Protein AF-0000000072253711 (afdb_homodimer)

pLDDT: mean 78.67, std 18.29, range [26.06, 98.56]

Foldseek 3Di:
DQLDDDPVLQVLLVLLLVLCLVVLVLCVPPPDAAEEEAEDCQWFLNLLLQLSQLLLVRYQYEYEDAPVRCVPRVVSSLVSNVVSNPSDDRSNDDDPRPCPPSVRSYDYYYADLLDLVRLLVVQVVADDPLSGHQEYEYDWAAAAFADPQQADPVRLVVRLSTLPVSLVSNCVNCLVSQLVVQVVLVVSLWAREYEYEAALLLLPPAPRRVSNSVSSVNVLVVQVVVCVVRVVSRYAGAYEYEYAEPIVRLVCNLVCSVPPCGPPNPPDDPVNVVLRVVLSNLRSVVSVVQLPDPQRHHYSSLSSSQVSSVVSVNTHNDDRDDRYTYSHPVSVVSVVVCVVCVPCCVDPNNCVSVVSSVVVVVVVVVVVPDD/DQLDDDPVLQVLLVLLLVLCLVVLVLCVPPPDAAEEEAEDCQWFLNLLLQLSQLLLVRYQYEYEDAPVRCVPRVVSSLVSNVVSNPSDDRSHDPDPRPCPPSVRSYDYYYADLLDLVRLLVVQVVADDPLSGHQEYEYDDAAAAFADPQQDDPVRLVVRLSTLPVSLVSNCVNCLVSQLVVQVVLVVSQWAGEYEYEAALLLLPPAPRRVSNSVSSVNVLVVQVVVCVVRVVSRYAGAYEYEYAESIVRLVCNLVCSVPPCRDPNPPDDPVNVVLRVVLSNLRNVVSVVQLPDPQRHHYSSLSSSQVSSVVSCNTHDPDRDDRYTYSHPVSVVSVVVCVVCVVCCVDPNNCVSVVSSVVVVVVVVVVVPDD

Solvent-accessible surface area (backbone atoms only — not comparable to full-atom values): 36666 Å² total; per-residue (Å²): 124,71,79,58,89,45,80,64,43,57,56,31,48,53,53,35,34,63,58,44,37,68,53,34,65,66,49,67,77,50,92,63,62,49,26,35,38,34,32,35,26,58,54,46,43,29,23,38,33,49,22,52,48,23,38,49,60,64,28,29,27,40,34,20,25,41,66,90,41,44,83,63,22,50,61,52,38,54,50,48,22,49,50,58,44,66,76,52,85,54,39,64,61,86,83,86,68,75,70,62,54,69,75,72,14,49,43,80,43,63,35,45,58,74,34,66,68,35,48,54,54,43,53,73,66,32,58,66,97,68,28,52,35,36,28,41,34,46,45,45,64,76,63,55,31,27,37,67,56,32,43,40,69,66,57,48,50,52,44,34,36,39,45,38,50,12,50,48,44,48,46,54,69,43,43,65,28,26,41,61,37,11,58,58,30,44,77,71,54,29,36,11,27,39,36,38,57,52,28,44,34,28,78,39,48,36,75,42,17,12,57,38,10,10,35,24,10,17,37,49,20,31,47,57,11,43,35,66,72,31,38,87,48,39,31,42,52,33,35,36,22,42,58,49,44,49,32,66,60,48,48,45,23,54,50,39,34,78,72,50,69,39,35,76,55,79,88,51,51,66,66,56,50,49,50,52,51,49,52,45,50,53,47,44,51,51,48,52,52,38,25,69,30,82,87,59,20,33,46,27,41,50,41,18,32,43,50,52,44,50,50,49,46,38,30,43,62,84,57,86,62,63,41,65,42,52,48,41,71,67,33,42,47,47,55,52,42,36,4,65,44,63,64,44,71,74,30,65,66,53,43,48,48,50,50,48,49,48,51,48,50,48,52,47,52,60,62,60,65,61,133,124,69,80,60,88,46,79,65,43,57,57,34,48,54,51,36,31,64,60,44,38,68,53,32,65,67,48,67,77,50,92,65,63,51,27,35,39,34,32,35,25,58,53,47,43,30,23,38,32,49,23,52,46,21,37,45,59,66,26,30,27,40,34,20,25,40,66,91,42,44,85,63,21,50,60,51,37,53,49,48,20,49,52,60,46,66,77,58,82,55,40,61,58,87,83,88,64,74,70,59,55,68,76,71,13,50,43,82,44,60,35,45,59,74,34,68,68,35,49,56,55,44,53,72,66,33,56,66,97,68,28,51,34,36,29,41,34,46,46,47,65,76,63,53,29,28,36,66,56,29,43,37,69,68,57,48,51,53,43,34,37,37,46,37,49,12,49,47,46,49,47,54,68,44,43,65,29,26,41,58,36,12,58,59,29,44,77,72,64,29,36,12,27,39,36,37,57,53,27,43,33,28,80,41,49,38,74,40,16,13,57,38,10,10,34,25,10,16,38,47,20,29,47,57,10,43,35,66,73,31,38,87,50,39,30,42,52,32,35,34,22,41,56,49,45,47,32,63,61,48,50,45,22,55,48,40,30,77,73,46,70,40,36,74,56,76,88,50,51,65,64,56,51,51,50,53,51,50,54,46,52,53,47,44,51,49,50,50,51,40,25,69,31,82,87,59,21,35,47,28,42,50,44,18,33,42,50,52,43,49,52,48,42,39,29,54,47,88,56,81,61,64,41,65,42,51,48,40,72,67,33,42,48,48,55,52,42,38,4,65,44,64,66,45,68,77,29,66,65,51,45,48,47,50,48,48,48,50,50,49,49,48,50,47,52,60,60,63,59,62,130

Structure (mmCIF, N/CA/C/O backbone):
data_AF-0000000072253711-model_v1
#
loop_
_entity.id
_entity.type
_entity.pdbx_description
1 polymer 'Similar to retinol dehydrogenase 8'
#
loop_
_atom_site.group_PDB
_atom_site.id
_atom_site.type_symbol
_atom_site.label_atom_id
_atom_site.label_alt_id
_atom_site.label_comp_id
_atom_site.label_asym_id
_atom_site.label_entity_id
_atom_site.label_seq_id
_atom_site.pdbx_PDB_ins_code
_atom_site.Cartn_x
_atom_site.Cartn_y
_atom_site.Cartn_z
_atom_site.occupancy
_atom_site.B_iso_or_equiv
_atom_site.auth_seq_id
_atom_site.auth_comp_id
_atom_site.auth_asym_id
_atom_site.auth_atom_id
_atom_site.pdbx_PDB_model_num
ATOM 1 N N . MET A 1 1 ? 25.219 15.977 10.555 1 35.44 1 MET A N 1
ATOM 2 C CA . MET A 1 1 ? 25.375 17.328 10.016 1 35.44 1 MET A CA 1
ATOM 3 C C . MET A 1 1 ? 24.094 17.797 9.32 1 35.44 1 MET A C 1
ATOM 5 O O . MET A 1 1 ? 24.094 18.812 8.633 1 35.44 1 MET A O 1
ATOM 9 N N . PHE A 1 2 ? 23.141 16.922 9.195 1 42.47 2 PHE A N 1
ATOM 10 C CA . PHE A 1 2 ? 22 17.172 8.336 1 42.47 2 PHE A CA 1
ATOM 11 C C . PHE A 1 2 ? 21.141 18.297 8.906 1 42.47 2 PHE A C 1
ATOM 13 O O . PHE A 1 2 ? 20.297 18.859 8.195 1 42.47 2 PHE A O 1
ATOM 20 N N . ASP A 1 3 ? 21.422 18.641 10.266 1 51.12 3 ASP A N 1
ATOM 21 C CA . ASP A 1 3 ? 20.469 19.531 10.914 1 51.12 3 ASP A CA 1
ATOM 22 C C . ASP A 1 3 ? 21.031 20.953 11.023 1 51.12 3 ASP A C 1
ATOM 24 O O . ASP A 1 3 ? 20.484 21.781 11.758 1 51.12 3 ASP A O 1
ATOM 28 N N . ALA A 1 4 ? 22.172 21.109 10.344 1 51.75 4 ALA A N 1
ATOM 29 C CA . ALA A 1 4 ? 22.656 22.469 10.523 1 51.75 4 ALA A CA 1
ATOM 30 C C . ALA A 1 4 ? 21.875 23.453 9.656 1 51.75 4 ALA A C 1
ATOM 32 O O . ALA A 1 4 ? 21.5 23.125 8.531 1 51.75 4 ALA A O 1
ATOM 33 N N . PHE A 1 5 ? 21.438 24.406 10.289 1 60 5 PHE A N 1
ATOM 34 C CA . PHE A 1 5 ? 20.75 25.5 9.617 1 60 5 PHE A CA 1
ATOM 35 C C . PHE A 1 5 ? 21.625 26.094 8.508 1 60 5 PHE A C 1
ATOM 37 O O . PHE A 1 5 ? 22.75 26.531 8.766 1 60 5 PHE A O 1
ATOM 44 N N . GLU A 1 6 ? 21.25 25.75 7.277 1 66.06 6 GLU A N 1
ATOM 45 C CA . GLU A 1 6 ? 22.078 26.141 6.137 1 66.06 6 GLU A CA 1
ATOM 46 C C . GLU A 1 6 ? 21.453 27.312 5.379 1 66.06 6 GLU A C 1
ATOM 48 O O . GLU A 1 6 ? 20.312 27.672 5.629 1 66.06 6 GLU A O 1
ATOM 53 N N . ALA A 1 7 ? 22.328 28.094 4.598 1 64.25 7 ALA A N 1
ATOM 54 C CA . ALA A 1 7 ? 21.891 29.203 3.748 1 64.25 7 ALA A CA 1
ATOM 55 C C . ALA A 1 7 ? 20.688 28.812 2.912 1 64.25 7 ALA A C 1
ATOM 57 O O . ALA A 1 7 ? 19.766 29.609 2.732 1 64.25 7 ALA A O 1
ATOM 58 N N . ASP A 1 8 ? 20.5 27.688 2.611 1 80.06 8 ASP A N 1
ATOM 59 C CA . ASP A 1 8 ? 19.375 27.188 1.803 1 80.06 8 ASP A CA 1
ATOM 60 C C . ASP A 1 8 ? 18.078 27.188 2.605 1 80.06 8 ASP A C 1
ATOM 62 O O . ASP A 1 8 ? 17 27.438 2.061 1 80.06 8 ASP A O 1
ATOM 66 N N . ASP A 1 9 ? 18.219 27.141 3.885 1 87.06 9 ASP A N 1
ATOM 67 C CA . ASP A 1 9 ? 17.031 27.125 4.73 1 87.06 9 ASP A CA 1
ATOM 68 C C . ASP A 1 9 ? 16.312 28.469 4.715 1 87.06 9 ASP A C 1
ATOM 70 O O . ASP A 1 9 ? 15.086 28.531 4.676 1 87.06 9 ASP A O 1
ATOM 74 N N . LEU A 1 10 ? 17.125 29.5 4.676 1 86.81 10 LEU A N 1
ATOM 75 C CA . LEU A 1 10 ? 16.531 30.844 4.664 1 86.81 10 LEU A CA 1
ATOM 76 C C . LEU A 1 10 ? 15.852 31.125 3.33 1 86.81 10 LEU A C 1
ATOM 78 O O . LEU A 1 10 ? 14.812 31.781 3.291 1 86.81 10 LEU A O 1
ATOM 82 N N . GLN A 1 11 ? 16.469 30.672 2.299 1 87.38 11 GLN A N 1
ATOM 83 C CA . GLN A 1 11 ? 15.844 30.812 0.992 1 87.38 11 GLN A CA 1
ATOM 84 C C . GLN A 1 11 ? 14.508 30.078 0.947 1 87.38 11 GLN A C 1
ATOM 86 O O . GLN A 1 11 ? 13.508 30.625 0.461 1 87.38 11 GLN A O 1
ATOM 91 N N . GLN A 1 12 ? 14.484 28.906 1.469 1 90 12 GLN A N 1
ATOM 92 C CA . GLN A 1 12 ? 13.258 28.109 1.496 1 90 12 GLN A CA 1
ATOM 93 C C . GLN A 1 12 ? 12.203 28.781 2.385 1 90 12 GLN A C 1
ATOM 95 O O . GLN A 1 12 ? 11.016 28.766 2.057 1 90 12 GLN A O 1
ATOM 100 N N . TRP A 1 13 ? 12.703 29.359 3.412 1 90.62 13 TRP A N 1
ATOM 101 C CA . TRP A 1 13 ? 11.789 30.078 4.289 1 90.62 13 TRP A CA 1
ATOM 102 C C . TRP A 1 13 ? 11.133 31.234 3.547 1 90.62 13 TRP A C 1
ATOM 104 O O . TRP A 1 13 ? 9.93 31.484 3.705 1 90.62 13 TRP A O 1
ATOM 114 N N . GLY A 1 14 ? 11.906 31.922 2.729 1 88.25 14 GLY A N 1
ATOM 1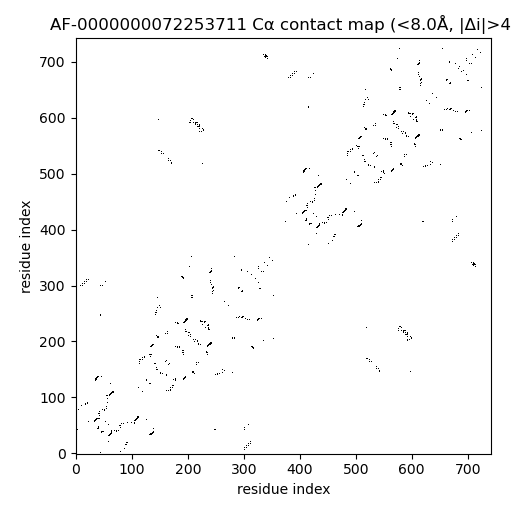15 C CA . GLY A 1 14 ? 11.336 32.969 1.888 1 88.25 14 GLY A CA 1
ATOM 116 C C . GLY A 1 14 ? 10.219 32.469 0.989 1 88.25 14 GLY A C 1
ATOM 117 O O . GLY A 1 14 ? 9.188 33.125 0.85 1 88.25 14 GLY A O 1
ATOM 118 N N . TYR A 1 15 ? 10.406 31.312 0.454 1 89.19 15 TYR A N 1
ATOM 119 C CA . TYR A 1 15 ? 9.383 30.703 -0.395 1 89.19 15 TYR A CA 1
ATOM 120 C C . TYR A 1 15 ? 8.148 30.344 0.417 1 89.19 15 TYR A C 1
ATOM 122 O O . TYR A 1 15 ? 7.02 30.547 -0.033 1 89.19 15 TYR A O 1
ATOM 130 N N . ALA A 1 16 ? 8.344 29.812 1.586 1 90.75 16 ALA A N 1
ATOM 131 C CA . ALA A 1 16 ? 7.234 29.453 2.459 1 90.75 16 ALA A CA 1
ATOM 132 C C . ALA A 1 16 ? 6.402 30.672 2.83 1 90.75 16 ALA A C 1
ATOM 134 O O . ALA A 1 16 ? 5.172 30.625 2.822 1 90.75 16 ALA A O 1
ATOM 135 N N . GLN A 1 17 ? 7.062 31.766 3.092 1 88.94 17 GLN A N 1
ATOM 136 C CA . GLN A 1 17 ? 6.371 33 3.451 1 88.94 17 GLN A CA 1
ATOM 137 C C . GLN A 1 17 ? 5.504 33.5 2.299 1 88.94 17 GLN A C 1
ATOM 139 O O . GLN A 1 17 ? 4.367 33.938 2.508 1 88.94 17 GLN A O 1
ATOM 144 N N . ALA A 1 18 ? 6.066 33.406 1.15 1 87.19 18 ALA A N 1
ATOM 145 C CA . ALA A 1 18 ? 5.305 33.844 -0.025 1 87.19 18 ALA A CA 1
ATOM 146 C C . ALA A 1 18 ? 4.059 32.969 -0.205 1 87.19 18 ALA A C 1
ATOM 148 O O . ALA A 1 18 ? 2.998 33.469 -0.584 1 87.19 18 ALA A O 1
ATOM 149 N N . THR A 1 19 ? 4.184 31.703 0.094 1 87.31 19 THR A N 1
ATOM 150 C CA . THR A 1 19 ? 3.098 30.75 -0.026 1 87.31 19 THR A CA 1
ATOM 151 C C . THR A 1 19 ? 2.016 31.016 1.014 1 87.31 19 THR A C 1
ATOM 153 O O . THR A 1 19 ? 0.828 30.812 0.749 1 87.31 19 THR A O 1
ATOM 156 N N . LEU A 1 20 ? 2.371 31.562 2.137 1 88.12 20 LEU A N 1
ATOM 157 C CA . LEU A 1 20 ? 1.474 31.75 3.273 1 88.12 20 LEU A CA 1
ATOM 158 C C . LEU A 1 20 ? 0.762 33.094 3.195 1 88.12 20 LEU A C 1
ATOM 160 O O . LEU A 1 20 ? -0.246 33.312 3.873 1 88.12 20 LEU A O 1
ATOM 164 N N . LYS A 1 21 ? 1.182 33.969 2.357 1 82.94 21 LYS A N 1
ATOM 165 C CA . LYS A 1 21 ? 0.715 35.375 2.318 1 82.94 21 LYS A CA 1
ATOM 166 C C . LYS A 1 21 ? -0.791 35.438 2.08 1 82.94 21 LYS A C 1
ATOM 168 O O . LYS A 1 21 ? -1.501 36.156 2.766 1 82.94 21 LYS A O 1
ATOM 173 N N . PRO A 1 22 ? -1.3 34.625 1.222 1 78 22 PRO A N 1
ATOM 174 C CA . PRO A 1 22 ? -2.746 34.688 0.997 1 78 22 PRO A CA 1
ATOM 175 C C . PRO A 1 22 ? -3.555 34.312 2.232 1 78 22 PRO A C 1
ATOM 177 O O . PRO A 1 22 ? -4.652 34.812 2.445 1 78 22 PRO A O 1
ATOM 180 N N . LEU A 1 23 ? -3.09 33.438 3.018 1 80.94 23 LEU A N 1
ATOM 181 C CA . LEU A 1 23 ? -3.791 33 4.215 1 80.94 23 LEU A CA 1
ATOM 182 C C . LEU A 1 23 ? -3.76 34.062 5.301 1 80.94 23 LEU A C 1
ATOM 184 O O . LEU A 1 23 ? -4.699 34.188 6.094 1 80.94 23 LEU A O 1
ATOM 188 N N . ALA A 1 24 ? -2.668 34.812 5.305 1 77.94 24 ALA A N 1
ATOM 189 C CA . ALA A 1 24 ? -2.549 35.875 6.285 1 77.94 24 ALA A CA 1
ATOM 190 C C . ALA A 1 24 ? -3.686 36.875 6.133 1 77.94 24 ALA A C 1
ATOM 192 O O . ALA A 1 24 ? -4.266 37.344 7.125 1 77.94 24 ALA A O 1
ATOM 193 N N . SER A 1 25 ? -4.027 37.094 4.918 1 74.12 25 SER A N 1
ATOM 194 C CA . SER A 1 25 ? -5.113 38.031 4.648 1 74.12 25 SER A CA 1
ATOM 195 C C . SER A 1 25 ? -6.453 37.469 5.102 1 74.12 25 SER A C 1
ATOM 197 O O . SER A 1 25 ? -7.32 38.219 5.562 1 74.12 25 SER A O 1
ATOM 199 N N . ARG A 1 26 ? -6.52 36.25 5.102 1 75.25 26 ARG A N 1
ATOM 200 C CA . ARG A 1 26 ? -7.773 35.594 5.461 1 75.25 26 ARG A CA 1
ATOM 201 C C . ARG A 1 26 ? -7.91 35.469 6.977 1 75.25 26 ARG A C 1
ATOM 203 O O . ARG A 1 26 ? -9.023 35.531 7.512 1 75.25 26 ARG A O 1
ATOM 210 N N . PHE A 1 27 ? -6.754 35.312 7.633 1 75.69 27 PHE A N 1
ATOM 211 C CA . PHE A 1 27 ? -6.789 35.031 9.062 1 75.69 27 PHE A CA 1
ATOM 212 C C . PHE A 1 27 ? -6.641 36.312 9.867 1 75.69 27 PHE A C 1
ATOM 214 O O . PHE A 1 27 ? -6.555 36.281 11.102 1 75.69 27 PHE A O 1
ATOM 221 N N . GLU A 1 28 ? -6.621 37.438 9.156 1 69.31 28 GLU A N 1
ATOM 222 C CA . GLU A 1 28 ? -6.41 38.719 9.797 1 69.31 28 GLU A CA 1
ATOM 223 C C . GLU A 1 28 ? -7.477 39 10.852 1 69.31 28 GLU A C 1
ATOM 225 O O . GLU A 1 28 ? -7.184 39.594 11.898 1 69.31 28 GLU A O 1
ATOM 230 N N . HIS A 1 29 ? -8.633 38.469 10.633 1 64.94 29 HIS A N 1
ATOM 231 C CA . HIS A 1 29 ? -9.703 38.812 11.562 1 64.94 29 HIS A CA 1
ATOM 232 C C . HIS A 1 29 ? -10.164 37.562 12.344 1 64.94 29 HIS A C 1
ATOM 234 O O . HIS A 1 29 ? -11.203 37.594 12.992 1 64.94 29 HIS A O 1
ATOM 240 N N . ALA A 1 30 ? -9.328 36.562 12.125 1 70.31 30 ALA A N 1
ATOM 241 C CA . ALA A 1 30 ? -9.719 35.344 12.836 1 70.31 30 ALA A CA 1
ATOM 242 C C . ALA A 1 30 ? -9.492 35.5 14.336 1 70.31 30 ALA A C 1
ATOM 244 O O . ALA A 1 30 ? -8.516 36.125 14.766 1 70.31 30 ALA A O 1
ATOM 245 N N . THR A 1 31 ? -10.492 35.125 15.172 1 68.62 31 THR A N 1
ATOM 246 C CA . THR A 1 31 ? -10.438 35.25 16.625 1 68.62 31 THR A CA 1
ATOM 247 C C . THR A 1 31 ? -9.469 34.219 17.219 1 68.62 31 THR A C 1
ATOM 249 O O . THR A 1 31 ? -9 34.375 18.344 1 68.62 31 THR A O 1
ATOM 252 N N . SER A 1 32 ? -9.281 33.156 16.516 1 78.44 32 SER A N 1
ATOM 253 C CA . SER A 1 32 ? -8.344 32.156 16.984 1 78.44 32 SER A CA 1
ATOM 254 C C . SER A 1 32 ? -7.547 31.547 15.828 1 78.44 32 SER A C 1
ATOM 256 O O . SER A 1 32 ? -8.062 31.422 14.719 1 78.44 32 SER A O 1
ATOM 258 N N . LEU A 1 33 ? -6.293 31.266 16.141 1 85.25 33 LEU A N 1
ATOM 259 C CA . LEU A 1 33 ? -5.418 30.703 15.109 1 85.25 33 LEU A CA 1
ATOM 260 C C . LEU A 1 33 ? -5.758 29.25 14.836 1 85.25 33 LEU A C 1
ATOM 262 O O . LEU A 1 33 ? -6.051 28.484 15.758 1 85.25 33 LEU A O 1
ATOM 266 N N . PRO A 1 34 ? -5.773 28.891 13.562 1 91.19 34 PRO A N 1
ATOM 267 C CA . PRO A 1 34 ? -5.934 27.453 13.266 1 91.19 34 PRO A CA 1
ATOM 268 C C . PRO A 1 34 ? -4.879 26.594 13.945 1 91.19 34 PRO A C 1
ATOM 270 O O . PRO A 1 34 ? -3.734 27.016 14.109 1 91.19 34 PRO A O 1
ATOM 273 N N . VAL A 1 35 ? -5.238 25.453 14.328 1 95.38 35 VAL A N 1
ATOM 274 C CA . VAL A 1 35 ? -4.355 24.531 15.039 1 95.38 35 VAL A CA 1
ATOM 275 C C . VAL A 1 35 ? -3.84 23.469 14.07 1 95.38 35 VAL A C 1
ATOM 277 O O . VAL A 1 35 ? -4.625 22.812 13.391 1 95.38 35 VAL A O 1
ATOM 280 N N . VAL A 1 36 ? -2.529 23.312 13.992 1 97.44 36 VAL A N 1
ATOM 281 C CA . VAL A 1 36 ? -1.891 22.297 13.156 1 97.44 36 VAL A CA 1
ATOM 282 C C . VAL A 1 36 ? -1.167 21.281 14.039 1 97.44 36 VAL A C 1
ATOM 284 O O . VAL A 1 36 ? -0.313 21.656 14.844 1 97.44 36 VAL A O 1
ATOM 287 N N . VAL A 1 37 ? -1.519 20.047 13.953 1 98.31 37 VAL A N 1
ATOM 288 C CA . VAL A 1 37 ? -0.805 18.953 14.617 1 98.31 37 VAL A CA 1
ATOM 289 C C . VAL A 1 37 ? 0.168 18.297 13.641 1 98.31 37 VAL A C 1
ATOM 291 O O . VAL A 1 37 ? -0.227 17.891 12.547 1 98.31 37 VAL A O 1
ATOM 294 N N . VAL A 1 38 ? 1.439 18.266 13.992 1 98.56 38 VAL A N 1
ATOM 295 C CA . VAL A 1 38 ? 2.463 17.641 13.164 1 98.56 38 V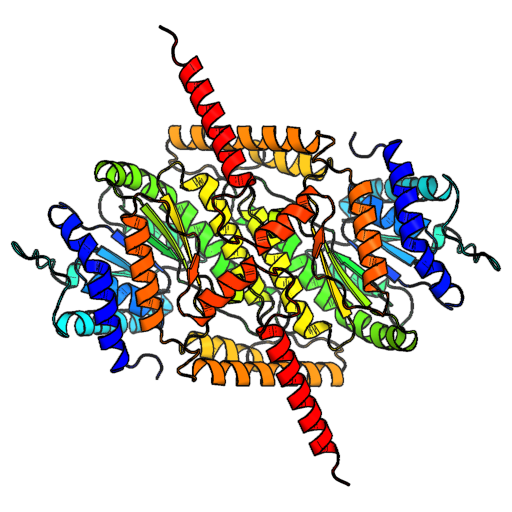AL A CA 1
ATOM 296 C C . VAL A 1 38 ? 3.131 16.5 13.938 1 98.56 38 VAL A C 1
ATOM 298 O O . VAL A 1 38 ? 3.645 16.703 15.039 1 98.56 38 VAL A O 1
ATOM 301 N N . THR A 1 39 ? 3.104 15.328 13.391 1 98.25 39 THR A N 1
ATOM 302 C CA . THR A 1 39 ? 3.775 14.219 14.055 1 98.25 39 THR A CA 1
ATOM 303 C C . THR A 1 39 ? 5.207 14.07 13.547 1 98.25 39 THR A C 1
ATOM 305 O O . THR A 1 39 ? 5.496 14.375 12.391 1 98.25 39 THR A O 1
ATOM 308 N N . GLY A 1 40 ? 6.098 13.555 14.383 1 95.5 40 GLY A N 1
ATOM 309 C CA . GLY A 1 40 ? 7.477 13.305 14 1 95.5 40 GLY A CA 1
ATOM 310 C C . GLY A 1 40 ? 8.25 14.562 13.656 1 95.5 40 GLY A C 1
ATOM 311 O O . GLY A 1 40 ? 8.727 14.727 12.539 1 95.5 40 GLY A O 1
ATOM 312 N N . THR A 1 41 ? 8.531 15.391 14.641 1 96.12 41 THR A N 1
ATOM 313 C CA . THR A 1 41 ? 9.109 16.703 14.367 1 96.12 41 THR A CA 1
ATOM 314 C C . THR A 1 41 ? 10.523 16.797 14.93 1 96.12 41 THR A C 1
ATOM 316 O O . THR A 1 41 ? 11.039 17.891 15.172 1 96.12 41 THR A O 1
ATOM 319 N N . THR A 1 42 ? 11.148 15.633 15.172 1 91.19 42 THR A N 1
ATOM 320 C CA . THR A 1 42 ? 12.469 15.625 15.797 1 91.19 42 THR A CA 1
ATOM 321 C C . THR A 1 42 ? 13.547 16.047 14.797 1 91.19 42 THR A C 1
ATOM 323 O O . THR A 1 42 ? 14.508 16.719 15.156 1 91.19 42 THR A O 1
ATOM 326 N N . THR A 1 43 ? 13.461 15.586 13.562 1 87.12 43 THR A N 1
ATOM 327 C CA . THR A 1 43 ? 14.469 15.867 12.539 1 87.12 43 THR A CA 1
ATOM 328 C C . THR A 1 43 ? 13.812 16 11.164 1 87.12 43 THR A C 1
ATOM 330 O O . THR A 1 43 ? 12.609 15.773 11.016 1 87.12 43 THR A O 1
ATOM 333 N N . GLY A 1 44 ? 14.523 16.609 10.32 1 90.25 44 GLY A N 1
ATOM 334 C CA . GLY A 1 44 ? 14.211 16.516 8.906 1 90.25 44 GLY A CA 1
ATOM 335 C C . GLY A 1 44 ? 12.969 17.297 8.516 1 90.25 44 GLY A C 1
ATOM 336 O O . GLY A 1 44 ? 12.828 18.469 8.875 1 90.25 44 GLY A O 1
ATOM 337 N N . ILE A 1 45 ? 12.094 16.672 7.719 1 92.25 45 ILE A N 1
ATOM 338 C CA . ILE A 1 45 ? 10.938 17.297 7.09 1 92.25 45 ILE A CA 1
ATOM 339 C C . ILE A 1 45 ? 9.969 17.797 8.164 1 92.25 45 ILE A C 1
ATOM 341 O O . ILE A 1 45 ? 9.516 18.938 8.102 1 92.25 45 ILE A O 1
ATOM 345 N N . GLY A 1 46 ? 9.727 16.953 9.188 1 95.31 46 GLY A N 1
ATOM 346 C CA . GLY A 1 46 ? 8.812 17.344 10.25 1 95.31 46 GLY A CA 1
ATOM 347 C C . GLY A 1 46 ? 9.297 18.531 11.055 1 95.31 46 GLY A C 1
ATOM 348 O O . GLY A 1 46 ? 8.508 19.406 11.406 1 95.31 46 GLY A O 1
ATOM 349 N N . LEU A 1 47 ? 10.586 18.516 11.32 1 94.69 47 LEU A N 1
ATOM 350 C CA . LEU A 1 47 ? 11.203 19.594 12.062 1 94.69 47 LEU A CA 1
ATOM 351 C C . LEU A 1 47 ? 11.023 20.922 11.336 1 94.69 47 LEU A C 1
ATOM 353 O O . LEU A 1 47 ? 10.531 21.906 11.914 1 94.69 47 LEU A O 1
ATOM 357 N N . HIS A 1 48 ? 11.352 20.984 10.094 1 94.94 48 HIS A N 1
ATOM 358 C CA . HIS A 1 48 ? 11.273 22.203 9.305 1 94.94 48 HIS A CA 1
ATOM 359 C C . HIS A 1 48 ? 9.82 22.625 9.078 1 94.94 48 HIS A C 1
ATOM 361 O O . HIS A 1 48 ? 9.5 23.812 9.094 1 94.94 48 HIS A O 1
ATOM 367 N N . THR A 1 49 ? 8.945 21.656 8.867 1 96.62 49 THR A N 1
ATOM 368 C CA . THR A 1 49 ? 7.531 21.953 8.664 1 96.62 49 THR A CA 1
ATOM 369 C C . THR A 1 49 ? 6.934 22.625 9.898 1 96.62 49 THR A C 1
ATOM 371 O O . THR A 1 49 ? 6.328 23.688 9.797 1 96.62 49 THR A O 1
ATOM 374 N N . ALA A 1 50 ? 7.184 22 11.031 1 97.25 50 ALA A N 1
ATOM 375 C CA . ALA A 1 50 ? 6.668 22.547 12.281 1 97.25 50 ALA A CA 1
ATOM 376 C C . ALA A 1 50 ? 7.262 23.938 12.547 1 97.25 50 ALA A C 1
ATOM 378 O O . ALA A 1 50 ? 6.551 24.859 12.953 1 97.25 50 ALA A O 1
ATOM 379 N N . ALA A 1 51 ? 8.523 24.094 12.297 1 94.69 51 ALA A N 1
ATOM 380 C CA . ALA A 1 51 ? 9.211 25.359 12.562 1 94.69 51 ALA A CA 1
ATOM 381 C C . ALA A 1 51 ? 8.672 26.469 11.672 1 94.69 51 ALA A C 1
ATOM 383 O O . ALA A 1 51 ? 8.391 27.578 12.156 1 94.69 51 ALA A O 1
ATOM 384 N N . MET A 1 52 ? 8.508 26.234 10.391 1 93.62 52 MET A N 1
ATOM 385 C CA . MET A 1 52 ? 8.031 27.234 9.453 1 93.62 52 MET A CA 1
ATOM 386 C C . MET A 1 52 ? 6.605 27.656 9.797 1 93.62 52 MET A C 1
ATOM 388 O O . MET A 1 52 ? 6.289 28.859 9.797 1 93.62 52 MET A O 1
ATOM 392 N N . LEU A 1 53 ? 5.762 26.656 10.086 1 94.75 53 LEU A N 1
ATOM 393 C CA . LEU A 1 53 ? 4.371 26.969 10.406 1 94.75 53 LEU A CA 1
ATOM 394 C C . LEU A 1 53 ? 4.277 27.781 11.695 1 94.75 53 LEU A C 1
ATOM 396 O O . LEU A 1 53 ? 3.508 28.734 11.781 1 94.75 53 LEU A O 1
ATOM 400 N N . ALA A 1 54 ? 5.078 27.438 12.68 1 93.5 54 ALA A N 1
ATOM 401 C CA . ALA A 1 54 ? 5.078 28.156 13.945 1 93.5 54 ALA A CA 1
ATOM 402 C C . ALA A 1 54 ? 5.633 29.578 13.766 1 93.5 54 ALA A C 1
ATOM 404 O O . ALA A 1 54 ? 5.074 30.531 14.289 1 93.5 54 ALA A O 1
ATOM 405 N N . ALA A 1 55 ? 6.703 29.672 13 1 91.25 55 ALA A N 1
ATOM 406 C CA . ALA A 1 55 ? 7.379 30.953 12.789 1 91.25 55 ALA A CA 1
ATOM 407 C C . ALA A 1 55 ? 6.496 31.906 12 1 91.25 55 ALA A C 1
ATOM 409 O O . ALA A 1 55 ? 6.691 33.125 12.055 1 91.25 55 ALA A O 1
ATOM 410 N N . SER A 1 56 ? 5.555 31.375 11.227 1 89.06 56 SER A N 1
ATOM 411 C CA . SER A 1 56 ? 4.691 32.188 10.391 1 89.06 56 SER A CA 1
ATOM 412 C C . SER A 1 56 ? 3.781 33.094 11.242 1 89.06 56 SER A C 1
ATOM 414 O O . SER A 1 56 ? 3.283 34.094 10.773 1 89.06 56 SER A O 1
ATOM 416 N N . GLY A 1 57 ? 3.41 32.562 12.492 1 86.12 57 GLY A N 1
ATOM 417 C CA . GLY A 1 57 ? 2.49 33.281 13.375 1 86.12 57 GLY A CA 1
ATOM 418 C C . GLY A 1 57 ? 1.037 33.125 12.969 1 86.12 57 GLY A C 1
ATOM 419 O O . GLY A 1 57 ? 0.148 33.719 13.57 1 86.12 57 GLY A O 1
ATOM 420 N N . LEU A 1 58 ? 0.756 32.312 11.961 1 88.69 58 LEU A N 1
ATOM 421 C CA . LEU A 1 58 ? -0.596 32.156 11.438 1 88.69 58 LEU A CA 1
ATOM 422 C C . LEU A 1 58 ? -1.271 30.938 12.062 1 88.69 58 LEU A C 1
ATOM 424 O O . LEU A 1 58 ? -2.484 30.766 11.93 1 88.69 58 LEU A O 1
ATOM 428 N N . PHE A 1 59 ? -0.425 30.172 12.781 1 92.12 59 PHE A N 1
ATOM 429 C CA . PHE A 1 59 ? -0.94 28.906 13.289 1 92.12 59 PHE A CA 1
ATOM 430 C C . PHE A 1 59 ? -0.516 28.688 14.734 1 92.12 59 PHE A C 1
ATOM 432 O O . PHE A 1 59 ? 0.502 29.219 15.18 1 92.12 59 PHE A O 1
ATOM 439 N N . ARG A 1 60 ? -1.312 28.016 15.477 1 93.31 60 ARG A N 1
ATOM 440 C CA . ARG A 1 60 ? -0.862 27.312 16.672 1 93.31 60 ARG A CA 1
ATOM 441 C C . ARG A 1 60 ? -0.404 25.891 16.328 1 93.31 60 ARG A C 1
ATOM 443 O O . ARG A 1 60 ? -1.204 25.062 15.883 1 93.31 60 ARG A O 1
ATOM 450 N N . VAL A 1 61 ? 0.854 25.625 16.547 1 96.69 61 VAL A N 1
ATOM 451 C CA . VAL A 1 61 ? 1.423 24.359 16.109 1 96.69 61 VAL A CA 1
ATOM 452 C C . VAL A 1 61 ? 1.619 23.438 17.312 1 96.69 61 VAL A C 1
ATOM 454 O O . VAL A 1 61 ? 2.232 23.828 18.297 1 96.69 61 VAL A O 1
ATOM 457 N N . ILE A 1 62 ? 1.056 22.312 17.25 1 97.5 62 ILE A N 1
ATOM 458 C CA . ILE A 1 62 ? 1.336 21.203 18.172 1 97.5 62 ILE A CA 1
ATOM 459 C C . ILE A 1 62 ? 2.299 20.219 17.516 1 97.5 62 ILE A C 1
ATOM 461 O O . ILE A 1 62 ? 1.882 19.359 16.734 1 97.5 62 ILE A O 1
ATOM 465 N N . ALA A 1 63 ? 3.537 20.375 17.859 1 97.5 63 ALA A N 1
ATOM 466 C CA . ALA A 1 63 ? 4.574 19.484 17.344 1 97.5 63 ALA A CA 1
ATOM 467 C C . ALA A 1 63 ? 4.75 18.266 18.25 1 97.5 63 ALA A C 1
ATOM 469 O O . ALA A 1 63 ? 4.805 18.406 19.484 1 97.5 63 ALA A O 1
ATOM 470 N N . THR A 1 64 ? 4.844 17.109 17.641 1 97.75 64 THR A N 1
ATOM 471 C CA . THR A 1 64 ? 4.961 15.914 18.484 1 97.75 64 THR A CA 1
ATOM 472 C C . THR A 1 64 ? 6.238 15.148 18.156 1 97.75 64 THR A C 1
ATOM 474 O O . THR A 1 64 ? 6.727 15.195 17.016 1 97.75 64 THR A O 1
ATOM 477 N N . MET A 1 65 ? 6.754 14.516 19.172 1 96.19 65 MET A N 1
ATOM 478 C CA . MET A 1 65 ? 7.93 13.656 19.062 1 96.19 65 MET A CA 1
ATOM 479 C C . MET A 1 65 ? 7.867 12.508 20.062 1 96.19 65 MET A C 1
ATOM 481 O O . MET A 1 65 ? 7.078 12.547 21.016 1 96.19 65 MET A O 1
ATOM 485 N N . ARG A 1 66 ? 8.633 11.484 19.719 1 94.69 66 ARG A N 1
ATOM 486 C CA . ARG A 1 66 ? 8.719 10.391 20.672 1 94.69 66 ARG A CA 1
ATOM 487 C C . ARG A 1 66 ? 9.242 10.883 22.031 1 94.69 66 ARG A C 1
ATOM 489 O O . ARG A 1 66 ? 10.125 11.734 22.078 1 94.69 66 ARG A O 1
ATOM 496 N N . PRO A 1 67 ? 8.742 10.227 23.062 1 93.69 67 PRO A N 1
ATOM 497 C CA . PRO A 1 67 ? 9.188 10.664 24.391 1 93.69 67 PRO A CA 1
ATOM 498 C C . PRO A 1 67 ? 10.703 10.641 24.531 1 93.69 67 PRO A C 1
ATOM 500 O O . PRO A 1 67 ? 11.281 11.57 25.109 1 93.69 67 PRO A O 1
ATOM 503 N N . SER A 1 68 ? 11.336 9.688 23.969 1 93.75 68 SER A N 1
ATOM 504 C CA . SER A 1 68 ? 12.781 9.531 24.094 1 93.75 68 SER A CA 1
ATOM 505 C C . SER A 1 68 ? 13.523 10.633 23.344 1 93.75 68 SER A C 1
ATOM 507 O O . SER A 1 68 ? 14.703 10.891 23.609 1 93.75 68 SER A O 1
ATOM 509 N N . SER A 1 69 ? 12.844 11.367 22.469 1 93.31 69 SER A N 1
ATOM 510 C CA . SER A 1 69 ? 13.492 12.367 21.625 1 93.31 69 SER A CA 1
ATOM 511 C C . SER A 1 69 ? 13.258 13.773 22.172 1 93.31 69 SER A C 1
ATOM 513 O O . SER A 1 69 ? 13.875 14.734 21.703 1 93.31 69 SER A O 1
ATOM 515 N N . LEU A 1 70 ? 12.438 13.961 23.172 1 94.69 70 LEU A N 1
ATOM 516 C CA . LEU A 1 70 ? 11.984 15.266 23.656 1 94.69 70 LEU A CA 1
ATOM 517 C C . LEU A 1 70 ? 13.156 16.094 24.172 1 94.69 70 LEU A C 1
ATOM 519 O O . LEU A 1 70 ? 13.297 17.266 23.812 1 94.69 70 LEU A O 1
ATOM 523 N N . PRO A 1 71 ? 14.094 15.477 24.922 1 93.81 71 PRO A N 1
ATOM 524 C CA . PRO A 1 71 ? 15.164 16.281 25.516 1 93.81 71 PRO A CA 1
ATOM 525 C C . PRO A 1 71 ? 16.047 16.953 24.484 1 93.81 71 PRO A C 1
ATOM 527 O O . PRO A 1 71 ? 16.516 18.078 24.688 1 93.81 71 PRO A O 1
ATOM 530 N N . THR A 1 72 ? 16.203 16.328 23.359 1 93.19 72 THR A N 1
ATOM 531 C CA . THR A 1 72 ? 17.094 16.906 22.344 1 93.19 72 THR A CA 1
ATOM 532 C C . THR A 1 72 ? 16.281 17.547 21.219 1 93.19 72 THR A C 1
ATOM 534 O O . THR A 1 72 ? 16.703 18.531 20.609 1 93.19 72 THR A O 1
ATOM 537 N N . GLY A 1 73 ? 15.141 17.016 20.969 1 94.62 73 GLY A N 1
ATOM 538 C CA . GLY A 1 73 ? 14.336 17.453 19.844 1 94.62 73 GLY A CA 1
ATOM 539 C C . GLY A 1 73 ? 13.672 18.797 20.078 1 94.62 73 GLY A C 1
ATOM 540 O O . GLY A 1 73 ? 13.648 19.656 19.188 1 94.62 73 GLY A O 1
ATOM 541 N N . GLU A 1 74 ? 13.141 19.047 21.25 1 95.81 74 GLU A N 1
ATOM 542 C CA . GLU A 1 74 ? 12.391 20.281 21.516 1 95.81 74 GLU A CA 1
ATOM 543 C C . GLU A 1 74 ? 13.297 21.5 21.438 1 95.81 74 GLU A C 1
ATOM 545 O O . GLU A 1 74 ? 12.969 22.484 20.781 1 95.81 74 GLU A O 1
ATOM 550 N N . PRO A 1 75 ? 14.484 21.469 22.109 1 95.12 75 PRO A N 1
ATOM 551 C CA . PRO A 1 75 ? 15.359 22.625 22 1 95.12 75 PRO A CA 1
ATOM 552 C C . PRO A 1 75 ? 15.758 22.922 20.547 1 95.12 75 PRO A C 1
ATOM 554 O O . PRO A 1 75 ? 15.836 24.094 20.156 1 95.12 75 PRO A O 1
ATOM 557 N N . ARG A 1 76 ? 15.977 21.891 19.828 1 93.94 76 ARG A N 1
ATOM 558 C CA . ARG A 1 76 ? 16.344 22.062 18.422 1 93.94 76 ARG A CA 1
ATOM 559 C C . ARG A 1 76 ? 15.219 22.719 17.641 1 93.94 76 ARG A C 1
ATOM 561 O O . ARG A 1 76 ? 15.461 23.641 16.844 1 93.94 76 ARG A O 1
ATOM 568 N N . LEU A 1 77 ? 14.016 22.281 17.844 1 95.31 77 LEU A N 1
ATOM 569 C CA . LEU A 1 77 ? 12.852 22.844 17.172 1 95.31 77 LEU A CA 1
ATOM 570 C C . LEU A 1 77 ? 12.656 24.297 17.547 1 95.31 77 LEU A C 1
ATOM 572 O O . LEU A 1 77 ? 12.445 25.156 16.688 1 95.31 77 LEU A O 1
ATOM 576 N N . ARG A 1 78 ? 12.766 24.672 18.781 1 94.19 78 ARG A N 1
ATOM 577 C CA . ARG A 1 78 ? 12.586 26.031 19.25 1 94.19 78 ARG A CA 1
ATOM 578 C C . ARG A 1 78 ? 13.664 26.953 18.688 1 94.19 78 ARG A C 1
ATOM 580 O O . ARG A 1 78 ? 13.398 28.109 18.328 1 94.19 78 ARG A O 1
ATOM 587 N N . GLU A 1 79 ? 14.844 26.375 18.641 1 92.81 79 GLU A N 1
ATOM 588 C CA . GLU A 1 79 ? 15.922 27.141 18.047 1 92.81 79 GLU A CA 1
ATOM 589 C C . GLU A 1 79 ? 15.641 27.453 16.578 1 92.81 79 GLU A C 1
ATOM 591 O O . GLU A 1 79 ? 15.859 28.578 16.125 1 92.81 79 GLU A O 1
ATOM 596 N N . LEU A 1 80 ? 15.211 26.469 15.883 1 92.56 80 LEU A N 1
ATOM 597 C CA . LEU A 1 80 ? 14.93 26.672 14.469 1 92.56 80 LEU A CA 1
ATOM 598 C C . LEU A 1 80 ? 13.781 27.656 14.273 1 92.56 80 LEU A C 1
ATOM 600 O O . LEU A 1 80 ? 13.82 28.484 13.359 1 92.56 80 LEU A O 1
ATOM 604 N N . VAL A 1 81 ? 12.75 27.609 15.078 1 92.56 81 VAL A N 1
ATOM 605 C CA . VAL A 1 81 ? 11.648 28.562 15.039 1 92.56 81 VAL A CA 1
ATOM 606 C C . VAL A 1 81 ? 12.188 29.969 15.227 1 92.56 81 VAL A C 1
ATOM 608 O O . VAL A 1 81 ? 11.797 30.906 14.516 1 92.56 81 VAL A O 1
ATOM 611 N N . GLN A 1 82 ? 13.062 30.109 16.172 1 90.19 82 GLN A N 1
ATOM 612 C CA . GLN A 1 82 ? 13.656 31.422 16.438 1 90.19 82 GLN A CA 1
ATOM 613 C C . GLN A 1 82 ? 14.445 31.938 15.242 1 90.19 82 GLN A C 1
ATOM 615 O O . GLN A 1 82 ? 14.336 33.094 14.883 1 90.19 82 GLN A O 1
ATOM 620 N N . ARG A 1 83 ? 15.172 31.078 14.641 1 89.56 83 ARG A N 1
ATOM 621 C CA . ARG A 1 83 ? 15.969 31.469 13.484 1 89.56 83 ARG A CA 1
ATOM 622 C C . ARG A 1 83 ? 15.078 31.922 12.328 1 89.56 83 ARG A C 1
ATOM 624 O O . ARG A 1 83 ? 15.367 32.938 11.68 1 89.56 83 ARG A O 1
ATOM 631 N N . TYR A 1 84 ? 14.062 31.172 12.078 1 89.75 84 TYR A N 1
ATOM 632 C CA . TYR A 1 84 ? 13.133 31.547 11.016 1 89.75 84 TYR A CA 1
ATOM 633 C C . TYR A 1 84 ? 12.422 32.844 11.359 1 89.75 84 TYR A C 1
ATOM 635 O O . TYR A 1 84 ? 12.258 33.719 10.5 1 89.75 84 TYR A O 1
ATOM 643 N N . THR A 1 85 ? 12.078 33.062 12.57 1 86.88 85 THR A N 1
ATOM 644 C CA . THR A 1 85 ? 11.367 34.25 13.016 1 86.88 85 THR A CA 1
ATOM 645 C C . THR A 1 85 ? 12.25 35.5 12.867 1 86.88 85 THR A C 1
ATOM 647 O O . THR A 1 85 ? 11.773 36.562 12.445 1 86.88 85 THR A O 1
ATOM 650 N N . GLU A 1 86 ? 13.508 35.312 13.188 1 84.62 86 GLU A N 1
ATOM 651 C CA . GLU A 1 86 ? 14.438 36.438 13.203 1 84.62 86 GLU A CA 1
ATOM 652 C C . GLU A 1 86 ? 14.867 36.844 11.789 1 84.62 86 GLU A C 1
ATOM 654 O O . GLU A 1 86 ? 15.32 37.969 11.555 1 84.62 86 GLU A O 1
ATOM 659 N N . SER A 1 87 ? 15.141 35.906 10.891 1 74.06 87 SER A N 1
ATOM 660 C CA . SER A 1 87 ? 15.648 36.125 9.547 1 74.06 87 SER A CA 1
ATOM 661 C C . SER A 1 87 ? 14.695 37.031 8.742 1 74.06 87 SER A C 1
ATOM 663 O O . SER A 1 87 ? 15.055 37.5 7.672 1 74.06 87 SER A O 1
ATOM 665 N N . GLY A 1 88 ? 13.594 37.812 9.008 1 59.19 88 GLY A N 1
ATOM 666 C CA . GLY A 1 88 ? 12.961 38.938 8.344 1 59.19 88 GLY A CA 1
ATOM 667 C C . GLY A 1 88 ? 11.445 38.875 8.344 1 59.19 88 GLY A C 1
ATOM 668 O O . GLY A 1 88 ? 10.859 38.094 9.094 1 59.19 88 GLY A O 1
ATOM 669 N N . ASN A 1 89 ? 10.656 39.094 6.871 1 52.31 89 ASN A N 1
ATOM 670 C CA . ASN A 1 89 ? 9.352 39.688 6.566 1 52.31 89 ASN A CA 1
ATOM 671 C C . ASN A 1 89 ? 8.211 38.75 6.992 1 52.31 89 ASN A C 1
ATOM 673 O O . ASN A 1 89 ? 7.742 37.938 6.199 1 52.31 89 ASN A O 1
ATOM 677 N N . THR A 1 90 ? 8.133 38.562 8.258 1 52.03 90 THR A N 1
ATOM 678 C CA . THR A 1 90 ? 7 37.781 8.734 1 52.03 90 THR A CA 1
ATOM 679 C C . THR A 1 90 ? 5.75 38.094 7.918 1 52.03 90 THR A C 1
ATOM 681 O O . THR A 1 90 ? 5.527 39.219 7.52 1 52.03 90 THR A O 1
ATOM 684 N N . VAL A 1 91 ? 5.246 36.938 7.254 1 53.5 91 VAL A N 1
ATOM 685 C CA . VAL A 1 91 ? 4.078 37.031 6.391 1 53.5 91 VAL A CA 1
ATOM 686 C C . VAL A 1 91 ? 3.055 38 6.992 1 53.5 91 VAL A C 1
ATOM 688 O O . VAL A 1 91 ? 1.87 37.938 6.652 1 53.5 91 VAL A O 1
ATOM 691 N N . THR A 1 92 ? 3.35 38.75 8.023 1 45.25 92 THR A N 1
ATOM 692 C CA . THR A 1 92 ? 2.283 39.469 8.703 1 45.25 92 THR A CA 1
ATOM 693 C C . THR A 1 92 ? 1.654 40.5 7.77 1 45.25 92 THR A C 1
ATOM 695 O O . THR A 1 92 ? 2.361 41.219 7.047 1 45.25 92 THR A O 1
ATOM 698 N N . THR A 1 93 ? 0.452 40.25 7.148 1 43.78 93 THR A N 1
ATOM 699 C CA . THR A 1 93 ? -0.295 41.344 6.566 1 43.78 93 THR A CA 1
ATOM 700 C C . THR A 1 93 ? 0.114 42.656 7.203 1 43.78 93 THR A C 1
ATOM 702 O O . THR A 1 93 ? 0.743 42.688 8.266 1 4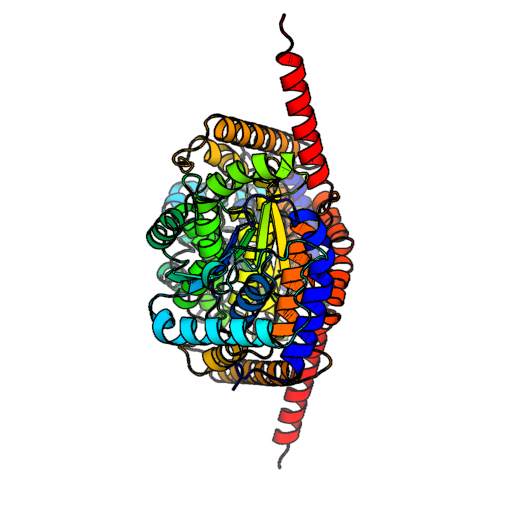3.78 93 THR A O 1
ATOM 705 N N . THR A 1 94 ? -0.645 43.875 6.73 1 37.53 94 THR A N 1
ATOM 706 C CA . THR A 1 94 ? -0.643 45.281 7.105 1 37.53 94 THR A CA 1
ATOM 707 C C . THR A 1 94 ? -0.635 45.438 8.625 1 37.53 94 THR A C 1
ATOM 709 O O . THR A 1 94 ? 0.213 46.156 9.18 1 37.53 94 THR A O 1
ATOM 712 N N . THR A 1 95 ? -1.985 45.844 9.211 1 35.91 95 THR A N 1
ATOM 713 C CA . THR A 1 95 ? -2.322 46.625 10.391 1 35.91 95 THR A CA 1
ATOM 714 C C . THR A 1 95 ? -1.784 45.969 11.656 1 35.91 95 THR A C 1
ATOM 716 O O . THR A 1 95 ? -1.004 46.594 12.391 1 35.91 95 THR A O 1
ATOM 719 N N . THR A 1 96 ? -2.871 45.625 12.75 1 37 96 THR A N 1
ATOM 720 C CA . THR A 1 96 ? -2.732 45.156 14.117 1 37 96 THR A CA 1
ATOM 721 C C . THR A 1 96 ? -1.925 43.844 14.172 1 37 96 THR A C 1
ATOM 723 O O . THR A 1 96 ? -2.396 42.812 13.727 1 37 96 THR A O 1
ATOM 726 N N . THR A 1 97 ? -0.748 43.75 13.844 1 42.75 97 THR A N 1
ATOM 727 C CA . THR A 1 97 ? 0.283 42.75 14 1 42.75 97 THR A CA 1
ATOM 728 C C . THR A 1 97 ? 0.013 41.875 15.234 1 42.75 97 THR A C 1
ATOM 730 O O . THR A 1 97 ? 0.176 42.344 16.375 1 42.75 97 THR A O 1
ATOM 733 N N . ARG A 1 98 ? -1.017 41.25 15.367 1 44.91 98 ARG A N 1
ATOM 734 C CA . ARG A 1 98 ? -1.107 40.344 16.516 1 44.91 98 ARG A CA 1
ATOM 735 C C . ARG A 1 98 ? 0.199 39.594 16.734 1 44.91 98 ARG A C 1
ATOM 737 O O . ARG A 1 98 ? 0.579 38.75 15.906 1 44.91 98 ARG A O 1
ATOM 744 N N . LYS A 1 99 ? 1.173 40.219 17.234 1 45.31 99 LYS A N 1
ATOM 745 C CA . LYS A 1 99 ? 2.34 39.562 17.812 1 45.31 99 LYS A CA 1
ATOM 746 C C . LYS A 1 99 ? 1.939 38.312 18.562 1 45.31 99 LYS A C 1
ATOM 748 O O . LYS A 1 99 ? 1.65 38.344 19.766 1 45.31 99 LYS A O 1
ATOM 753 N N . VAL A 1 100 ? 1.104 37.5 18.078 1 45.41 100 VAL A N 1
ATOM 754 C CA . VAL A 1 100 ? 1.016 36.281 18.875 1 45.41 100 VAL A CA 1
ATOM 755 C C . VAL A 1 100 ? 2.412 35.844 19.328 1 45.41 100 VAL A C 1
ATOM 757 O O . VAL A 1 100 ? 3.309 35.688 18.484 1 45.41 100 VAL A O 1
ATOM 760 N N . ALA A 1 101 ? 2.809 36.25 20.438 1 45.5 101 ALA A N 1
ATOM 761 C CA . ALA A 1 101 ? 4.074 35.844 21.047 1 45.5 101 ALA A CA 1
ATOM 762 C C . ALA A 1 101 ? 4.469 34.438 20.609 1 45.5 101 ALA A C 1
ATOM 764 O O . ALA A 1 101 ? 3.629 33.531 20.547 1 45.5 101 ALA A O 1
ATOM 765 N N . SER A 1 102 ? 5.625 34.312 19.797 1 49.72 102 SER A N 1
ATOM 766 C CA . SER A 1 102 ? 6.363 33.125 19.344 1 49.72 102 SER A CA 1
ATOM 767 C C . SER A 1 102 ? 6.129 31.938 20.25 1 49.72 102 SER A C 1
ATOM 769 O O . SER A 1 102 ? 5.957 30.812 19.781 1 49.72 102 SER A O 1
ATOM 771 N N . ALA A 1 103 ? 6.141 32.25 21.609 1 51.16 103 ALA A N 1
ATOM 772 C CA . ALA A 1 103 ? 6.129 31.156 22.578 1 51.16 103 ALA A CA 1
ATOM 773 C C . ALA A 1 103 ? 4.781 30.453 22.594 1 51.16 103 ALA A C 1
ATOM 775 O O . ALA A 1 103 ? 4.707 29.25 22.906 1 51.16 103 ALA A O 1
ATOM 776 N N . ASP A 1 104 ? 3.695 31.109 22.062 1 68.44 104 ASP A N 1
ATOM 777 C CA . ASP A 1 104 ? 2.371 30.5 22.141 1 68.44 104 ASP A CA 1
ATOM 778 C C . ASP A 1 104 ? 2.008 29.812 20.828 1 68.44 104 ASP A C 1
ATOM 780 O O . ASP A 1 104 ? 1.02 29.078 20.75 1 68.44 104 ASP A O 1
ATOM 784 N N . ALA A 1 105 ? 2.867 29.953 19.953 1 85.19 105 ALA A N 1
ATOM 785 C CA . ALA A 1 105 ? 2.574 29.453 18.625 1 85.19 105 ALA A CA 1
ATOM 786 C C . ALA A 1 105 ? 2.998 28 18.484 1 85.19 105 ALA A C 1
ATOM 788 O O . ALA A 1 105 ? 2.533 27.281 17.594 1 85.19 105 ALA A O 1
ATOM 789 N N . LEU A 1 106 ? 3.816 27.578 19.531 1 94.19 106 LEU A N 1
ATOM 790 C CA . LEU A 1 106 ? 4.371 26.234 19.422 1 94.19 106 LEU A CA 1
ATOM 791 C C . LEU A 1 106 ? 4.246 25.484 20.75 1 94.19 106 LEU A C 1
ATOM 793 O O . LEU A 1 106 ? 4.664 25.984 21.797 1 94.19 106 LEU A O 1
ATOM 797 N N . ARG A 1 107 ? 3.629 24.469 20.75 1 95.5 107 ARG A N 1
ATOM 798 C CA . ARG A 1 107 ? 3.648 23.5 21.844 1 95.5 107 ARG A CA 1
ATOM 799 C C . ARG A 1 107 ? 4.258 22.172 21.375 1 95.5 107 ARG A C 1
ATOM 801 O O . ARG A 1 107 ? 3.951 21.688 20.281 1 95.5 107 ARG A O 1
ATOM 808 N N . VAL A 1 108 ? 5.18 21.656 22.156 1 96.88 108 VAL A N 1
ATOM 809 C CA . VAL A 1 108 ? 5.809 20.375 21.844 1 96.88 108 VAL A CA 1
ATOM 810 C C . VAL A 1 108 ? 5.266 19.297 22.781 1 96.88 108 VAL A C 1
ATOM 812 O O . VAL A 1 108 ? 5.297 19.453 24 1 96.88 108 VAL A O 1
ATOM 815 N N . CYS A 1 109 ? 4.711 18.25 22.25 1 97.31 109 CYS A N 1
ATOM 816 C CA . CYS A 1 109 ? 4.078 17.172 23.016 1 97.31 109 CYS A CA 1
ATOM 817 C C . CYS A 1 109 ? 4.719 15.828 22.703 1 97.31 109 CYS A C 1
ATOM 819 O O . CYS A 1 109 ? 5.227 15.617 21.594 1 97.31 109 CYS A O 1
ATOM 821 N N . ALA A 1 110 ? 4.699 14.938 23.688 1 97.56 110 ALA A N 1
ATOM 822 C CA . ALA A 1 110 ? 5.113 13.555 23.484 1 97.56 110 ALA A CA 1
ATOM 823 C C . ALA A 1 110 ? 4.039 12.766 22.734 1 97.56 110 ALA A C 1
ATOM 825 O O . ALA A 1 110 ? 2.85 12.891 23.031 1 97.56 110 ALA A O 1
ATOM 826 N N . LEU A 1 111 ? 4.477 11.977 21.734 1 98.06 111 LEU A N 1
ATOM 827 C CA . LEU A 1 111 ? 3.553 11.102 21.031 1 98.06 111 LEU A CA 1
ATOM 828 C C . LEU A 1 111 ? 4.281 9.883 20.469 1 98.06 111 LEU A C 1
ATOM 830 O O . LEU A 1 111 ? 5.293 10.031 19.781 1 98.06 111 LEU A O 1
ATOM 834 N N . ASP A 1 112 ? 3.883 8.766 20.875 1 97.5 112 ASP A N 1
ATOM 835 C CA . ASP A 1 112 ? 4.18 7.52 20.172 1 97.5 112 ASP A CA 1
ATOM 836 C C . ASP A 1 112 ? 3.025 7.117 19.25 1 97.5 112 ASP A C 1
ATOM 838 O O . ASP A 1 112 ? 1.987 6.648 19.719 1 97.5 112 ASP A O 1
ATOM 842 N N . VAL A 1 113 ? 3.252 7.285 17.969 1 97.06 113 VAL A N 1
ATOM 843 C CA . VAL A 1 113 ? 2.156 7.125 17.016 1 97.06 113 VAL A CA 1
ATOM 844 C C . VAL A 1 113 ? 1.689 5.672 17 1 97.06 113 VAL A C 1
ATOM 846 O O . VAL A 1 113 ? 0.62 5.363 16.469 1 97.06 113 VAL A O 1
ATOM 849 N N . THR A 1 114 ? 2.488 4.707 17.547 1 96.25 114 THR A N 1
ATOM 850 C CA . THR A 1 114 ? 2.111 3.299 17.562 1 96.25 114 THR A CA 1
ATOM 851 C C . THR A 1 114 ? 1.258 2.979 18.797 1 96.25 114 THR A C 1
ATOM 853 O O . THR A 1 114 ? 0.852 1.832 18.984 1 96.25 114 THR A O 1
ATOM 856 N N . SER A 1 115 ? 0.95 3.99 19.609 1 97.06 115 SER A N 1
ATOM 857 C CA . SER A 1 115 ? 0.205 3.785 20.844 1 97.06 115 SER A CA 1
ATOM 858 C C . SER A 1 115 ? -1.104 4.566 20.844 1 97.06 115 SER A C 1
ATOM 860 O O . SER A 1 115 ? -1.097 5.801 20.828 1 97.06 115 SER A O 1
ATOM 862 N N . GLU A 1 116 ? -2.205 3.822 20.953 1 95.19 116 GLU A N 1
ATOM 863 C CA . GLU A 1 116 ? -3.508 4.477 21.031 1 95.19 116 GLU A CA 1
ATOM 864 C C . GLU A 1 116 ? -3.607 5.348 22.281 1 95.19 116 GLU A C 1
ATOM 866 O O . GLU A 1 116 ? -4.16 6.449 22.234 1 95.19 116 GLU A O 1
ATOM 871 N N . ALA A 1 117 ? -3.123 4.867 23.375 1 96.25 117 ALA A N 1
ATOM 872 C CA . ALA A 1 117 ? -3.133 5.617 24.625 1 96.25 117 ALA A CA 1
ATOM 873 C C . ALA A 1 117 ? -2.379 6.938 24.469 1 96.25 117 ALA A C 1
ATOM 875 O O . ALA A 1 117 ? -2.791 7.961 25.031 1 96.25 117 ALA A O 1
ATOM 876 N N . SER A 1 118 ? -1.264 6.926 23.75 1 97.5 118 SER A N 1
ATOM 877 C CA . SER A 1 118 ? -0.479 8.133 23.531 1 97.5 118 SER A CA 1
ATOM 878 C C . SER A 1 118 ? -1.269 9.156 22.719 1 97.5 118 SER A C 1
ATOM 880 O O . SER A 1 118 ? -1.239 10.352 23.016 1 97.5 118 SER A O 1
ATOM 882 N N . TRP A 1 119 ? -2.025 8.719 21.719 1 97.12 119 TRP A N 1
ATOM 883 C CA . TRP A 1 119 ? -2.867 9.602 20.906 1 97.12 119 TRP A CA 1
ATOM 884 C C . TRP A 1 119 ? -3.971 10.227 21.766 1 97.12 119 TRP A C 1
ATOM 886 O O . TRP A 1 119 ? -4.258 11.414 21.641 1 97.12 119 TRP A O 1
ATOM 896 N N . LYS A 1 120 ? -4.578 9.422 22.578 1 95.62 120 LYS A N 1
ATOM 897 C CA . LYS A 1 120 ? -5.633 9.93 23.453 1 95.62 120 LYS A CA 1
ATOM 898 C C . LYS A 1 120 ? -5.086 10.969 24.438 1 95.62 120 LYS A C 1
ATOM 900 O O . LYS A 1 120 ? -5.746 11.969 24.703 1 95.62 120 LYS A O 1
ATOM 905 N N . ALA A 1 121 ? -3.918 10.711 24.922 1 96.81 121 ALA A N 1
ATOM 906 C CA . ALA A 1 121 ? -3.264 11.688 25.797 1 96.81 121 ALA A CA 1
ATOM 907 C C . ALA A 1 121 ? -3.004 12.992 25.047 1 96.81 121 ALA A C 1
ATOM 909 O O . ALA A 1 121 ? -3.203 14.078 25.594 1 96.81 121 ALA A O 1
ATOM 910 N N . LEU A 1 122 ? -2.566 12.914 23.797 1 97.19 122 LEU A N 1
ATOM 911 C CA . LEU A 1 122 ? -2.361 14.102 22.984 1 97.19 122 LEU A CA 1
ATOM 912 C C . LEU A 1 122 ? -3.668 14.867 22.797 1 97.19 122 LEU A C 1
ATOM 914 O O . LEU A 1 122 ? -3.688 16.094 22.875 1 97.19 122 LEU A O 1
ATOM 918 N N . ALA A 1 123 ? -4.742 14.148 22.531 1 95.81 123 ALA A N 1
ATOM 919 C CA . ALA A 1 123 ? -6.047 14.766 22.328 1 95.81 123 ALA A CA 1
ATOM 920 C C . ALA A 1 123 ? -6.445 15.625 23.531 1 95.81 123 ALA A C 1
ATOM 922 O O . ALA A 1 123 ? -7.043 16.688 23.375 1 95.81 123 ALA A O 1
ATOM 923 N N . THR A 1 124 ? -6.098 15.211 24.688 1 94.69 124 THR A N 1
ATOM 924 C CA . THR A 1 124 ? -6.449 15.938 25.906 1 94.69 124 THR A CA 1
ATOM 925 C C . THR A 1 124 ? -5.637 17.219 26.016 1 94.69 124 THR A C 1
ATOM 927 O O . THR A 1 124 ? -5.98 18.125 26.797 1 94.69 124 THR A O 1
ATOM 930 N N . GLN A 1 125 ? -4.578 17.344 25.25 1 93.88 125 GLN A N 1
ATOM 931 C CA . GLN A 1 125 ? -3.697 18.5 25.328 1 93.88 125 GLN A CA 1
ATOM 932 C C . GLN A 1 125 ? -4.027 19.516 24.234 1 93.88 125 GLN A C 1
ATOM 934 O O . GLN A 1 125 ? -3.438 20.594 24.188 1 93.88 125 GLN A O 1
ATOM 939 N N . LEU A 1 126 ? -4.918 19.172 23.344 1 94.06 126 LEU A N 1
ATOM 940 C CA . LEU A 1 126 ? -5.301 20.078 22.266 1 94.06 126 LEU A CA 1
ATOM 941 C C . LEU A 1 126 ? -6.012 21.312 22.828 1 94.06 126 LEU A C 1
ATOM 943 O O . LEU A 1 126 ? -6.625 21.25 23.891 1 94.06 126 LEU A O 1
ATOM 947 N N . PRO A 1 127 ? -5.906 22.406 22.156 1 90.38 127 PRO A N 1
ATOM 948 C CA . PRO A 1 127 ? -6.414 23.672 22.703 1 90.38 127 PRO A CA 1
ATOM 949 C C . PRO A 1 127 ? -7.938 23.703 22.766 1 90.38 127 PRO A C 1
ATOM 951 O O . PRO A 1 127 ? -8.617 23.219 21.859 1 90.38 127 PRO A O 1
ATOM 954 N N . GLY A 1 128 ? -8.438 24.281 23.891 1 86.88 128 GLY A N 1
ATOM 955 C CA . GLY A 1 128 ? -9.852 24.562 24.062 1 86.88 128 GLY A CA 1
ATOM 956 C C . GLY A 1 128 ? -10.656 23.344 24.453 1 86.88 128 GLY A C 1
ATOM 957 O O . GLY A 1 128 ? -10.188 22.219 24.328 1 86.88 128 GLY A O 1
ATOM 958 N N . PRO A 1 129 ? -11.82 23.609 24.906 1 82.81 129 PRO A N 1
ATOM 959 C CA . PRO A 1 129 ? -12.703 22.5 25.266 1 82.81 129 PRO A CA 1
ATOM 960 C C . PRO A 1 129 ? -13.109 21.641 24.062 1 82.81 129 PRO A C 1
ATOM 962 O O . PRO A 1 129 ? -13.453 20.469 24.234 1 82.81 129 PRO A O 1
ATOM 965 N N . GLU A 1 130 ? -12.93 22.25 22.953 1 86.06 130 GLU A N 1
ATOM 966 C CA . GLU A 1 130 ? -13.336 21.562 21.734 1 86.06 130 GLU A CA 1
ATOM 967 C C . GLU A 1 130 ? -12.188 20.734 21.156 1 86.06 130 GLU A C 1
ATOM 969 O O . GLU A 1 130 ? -12.383 19.969 20.203 1 86.06 130 GLU A O 1
ATOM 974 N N . ARG A 1 131 ? -11.031 20.891 21.766 1 92.12 131 ARG A N 1
ATOM 975 C CA . ARG A 1 131 ? -9.867 20.156 21.266 1 92.12 131 ARG A CA 1
ATOM 976 C C . ARG A 1 131 ? -9.672 20.391 19.766 1 92.12 131 ARG A C 1
ATOM 978 O O . ARG A 1 131 ? -9.656 19.453 18.984 1 92.12 131 ARG A O 1
ATOM 985 N N . ARG A 1 132 ? -9.406 21.562 19.438 1 93.44 132 ARG A N 1
ATOM 986 C CA . ARG A 1 132 ? -9.422 22.047 18.062 1 93.44 132 ARG A CA 1
ATOM 987 C C . ARG A 1 132 ? -8.266 21.453 17.266 1 93.44 132 ARG A C 1
ATOM 989 O O . ARG A 1 132 ? -7.129 21.422 17.734 1 93.44 132 ARG A O 1
ATOM 996 N N . VAL A 1 133 ? -8.562 20.906 16.125 1 96.75 133 VAL A N 1
ATOM 997 C CA . VAL A 1 133 ? -7.594 20.484 15.125 1 96.75 133 VAL A CA 1
ATOM 998 C C . VAL A 1 133 ? -8.062 20.922 13.742 1 96.75 133 VAL A C 1
ATOM 1000 O O . VAL A 1 133 ? -9.055 20.406 13.227 1 96.75 133 VAL A O 1
ATOM 1003 N N . ASP A 1 134 ? -7.324 21.828 13.125 1 95.56 134 ASP A N 1
ATOM 1004 C CA . ASP A 1 134 ? -7.66 22.297 11.781 1 95.56 134 ASP A CA 1
ATOM 1005 C C . ASP A 1 134 ? -6.891 21.516 10.719 1 95.56 134 ASP A C 1
ATOM 1007 O O . ASP A 1 134 ? -7.398 21.266 9.625 1 95.56 134 ASP A O 1
ATOM 1011 N N . VAL A 1 135 ? -5.656 21.172 11.023 1 97.25 135 VAL A N 1
ATOM 1012 C CA . VAL A 1 135 ? -4.793 20.422 10.109 1 97.25 135 VAL A CA 1
ATOM 1013 C C . VAL A 1 135 ? -4.039 19.344 10.875 1 97.25 135 VAL A C 1
ATOM 1015 O O . VAL A 1 135 ? -3.461 19.609 11.938 1 97.25 135 VAL A O 1
ATOM 1018 N N . LEU A 1 136 ? -4.102 18.156 10.453 1 98.38 136 LEU A N 1
ATOM 1019 C CA . LEU A 1 136 ? -3.262 17.062 10.938 1 98.38 136 LEU A CA 1
ATOM 1020 C C . LEU A 1 136 ? -2.258 16.641 9.867 1 98.38 136 LEU A C 1
ATOM 1022 O O . LEU A 1 136 ? -2.646 16.266 8.758 1 98.38 136 LEU A O 1
ATOM 1026 N N . ILE A 1 137 ? -0.996 16.781 10.172 1 98.38 137 ILE A N 1
ATOM 1027 C CA . ILE A 1 137 ? 0.082 16.359 9.289 1 98.38 137 ILE A CA 1
ATOM 1028 C C . ILE A 1 137 ? 0.75 15.109 9.867 1 98.38 137 ILE A C 1
ATOM 1030 O O . ILE A 1 137 ? 1.522 15.195 10.82 1 98.38 137 ILE A O 1
ATOM 1034 N N . ASN A 1 138 ? 0.406 14.023 9.312 1 97.62 138 ASN A N 1
ATOM 1035 C CA . ASN A 1 138 ? 1.079 12.773 9.672 1 97.62 138 ASN A CA 1
ATOM 1036 C C . ASN A 1 138 ? 2.422 12.641 8.961 1 97.62 138 ASN A C 1
ATOM 1038 O O . ASN A 1 138 ? 2.482 12.172 7.824 1 97.62 138 ASN A O 1
ATOM 1042 N N . ASN A 1 139 ? 3.422 12.938 9.672 1 95.56 139 ASN A N 1
ATOM 1043 C CA . ASN A 1 139 ? 4.77 12.969 9.117 1 95.56 139 ASN A CA 1
ATOM 1044 C C . ASN A 1 139 ? 5.652 11.883 9.719 1 95.56 139 ASN A C 1
ATOM 1046 O O . ASN A 1 139 ? 6.645 11.469 9.109 1 95.56 139 ASN A O 1
ATOM 1050 N N . ALA A 1 140 ? 5.285 11.414 10.922 1 89.62 140 ALA A N 1
ATOM 1051 C CA . ALA A 1 140 ? 6.078 10.375 11.562 1 89.62 140 ALA A CA 1
ATOM 1052 C C . ALA A 1 140 ? 6.207 9.148 10.656 1 89.62 140 ALA A C 1
ATOM 1054 O O . ALA A 1 140 ? 5.227 8.711 10.047 1 89.62 140 ALA A O 1
ATOM 1055 N N . GLY A 1 141 ? 7.363 8.664 10.508 1 86.25 141 GLY A N 1
ATOM 1056 C CA . GLY A 1 141 ? 7.645 7.492 9.695 1 86.25 141 GLY A CA 1
ATOM 1057 C C . GLY A 1 141 ? 9.094 7.055 9.758 1 86.25 141 GLY A C 1
ATOM 1058 O O . GLY A 1 141 ? 9.945 7.785 10.281 1 86.25 141 GLY A O 1
ATOM 1059 N N . TYR A 1 142 ? 9.297 5.93 9.375 1 82.44 142 TYR A N 1
ATOM 1060 C CA . TYR A 1 142 ? 10.672 5.469 9.219 1 82.44 142 TYR A CA 1
ATOM 1061 C C . TYR A 1 142 ? 10.781 4.438 8.102 1 82.44 142 TYR A C 1
ATOM 1063 O O . TYR A 1 142 ? 9.766 4.012 7.543 1 82.44 142 TYR A O 1
ATOM 1071 N N . GLY A 1 143 ? 11.992 4.227 7.676 1 83.06 143 GLY A N 1
ATOM 1072 C CA . GLY A 1 143 ? 12.242 3.322 6.566 1 83.06 143 GLY A CA 1
ATOM 1073 C C . GLY A 1 143 ? 13.117 2.139 6.945 1 83.06 143 GLY A C 1
ATOM 1074 O O . GLY A 1 143 ? 13.867 2.201 7.926 1 83.06 143 GLY A O 1
ATOM 1075 N N . VAL A 1 144 ? 12.906 1.066 6.309 1 81.88 144 VAL A N 1
ATOM 1076 C CA . VAL A 1 144 ? 13.766 -0.115 6.359 1 81.88 144 VAL A CA 1
ATOM 1077 C C . VAL A 1 144 ? 14.234 -0.475 4.953 1 81.88 144 VAL A C 1
ATOM 1079 O O . VAL A 1 144 ? 13.422 -0.574 4.027 1 81.88 144 VAL A O 1
ATOM 1082 N N . SER A 1 145 ? 15.523 -0.55 4.844 1 84 145 SER A N 1
ATOM 1083 C CA . SER A 1 145 ? 16.078 -0.964 3.557 1 84 145 SER A CA 1
ATOM 1084 C C . SER A 1 145 ? 16.281 -2.475 3.504 1 84 145 SER A C 1
ATOM 1086 O O . SER A 1 145 ? 16.609 -3.098 4.516 1 84 145 SER A O 1
ATOM 1088 N N . GLY A 1 146 ? 16.094 -3.039 2.287 1 85.5 146 GLY A N 1
ATOM 1089 C CA . GLY A 1 146 ? 16.312 -4.461 2.066 1 85.5 146 GLY A CA 1
ATOM 1090 C C . GLY A 1 146 ? 15.227 -5.102 1.219 1 85.5 146 GLY A C 1
ATOM 1091 O O . GLY A 1 146 ? 14.102 -4.594 1.153 1 85.5 146 GLY A O 1
ATOM 1092 N N . SER A 1 147 ? 15.656 -6.16 0.663 1 87.06 147 SER A N 1
ATOM 1093 C CA . SER A 1 147 ? 14.68 -6.957 -0.072 1 87.06 147 SER A CA 1
ATOM 1094 C C . SER A 1 147 ? 13.758 -7.719 0.876 1 87.06 147 SER A C 1
ATOM 1096 O O . SER A 1 147 ? 14 -7.762 2.084 1 87.06 147 SER A O 1
ATOM 1098 N N . THR A 1 148 ? 12.742 -8.273 0.326 1 90.44 148 THR A N 1
ATOM 1099 C CA . THR A 1 148 ? 11.789 -9.07 1.099 1 90.44 148 THR A CA 1
ATOM 1100 C C . THR A 1 148 ? 12.508 -10.156 1.89 1 90.44 148 THR A C 1
ATOM 1102 O O . THR A 1 148 ? 12.125 -10.469 3.018 1 90.44 148 THR A O 1
ATOM 1105 N N . GLU A 1 149 ? 13.57 -10.688 1.314 1 88.5 149 GLU A N 1
ATOM 1106 C CA . GLU A 1 149 ? 14.297 -11.773 1.965 1 88.5 149 GLU A CA 1
ATOM 1107 C C . GLU A 1 149 ? 15.273 -11.242 3.008 1 88.5 149 GLU A C 1
ATOM 1109 O O . GLU A 1 149 ? 15.766 -11.992 3.852 1 88.5 149 GLU A O 1
ATOM 1114 N N . GLN A 1 150 ? 15.57 -9.938 2.973 1 85.5 150 GLN A N 1
ATOM 1115 C CA . GLN A 1 150 ? 16.594 -9.359 3.844 1 85.5 150 GLN A CA 1
ATOM 1116 C C . GLN A 1 150 ? 15.953 -8.656 5.043 1 85.5 150 GLN A C 1
ATOM 1118 O O . GLN A 1 150 ? 16.656 -8.258 5.973 1 85.5 150 GLN A O 1
ATOM 1123 N N . VAL A 1 151 ? 14.664 -8.477 5.023 1 89 151 VAL A N 1
ATOM 1124 C CA . VAL A 1 151 ? 13.93 -7.824 6.102 1 89 151 VAL A CA 1
ATOM 1125 C C . VAL A 1 151 ? 13.141 -8.867 6.891 1 89 151 VAL A C 1
ATOM 1127 O O . VAL A 1 151 ? 12.5 -9.742 6.309 1 89 151 VAL A O 1
ATOM 1130 N N . THR A 1 152 ? 13.25 -8.836 8.219 1 91.06 152 THR A N 1
ATOM 1131 C CA . THR A 1 152 ? 12.484 -9.789 9.016 1 91.06 152 THR A CA 1
ATOM 1132 C C . THR A 1 152 ? 11.008 -9.391 9.055 1 91.06 152 THR A C 1
ATOM 1134 O O . THR A 1 152 ? 10.664 -8.227 8.836 1 91.06 152 THR A O 1
ATOM 1137 N N . VAL A 1 153 ? 10.148 -10.359 9.352 1 93.06 153 VAL A N 1
ATOM 1138 C CA . VAL A 1 153 ? 8.719 -10.086 9.461 1 93.06 153 VAL A CA 1
ATOM 1139 C C . VAL A 1 153 ? 8.469 -9.094 10.586 1 93.06 153 VAL A C 1
ATOM 1141 O O . VAL A 1 153 ? 7.617 -8.203 10.461 1 93.06 153 VAL A O 1
ATOM 1144 N N . GLU A 1 154 ? 9.219 -9.203 11.648 1 92.56 154 GLU A N 1
ATOM 1145 C CA . GLU A 1 154 ? 9.07 -8.297 12.781 1 92.56 154 GLU A CA 1
ATOM 1146 C C . GLU A 1 154 ? 9.406 -6.859 12.383 1 92.56 154 GLU A C 1
ATOM 1148 O O . GLU A 1 154 ? 8.703 -5.926 12.766 1 92.56 154 GLU A O 1
ATOM 1153 N N . GLN A 1 155 ? 10.445 -6.688 11.633 1 91.56 155 GLN A N 1
ATOM 1154 C CA . GLN A 1 155 ? 10.812 -5.363 11.148 1 91.56 155 GLN A CA 1
ATOM 1155 C C . GLN A 1 155 ? 9.727 -4.781 10.25 1 91.56 155 GLN A C 1
ATOM 1157 O O . GLN A 1 155 ? 9.406 -3.594 10.352 1 91.56 155 GLN A O 1
ATOM 1162 N N . ALA A 1 156 ? 9.234 -5.621 9.414 1 94.06 156 ALA A N 1
ATOM 1163 C CA . ALA A 1 156 ? 8.164 -5.188 8.516 1 94.06 156 ALA A CA 1
ATOM 1164 C C . ALA A 1 156 ? 6.922 -4.77 9.297 1 94.06 156 ALA A C 1
ATOM 1166 O O . ALA A 1 156 ? 6.309 -3.742 9 1 94.06 156 ALA A O 1
ATOM 1167 N N . GLN A 1 157 ? 6.578 -5.605 10.266 1 94.88 157 GLN A N 1
ATOM 1168 C CA . GLN A 1 157 ? 5.406 -5.301 11.078 1 94.88 157 GLN A CA 1
ATOM 1169 C C . GLN A 1 157 ? 5.59 -3.994 11.844 1 94.88 157 GLN A C 1
ATOM 1171 O O . GLN A 1 157 ? 4.66 -3.193 11.945 1 94.88 157 GLN A O 1
ATOM 1176 N N . GLN A 1 158 ? 6.758 -3.768 12.359 1 93.69 158 GLN A N 1
ATOM 1177 C CA . GLN A 1 158 ? 7.047 -2.514 13.047 1 93.69 158 GLN A CA 1
ATOM 1178 C C . GLN A 1 158 ? 6.945 -1.327 12.094 1 93.69 158 GLN A C 1
ATOM 1180 O O . GLN A 1 158 ? 6.426 -0.271 12.461 1 93.69 158 GLN A O 1
ATOM 1185 N N . LEU A 1 159 ? 7.453 -1.525 10.938 1 93.75 159 LEU A N 1
ATOM 1186 C CA . LEU A 1 159 ? 7.387 -0.504 9.898 1 93.75 159 LEU A CA 1
ATOM 1187 C C . LEU A 1 159 ? 5.938 -0.121 9.609 1 93.75 159 LEU A C 1
ATOM 1189 O O . LEU A 1 159 ? 5.594 1.062 9.602 1 93.75 159 LEU A O 1
ATOM 1193 N N . PHE A 1 160 ? 5.078 -1.061 9.438 1 96.75 160 PHE A N 1
ATOM 1194 C CA . PHE A 1 160 ? 3.674 -0.806 9.133 1 96.75 160 PHE A CA 1
ATOM 1195 C C . PHE A 1 160 ? 2.957 -0.219 10.344 1 96.75 160 PHE A C 1
ATOM 1197 O O . PHE A 1 160 ? 2.041 0.592 10.195 1 96.75 160 PHE A O 1
ATOM 1204 N N . ASP A 1 161 ? 3.352 -0.655 11.508 1 96.62 161 ASP A N 1
ATOM 1205 C CA . ASP A 1 161 ? 2.742 -0.138 12.734 1 96.62 161 ASP A CA 1
ATOM 1206 C C . ASP A 1 161 ? 2.932 1.373 12.844 1 96.62 161 ASP A C 1
ATOM 1208 O O . ASP A 1 161 ? 2.041 2.082 13.312 1 96.62 161 ASP A O 1
ATOM 1212 N N . THR A 1 162 ? 3.992 1.854 12.383 1 94.94 162 THR A N 1
ATOM 1213 C CA . THR A 1 162 ? 4.293 3.281 12.422 1 94.94 162 THR A CA 1
ATOM 1214 C C . THR A 1 162 ? 3.717 3.982 11.195 1 94.94 162 THR A C 1
ATOM 1216 O O . THR A 1 162 ? 2.92 4.914 11.32 1 94.94 162 THR A O 1
ATOM 1219 N N . ASN A 1 163 ? 4.039 3.463 10 1 95.62 163 ASN A N 1
ATOM 1220 C CA . ASN A 1 163 ? 3.781 4.188 8.758 1 95.62 163 ASN A CA 1
ATOM 1221 C C . ASN A 1 163 ? 2.314 4.094 8.344 1 95.62 163 ASN A C 1
ATOM 1223 O O . ASN A 1 163 ? 1.811 4.961 7.633 1 95.62 163 ASN A O 1
ATOM 1227 N N . VAL A 1 164 ? 1.661 3.035 8.773 1 97.12 164 VAL A N 1
ATOM 1228 C CA . VAL A 1 164 ? 0.298 2.822 8.297 1 97.12 164 VAL A CA 1
ATOM 1229 C C . VAL A 1 164 ? -0.673 2.865 9.477 1 97.12 164 VAL A C 1
ATOM 1231 O O . VAL A 1 164 ? -1.521 3.758 9.555 1 97.12 164 VAL A O 1
ATOM 1234 N N . PHE A 1 165 ? -0.462 2.029 10.469 1 97.31 165 PHE A N 1
ATOM 1235 C CA . PHE A 1 165 ? -1.407 1.939 11.578 1 97.31 165 PHE A CA 1
ATOM 1236 C C . PHE A 1 165 ? -1.274 3.143 12.5 1 97.31 165 PHE A C 1
ATOM 1238 O O . PHE A 1 165 ? -2.221 3.498 13.211 1 97.31 165 PHE A O 1
ATOM 1245 N N . GLY A 1 166 ? -0.063 3.752 12.547 1 97.12 166 GLY A N 1
ATOM 1246 C CA . GLY A 1 166 ? 0.086 5.008 13.273 1 97.12 166 GLY A CA 1
ATOM 1247 C C . GLY A 1 166 ? -0.812 6.109 12.742 1 97.12 166 GLY A C 1
ATOM 1248 O O . GLY A 1 166 ? -1.433 6.836 13.516 1 97.12 166 GLY A O 1
ATOM 1249 N N . VAL A 1 167 ? -0.9 6.195 11.445 1 96.75 167 VAL A N 1
ATOM 1250 C CA . VAL A 1 167 ? -1.771 7.16 10.781 1 96.75 167 VAL A CA 1
ATOM 1251 C C . VAL A 1 167 ? -3.232 6.824 11.07 1 96.75 167 VAL A C 1
ATOM 1253 O O . VAL A 1 167 ? -4.027 7.711 11.398 1 96.75 167 VAL A O 1
ATOM 1256 N N . MET A 1 168 ? -3.545 5.551 10.953 1 96.19 168 MET A N 1
ATOM 1257 C CA . MET A 1 168 ? -4.898 5.082 11.25 1 96.19 168 MET A CA 1
ATOM 1258 C C . MET A 1 168 ? -5.32 5.484 12.656 1 96.19 168 MET A C 1
ATOM 1260 O O . MET A 1 168 ? -6.41 6.023 12.852 1 96.19 168 MET A O 1
ATOM 1264 N N . ARG A 1 169 ? -4.492 5.254 13.656 1 96.31 169 ARG A N 1
ATOM 1265 C CA . ARG A 1 169 ? -4.777 5.59 15.047 1 96.31 169 ARG A CA 1
ATOM 1266 C C . ARG A 1 169 ? -5.004 7.09 15.211 1 96.31 169 ARG A C 1
ATOM 1268 O O . ARG A 1 169 ? -5.934 7.512 15.898 1 96.31 169 ARG A O 1
ATOM 1275 N N . GLY A 1 170 ? -4.133 7.863 14.594 1 96.31 170 GLY A N 1
ATOM 1276 C CA . GLY A 1 170 ? -4.273 9.312 14.664 1 96.31 170 GLY A CA 1
ATOM 1277 C C . GLY A 1 170 ? -5.605 9.805 14.133 1 96.31 170 GLY A C 1
ATOM 1278 O O . GLY A 1 170 ? -6.266 10.625 14.781 1 96.31 170 GLY A O 1
ATOM 1279 N N . VAL A 1 171 ? -6 9.258 12.992 1 95.19 171 VAL A N 1
ATOM 1280 C CA . VAL A 1 171 ? -7.27 9.648 12.375 1 95.19 171 VAL A CA 1
ATOM 1281 C C . VAL A 1 171 ? -8.43 9.203 13.266 1 95.19 171 VAL A C 1
ATOM 1283 O O . VAL A 1 171 ? -9.367 9.961 13.5 1 95.19 171 VAL A O 1
ATOM 1286 N N . GLN A 1 172 ? -8.367 8.008 13.781 1 93.44 172 GLN A N 1
ATOM 1287 C CA . GLN A 1 172 ? -9.438 7.492 14.625 1 93.44 172 GLN A CA 1
ATOM 1288 C C . GLN A 1 172 ? -9.641 8.375 15.859 1 93.44 172 GLN A C 1
ATOM 1290 O O . GLN A 1 172 ? -10.773 8.625 16.266 1 93.44 172 GLN A O 1
ATOM 1295 N N . VAL A 1 173 ? -8.562 8.867 16.406 1 94.25 173 VAL A N 1
ATOM 1296 C CA . VAL A 1 173 ? -8.648 9.641 17.656 1 94.25 173 VAL A CA 1
ATOM 1297 C C . VAL A 1 173 ? -9.016 11.086 17.328 1 94.25 173 VAL A C 1
ATOM 1299 O O . VAL A 1 173 ? -9.828 11.695 18.031 1 94.25 173 VAL A O 1
ATOM 1302 N N . LEU A 1 174 ? -8.523 11.656 16.234 1 95.44 174 LEU A N 1
ATOM 1303 C CA . LEU A 1 174 ? -8.617 13.102 16.047 1 95.44 174 LEU A CA 1
ATOM 1304 C C . LEU A 1 174 ? -9.742 13.453 15.086 1 95.44 174 LEU A C 1
ATOM 1306 O O . LEU A 1 174 ? -10.195 14.602 15.047 1 95.44 174 LEU A O 1
ATOM 1310 N N . ALA A 1 175 ? -10.227 12.492 14.289 1 93.19 175 ALA A N 1
ATOM 1311 C CA . ALA A 1 175 ? -11.219 12.781 13.258 1 93.19 175 ALA A CA 1
ATOM 1312 C C . ALA A 1 175 ? -12.477 13.391 13.867 1 93.19 175 ALA A C 1
ATOM 1314 O O . ALA A 1 175 ? -13.055 14.328 13.312 1 93.19 175 ALA A O 1
ATOM 1315 N N . PRO A 1 176 ? -12.906 12.906 15.047 1 91.06 176 PRO A N 1
ATOM 1316 C CA . PRO A 1 176 ? -14.102 13.523 15.633 1 91.06 176 PRO A CA 1
ATOM 1317 C C . PRO A 1 176 ? -13.906 15.008 15.93 1 91.06 176 PRO A C 1
ATOM 1319 O O . PRO A 1 176 ? -14.805 15.812 15.688 1 91.06 176 PRO A O 1
ATOM 1322 N N . TYR A 1 177 ? -12.766 15.367 16.406 1 93.25 177 TYR A N 1
ATOM 1323 C CA . TYR A 1 177 ? -12.469 16.766 16.688 1 93.25 177 TYR A CA 1
ATOM 1324 C C . TYR A 1 177 ? -12.312 17.562 15.414 1 93.25 177 TYR A C 1
ATOM 1326 O O . TYR A 1 177 ? -12.766 18.719 15.328 1 93.25 177 TYR A O 1
ATOM 1334 N N . MET A 1 178 ? -11.758 16.938 14.414 1 94.5 178 MET A N 1
ATOM 1335 C CA . MET A 1 178 ? -11.578 17.594 13.125 1 94.5 178 MET A CA 1
ATOM 1336 C C . MET A 1 178 ? -12.922 17.844 12.453 1 94.5 178 MET A C 1
ATOM 1338 O O . MET A 1 178 ? -13.133 18.906 11.844 1 94.5 178 MET A O 1
ATOM 1342 N N . ARG A 1 179 ? -13.781 16.922 12.586 1 91.38 179 ARG A N 1
ATOM 1343 C CA . ARG A 1 179 ? -15.117 17.078 12.016 1 91.38 179 ARG A CA 1
ATOM 1344 C C . ARG A 1 179 ? -15.867 18.219 12.688 1 91.38 179 ARG A C 1
ATOM 1346 O O . ARG A 1 179 ? -16.547 19.016 12.016 1 91.38 179 ARG A O 1
ATOM 1353 N N . ALA A 1 180 ? -15.773 18.25 13.953 1 89.62 180 ALA A N 1
ATOM 1354 C CA . ALA A 1 180 ? -16.422 19.344 14.688 1 89.62 180 ALA A CA 1
ATOM 1355 C C . ALA A 1 180 ? -15.852 20.703 14.258 1 89.62 180 ALA A C 1
ATOM 1357 O O . ALA A 1 180 ? -16.609 21.656 14.062 1 89.62 180 ALA A O 1
ATOM 1358 N N . GLN A 1 181 ? -14.609 20.703 14.078 1 91.06 181 GLN A N 1
ATOM 1359 C CA . GLN A 1 181 ? -13.961 21.938 13.664 1 91.06 181 GLN A CA 1
ATOM 1360 C C . GLN A 1 181 ? -14.312 22.297 12.227 1 91.06 181 GLN A C 1
ATOM 1362 O O . GLN A 1 181 ? -14.422 23.469 11.883 1 91.06 181 GLN A O 1
ATOM 1367 N N . SER A 1 182 ? -14.461 21.266 11.43 1 90.25 182 SER A N 1
ATOM 1368 C CA . SER A 1 182 ? -14.766 21.484 10.023 1 90.25 182 SER A CA 1
ATOM 1369 C C . SER A 1 182 ? -16.062 22.266 9.852 1 90.25 182 SER A C 1
ATOM 1371 O O . SER A 1 182 ? -16.156 23.109 8.953 1 90.25 182 SER A O 1
ATOM 1373 N N . LYS A 1 183 ? -17 22.047 10.664 1 86.25 183 LYS A N 1
ATOM 1374 C CA . LYS A 1 183 ? -18.234 22.812 10.633 1 86.25 183 LYS A CA 1
ATOM 1375 C C . LYS A 1 183 ? -17.969 24.297 10.852 1 86.25 183 LYS A C 1
ATOM 1377 O O . LYS A 1 183 ? -18.531 25.141 10.148 1 86.25 183 LYS A O 1
ATOM 1382 N N . ARG A 1 184 ? -17.125 24.531 11.758 1 86.44 184 ARG A N 1
ATOM 1383 C CA . ARG A 1 184 ? -16.781 25.922 12.062 1 86.44 184 ARG A CA 1
ATOM 1384 C C . ARG A 1 184 ? -15.953 26.531 10.93 1 86.44 184 ARG A C 1
ATOM 1386 O O . ARG A 1 184 ? -16.172 27.688 10.555 1 86.44 184 ARG A O 1
ATOM 1393 N N . ASN A 1 185 ? -15.039 25.734 10.406 1 87.94 185 ASN A N 1
ATOM 1394 C CA . ASN A 1 185 ? -14.195 26.203 9.312 1 87.94 185 ASN A CA 1
ATOM 1395 C C . ASN A 1 185 ? -15.016 26.531 8.07 1 87.94 185 ASN A C 1
ATOM 1397 O O . ASN A 1 185 ? -14.789 27.547 7.418 1 87.94 185 ASN A O 1
ATOM 1401 N N . GLN A 1 186 ? -15.93 25.734 7.789 1 84.81 186 GLN A N 1
ATOM 1402 C CA . GLN A 1 186 ? -16.734 25.906 6.582 1 84.81 186 GLN A CA 1
ATOM 1403 C C . GLN A 1 186 ? -17.578 27.172 6.668 1 84.81 186 GLN A C 1
ATOM 1405 O O . GLN A 1 186 ? -17.812 27.844 5.656 1 84.81 186 GLN A O 1
ATOM 1410 N N . ALA A 1 187 ? -17.969 27.531 7.84 1 82.75 187 ALA A N 1
ATOM 1411 C CA . ALA A 1 187 ? -18.703 28.781 8.047 1 82.75 187 ALA A CA 1
ATOM 1412 C C . ALA A 1 187 ? -17.828 29.984 7.684 1 82.75 187 ALA A C 1
ATOM 1414 O O . ALA A 1 187 ? -18.359 31.062 7.375 1 82.75 187 ALA A O 1
ATOM 1415 N N . GLN A 1 188 ? -16.531 29.75 7.656 1 79.88 188 GLN A N 1
ATOM 1416 C CA . GLN A 1 188 ? -15.578 30.812 7.32 1 79.88 188 GLN A CA 1
ATOM 1417 C C . GLN A 1 188 ? -14.977 30.594 5.934 1 79.88 188 GLN A C 1
ATOM 1419 O O . GLN A 1 188 ? -13.984 31.219 5.57 1 79.88 188 GLN A O 1
ATOM 1424 N N . GLY A 1 189 ? -15.516 29.578 5.219 1 79.88 189 GLY A N 1
ATOM 1425 C CA . GLY A 1 189 ? -15.047 29.281 3.873 1 79.88 189 GLY A CA 1
ATOM 1426 C C . GLY A 1 189 ? -13.734 28.516 3.85 1 79.88 189 GLY A C 1
ATOM 1427 O O . GLY A 1 189 ? -12.945 28.656 2.912 1 79.88 189 GLY A O 1
ATOM 1428 N N . LEU A 1 190 ? -13.461 27.828 4.938 1 86.44 190 LEU A N 1
ATOM 1429 C CA . LEU A 1 190 ? -12.242 27.047 5.051 1 86.44 190 LEU A CA 1
ATOM 1430 C C . LEU A 1 190 ? -12.57 25.562 5.195 1 86.44 190 LEU A C 1
ATOM 1432 O O . LEU A 1 190 ? -13.727 25.188 5.41 1 86.44 190 LEU A O 1
ATOM 1436 N N . TYR A 1 191 ? -11.562 24.75 5.02 1 90.19 191 TYR A N 1
ATOM 1437 C CA . TYR A 1 191 ? -11.688 23.312 5.23 1 90.19 191 TYR A CA 1
ATOM 1438 C C . TYR A 1 191 ? -10.734 22.844 6.316 1 90.19 191 TYR A C 1
ATOM 1440 O O . TYR A 1 191 ? -9.883 23.594 6.785 1 90.19 191 TYR A O 1
ATOM 1448 N N . THR A 1 192 ? -11.008 21.672 6.824 1 94.12 192 THR A N 1
ATOM 1449 C CA . THR A 1 192 ? -10.07 20.938 7.656 1 94.12 192 THR A CA 1
ATOM 1450 C C . THR A 1 192 ? -9.242 19.969 6.812 1 94.12 192 THR A C 1
ATOM 1452 O O . THR A 1 192 ? -9.719 19.469 5.789 1 94.12 192 THR A O 1
ATOM 1455 N N . VAL A 1 193 ? -7.949 19.812 7.215 1 95.56 193 VAL A N 1
ATOM 1456 C CA . VAL A 1 193 ? -7.055 19.141 6.27 1 95.56 193 VAL A CA 1
ATOM 1457 C C . VAL A 1 193 ? -6.293 18.031 6.98 1 95.56 193 VAL A C 1
ATOM 1459 O O . VAL A 1 193 ? -5.816 18.203 8.102 1 95.56 193 VAL A O 1
ATOM 1462 N N . LEU A 1 194 ? -6.328 16.922 6.375 1 96.62 194 LEU A N 1
ATOM 1463 C CA . LEU A 1 194 ? -5.469 15.789 6.723 1 96.62 194 LEU A CA 1
ATOM 1464 C C . LEU A 1 194 ? -4.371 15.602 5.684 1 96.62 194 LEU A C 1
ATOM 1466 O O . LEU A 1 194 ? -4.656 15.383 4.504 1 96.62 194 LEU A O 1
ATOM 1470 N N . ILE A 1 195 ? -3.098 15.727 6.07 1 96.81 195 ILE A N 1
ATOM 1471 C CA . ILE A 1 195 ? -1.968 15.578 5.16 1 96.81 195 ILE A CA 1
ATOM 1472 C C . ILE A 1 195 ? -1.116 14.383 5.582 1 96.81 195 ILE A C 1
ATOM 1474 O O . ILE A 1 195 ? -0.693 14.297 6.738 1 96.81 195 ILE A O 1
ATOM 1478 N N . GLN A 1 196 ? -0.937 13.484 4.664 1 95.88 196 GLN A N 1
ATOM 1479 C CA . GLN A 1 196 ? -0.031 12.359 4.867 1 95.88 196 GLN A CA 1
ATOM 1480 C C . GLN A 1 196 ? 1.278 12.562 4.109 1 95.88 196 GLN A C 1
ATOM 1482 O O . GLN A 1 196 ? 1.271 12.891 2.922 1 95.88 196 GLN A O 1
ATOM 1487 N N . ILE A 1 197 ? 2.33 12.367 4.797 1 94.56 197 ILE A N 1
ATOM 1488 C CA . ILE A 1 197 ? 3.623 12.438 4.125 1 94.56 197 ILE A CA 1
ATOM 1489 C C . ILE A 1 197 ? 4.004 11.055 3.598 1 94.56 197 ILE A C 1
ATOM 1491 O O . ILE A 1 197 ? 4.508 10.211 4.348 1 94.56 197 ILE A O 1
ATOM 1495 N N . SER A 1 198 ? 3.771 10.859 2.391 1 91.44 198 SER A N 1
ATOM 1496 C CA . SER A 1 198 ? 4.141 9.625 1.702 1 91.44 198 SER A CA 1
ATOM 1497 C C . SER A 1 198 ? 5.543 9.719 1.113 1 91.44 198 SER A C 1
ATOM 1499 O O . SER A 1 198 ? 6.496 10.062 1.816 1 91.44 198 SER A O 1
ATOM 1501 N N . SER A 1 199 ? 5.738 9.242 -0.041 1 81 199 SER A N 1
ATOM 1502 C CA . SER A 1 199 ? 7.023 9.203 -0.729 1 81 199 SER A CA 1
ATOM 1503 C C . SER A 1 199 ? 6.848 8.898 -2.213 1 81 199 SER A C 1
ATOM 1505 O O . SER A 1 199 ? 5.793 8.422 -2.635 1 81 199 SER A O 1
ATOM 1507 N N . LEU A 1 200 ? 7.844 9.32 -2.889 1 74 200 LEU A N 1
ATOM 1508 C CA . LEU A 1 200 ? 7.934 8.773 -4.238 1 74 200 LEU A CA 1
ATOM 1509 C C . LEU A 1 200 ? 7.816 7.254 -4.219 1 74 200 LEU A C 1
ATOM 1511 O O . LEU A 1 200 ? 7.219 6.664 -5.117 1 74 200 LEU A O 1
ATOM 1515 N N . ALA A 1 201 ? 8.258 6.684 -3.191 1 70.75 201 ALA A N 1
ATOM 1516 C CA . ALA A 1 201 ? 8.25 5.238 -3.008 1 70.75 201 ALA A CA 1
ATOM 1517 C C . ALA A 1 201 ? 6.828 4.723 -2.797 1 70.75 201 ALA A C 1
ATOM 1519 O O . ALA A 1 201 ? 6.594 3.512 -2.812 1 70.75 201 ALA A O 1
ATOM 1520 N N . GLY A 1 202 ? 5.875 5.543 -2.619 1 79.69 202 GLY A N 1
ATOM 1521 C CA . GLY A 1 202 ? 4.473 5.172 -2.52 1 79.69 202 GLY A CA 1
ATOM 1522 C C . GLY A 1 202 ? 3.766 5.145 -3.863 1 79.69 202 GLY A C 1
ATOM 1523 O O . GLY A 1 202 ? 2.641 4.652 -3.967 1 79.69 202 GLY A O 1
ATOM 1524 N N . LEU A 1 203 ? 4.426 5.672 -4.812 1 73.44 203 LEU A N 1
ATOM 1525 C CA . LEU A 1 203 ? 3.867 5.738 -6.156 1 73.44 203 LEU A CA 1
ATOM 1526 C C . LEU A 1 203 ? 4.551 4.738 -7.082 1 73.44 203 LEU A C 1
ATOM 1528 O O . LEU A 1 203 ? 3.924 4.195 -7.992 1 73.44 203 LEU A O 1
ATOM 1532 N N . ARG A 1 204 ? 5.82 4.562 -6.703 1 75.88 204 ARG A N 1
ATOM 1533 C CA . ARG A 1 204 ? 6.648 3.592 -7.41 1 75.88 204 ARG A CA 1
ATOM 1534 C C . ARG A 1 204 ? 7.617 2.904 -6.453 1 75.88 204 ARG A C 1
ATOM 1536 O O . ARG A 1 204 ? 8.281 3.564 -5.652 1 75.88 204 ARG A O 1
ATOM 1543 N N . ALA A 1 205 ? 7.617 1.637 -6.699 1 78.31 205 ALA A N 1
ATOM 1544 C CA . ALA A 1 205 ? 8.492 0.904 -5.789 1 78.31 205 ALA A CA 1
ATOM 1545 C C . ALA A 1 205 ? 9.961 1.245 -6.043 1 78.31 205 ALA A C 1
ATOM 1547 O O . ALA A 1 205 ? 10.359 1.48 -7.188 1 78.31 205 ALA A O 1
ATOM 1548 N N . VAL A 1 206 ? 10.711 1.295 -4.992 1 74.88 206 VAL A N 1
ATOM 1549 C CA . VAL A 1 206 ? 12.141 1.585 -5.035 1 74.88 206 VAL A CA 1
ATOM 1550 C C . VAL A 1 206 ? 12.93 0.305 -4.781 1 74.88 206 VAL A C 1
ATOM 1552 O O . VAL A 1 206 ? 12.57 -0.498 -3.918 1 74.88 206 VAL A O 1
ATOM 1555 N N . PRO A 1 207 ? 14.008 0.107 -5.535 1 77.12 207 PRO A N 1
ATOM 1556 C CA . PRO A 1 207 ? 14.805 -1.105 -5.34 1 77.12 207 PRO A CA 1
ATOM 1557 C C . PRO A 1 207 ? 15.273 -1.278 -3.896 1 77.12 207 PRO A C 1
ATOM 1559 O O . PRO A 1 207 ? 15.648 -0.301 -3.242 1 77.12 207 PRO A O 1
ATOM 1562 N N . PHE A 1 208 ? 15.18 -2.51 -3.391 1 79.62 208 PHE A N 1
ATOM 1563 C CA . PHE A 1 208 ? 15.68 -2.93 -2.084 1 79.62 208 PHE A CA 1
ATOM 1564 C C . PHE A 1 208 ? 15.039 -2.105 -0.973 1 79.62 208 PHE A C 1
ATOM 1566 O O . PHE A 1 208 ? 15.719 -1.673 -0.043 1 79.62 208 PHE A O 1
ATOM 1573 N N . SER A 1 209 ? 13.844 -1.771 -1.177 1 86.19 209 SER A N 1
ATOM 1574 C CA . SER A 1 209 ? 12.953 -1.143 -0.205 1 86.19 209 SER A CA 1
ATOM 1575 C C . SER A 1 209 ? 11.555 -1.76 -0.252 1 86.19 209 SER A C 1
ATOM 1577 O O . SER A 1 209 ? 10.555 -1.042 -0.247 1 86.19 209 SER A O 1
ATOM 1579 N N . ASP A 1 210 ? 11.594 -3.031 -0.327 1 90.44 210 ASP A N 1
ATOM 1580 C CA . ASP A 1 210 ? 10.367 -3.758 -0.637 1 90.44 210 ASP A CA 1
ATOM 1581 C C . ASP A 1 210 ? 9.258 -3.416 0.358 1 90.44 210 ASP A C 1
ATOM 1583 O O . ASP A 1 210 ? 8.188 -2.959 -0.036 1 90.44 210 ASP A O 1
ATOM 1587 N N . LEU A 1 211 ? 9.578 -3.562 1.598 1 92.12 211 LEU A N 1
ATOM 1588 C CA . LEU A 1 211 ? 8.531 -3.379 2.594 1 92.12 211 LEU A CA 1
ATOM 1589 C C . LEU A 1 211 ? 8.281 -1.898 2.859 1 92.12 211 LEU A C 1
ATOM 1591 O O . LEU A 1 211 ? 7.16 -1.498 3.178 1 92.12 211 LEU A O 1
ATOM 1595 N N . TYR A 1 212 ? 9.281 -1.064 2.717 1 91 212 TYR A N 1
ATOM 1596 C CA . TYR A 1 212 ? 9.062 0.376 2.797 1 91 212 TYR A CA 1
ATOM 1597 C C . TYR A 1 212 ? 8.141 0.853 1.683 1 91 212 TYR A C 1
ATOM 1599 O O . TYR A 1 212 ? 7.16 1.558 1.938 1 91 212 TYR A O 1
ATOM 1607 N N . SER A 1 213 ? 8.477 0.452 0.46 1 90 213 SER A N 1
ATOM 1608 C CA . SER A 1 213 ? 7.602 0.785 -0.662 1 90 213 SER A CA 1
ATOM 1609 C C . SER A 1 213 ? 6.18 0.296 -0.418 1 90 213 SER A C 1
ATOM 1611 O O . SER A 1 213 ? 5.219 1.034 -0.642 1 90 213 SER A O 1
ATOM 1613 N N . ALA A 1 214 ? 6.09 -0.905 0.049 1 94.44 214 ALA A N 1
ATOM 1614 C CA . ALA A 1 214 ? 4.77 -1.456 0.35 1 94.44 214 ALA A CA 1
ATOM 1615 C C . ALA A 1 214 ? 4.023 -0.575 1.348 1 94.44 214 ALA A C 1
ATOM 1617 O O . ALA A 1 214 ? 2.832 -0.308 1.178 1 94.44 214 ALA A O 1
ATOM 1618 N N . SER A 1 215 ? 4.664 -0.148 2.373 1 94.81 215 SER A N 1
ATOM 1619 C CA . SER A 1 215 ? 4.035 0.677 3.402 1 94.81 215 SER A CA 1
ATOM 1620 C C . SER A 1 215 ? 3.588 2.02 2.836 1 94.81 215 SER A C 1
ATOM 1622 O O . SER A 1 215 ? 2.525 2.529 3.199 1 94.81 215 SER A O 1
ATOM 1624 N N . LYS A 1 216 ? 4.418 2.551 2.049 1 93 216 LYS A N 1
ATOM 1625 C CA . LYS A 1 216 ? 4.078 3.852 1.481 1 93 216 LYS A CA 1
ATOM 1626 C C . LYS A 1 216 ? 2.971 3.723 0.438 1 93 216 LYS A C 1
ATOM 1628 O O . LYS A 1 216 ? 2.123 4.609 0.312 1 93 216 LYS A O 1
ATOM 1633 N N . PHE A 1 217 ? 2.951 2.602 -0.311 1 91.81 217 PHE A N 1
ATOM 1634 C CA . PHE A 1 217 ? 1.796 2.307 -1.151 1 91.81 217 PHE A CA 1
ATOM 1635 C C . PHE A 1 217 ? 0.532 2.18 -0.31 1 91.81 217 PHE A C 1
ATOM 1637 O O . PHE A 1 217 ? -0.525 2.689 -0.688 1 91.81 217 PHE A O 1
ATOM 1644 N N . ALA A 1 218 ? 0.706 1.48 0.747 1 95.56 218 ALA A N 1
ATOM 1645 C CA . ALA A 1 218 ? -0.431 1.324 1.651 1 95.56 218 ALA A CA 1
ATOM 1646 C C . ALA A 1 218 ? -0.963 2.68 2.105 1 95.56 218 ALA A C 1
ATOM 1648 O O . ALA A 1 218 ? -2.176 2.887 2.174 1 95.56 218 ALA A O 1
ATOM 1649 N N . LEU A 1 219 ? -0.053 3.553 2.426 1 94.62 219 LEU A N 1
ATOM 1650 C CA . LEU A 1 219 ? -0.432 4.891 2.871 1 94.62 219 LEU A CA 1
ATOM 1651 C C . LEU A 1 219 ? -1.18 5.637 1.772 1 94.62 219 LEU A C 1
ATOM 1653 O O . LEU A 1 219 ? -2.15 6.344 2.049 1 94.62 219 LEU A O 1
ATOM 1657 N N . GLU A 1 220 ? -0.735 5.52 0.543 1 89.69 220 GLU A N 1
ATOM 1658 C CA . GLU A 1 220 ? -1.428 6.113 -0.595 1 89.69 220 GLU A CA 1
ATOM 1659 C C . GLU A 1 220 ? -2.861 5.605 -0.699 1 89.69 220 GLU A C 1
ATOM 1661 O O . GLU A 1 220 ? -3.803 6.395 -0.793 1 89.69 220 GLU A O 1
ATOM 1666 N N . GLY A 1 221 ? -2.98 4.281 -0.697 1 90.12 221 GLY A N 1
ATOM 1667 C CA . GLY A 1 221 ? -4.305 3.686 -0.776 1 90.12 221 GLY A CA 1
ATOM 1668 C C . GLY A 1 221 ? -5.207 4.078 0.378 1 90.12 221 GLY A C 1
ATOM 1669 O O . GLY A 1 221 ? -6.395 4.348 0.182 1 90.12 221 GLY A O 1
ATOM 1670 N N . LEU A 1 222 ? -4.625 4.145 1.565 1 93.5 222 LEU A N 1
ATOM 1671 C CA . LEU A 1 222 ? -5.379 4.527 2.756 1 93.5 222 LEU A CA 1
ATOM 1672 C C . LEU A 1 222 ? -5.875 5.969 2.646 1 93.5 222 LEU A C 1
ATOM 1674 O O . LEU A 1 222 ? -7.039 6.25 2.938 1 93.5 222 LEU A O 1
ATOM 1678 N N . THR A 1 223 ? -5.008 6.84 2.217 1 91.12 223 THR A N 1
ATOM 1679 C CA . THR A 1 223 ? -5.359 8.25 2.094 1 91.12 223 THR A CA 1
ATOM 1680 C C . THR A 1 223 ? -6.449 8.445 1.046 1 91.12 223 THR A C 1
ATOM 1682 O O . THR A 1 223 ? -7.418 9.172 1.279 1 91.12 223 THR A O 1
ATOM 1685 N N . GLU A 1 224 ? -6.266 7.781 -0.065 1 84.88 224 GLU A N 1
ATOM 1686 C CA . GLU A 1 224 ? -7.281 7.859 -1.11 1 84.88 224 GLU A CA 1
ATOM 1687 C C . GLU A 1 224 ? -8.633 7.348 -0.61 1 84.88 224 GLU A C 1
ATOM 1689 O O . GLU A 1 224 ? -9.664 7.957 -0.876 1 84.88 224 GLU A O 1
ATOM 1694 N N . ALA A 1 225 ? -8.594 6.277 0.098 1 86.25 225 ALA A N 1
ATOM 1695 C CA . ALA A 1 225 ? -9.82 5.672 0.597 1 86.25 225 ALA A CA 1
ATOM 1696 C C . ALA A 1 225 ? -10.492 6.562 1.641 1 86.25 225 ALA A C 1
ATOM 1698 O O . ALA A 1 225 ? -11.719 6.68 1.67 1 86.25 225 ALA A O 1
ATOM 1699 N N . MET A 1 226 ? -9.719 7.215 2.451 1 89.81 226 MET A N 1
ATOM 1700 C CA . MET A 1 226 ? -10.242 8.047 3.531 1 89.81 226 MET A CA 1
ATOM 1701 C C . MET A 1 226 ? -11.023 9.234 2.973 1 89.81 226 MET A C 1
ATOM 1703 O O . MET A 1 226 ? -11.891 9.789 3.654 1 89.81 226 MET A O 1
ATOM 1707 N N . ARG A 1 227 ? -10.734 9.609 1.755 1 83.81 227 ARG A N 1
ATOM 1708 C CA . ARG A 1 227 ? -11.453 10.727 1.147 1 83.81 227 ARG A CA 1
ATOM 1709 C C . ARG A 1 227 ? -12.953 10.453 1.11 1 83.81 227 ARG A C 1
ATOM 1711 O O . ARG A 1 227 ? -13.758 11.367 1.301 1 83.81 227 ARG A O 1
ATOM 1718 N N . TYR A 1 228 ? -13.297 9.195 0.933 1 79.25 228 TYR A N 1
ATOM 1719 C CA . TYR A 1 228 ? -14.703 8.836 0.786 1 79.25 228 TYR A CA 1
ATOM 1720 C C . TYR A 1 228 ? -15.445 9 2.105 1 79.25 228 TYR A C 1
ATOM 1722 O O . TYR A 1 228 ? -16.641 9.297 2.117 1 79.25 228 TYR A O 1
ATOM 1730 N N . SER A 1 229 ? -14.781 8.875 3.217 1 82.94 229 SER A N 1
ATOM 1731 C CA . SER A 1 229 ? -15.453 8.906 4.512 1 82.94 229 SER A CA 1
ATOM 1732 C C . SER A 1 229 ? -15.203 10.227 5.23 1 82.94 229 SER A C 1
ATOM 1734 O O . SER A 1 229 ? -15.922 10.578 6.172 1 82.94 229 SER A O 1
ATOM 1736 N N . LEU A 1 230 ? -14.234 11.062 4.793 1 87.69 230 LEU A N 1
ATOM 1737 C CA . LEU A 1 230 ? -13.891 12.266 5.531 1 87.69 230 LEU A CA 1
ATOM 1738 C C . LEU A 1 230 ? -14.336 13.516 4.777 1 87.69 230 LEU A C 1
ATOM 1740 O O . LEU A 1 230 ? -14.773 14.492 5.391 1 87.69 230 LEU A O 1
ATOM 1744 N N . GLU A 1 231 ? -14.273 13.461 3.465 1 82.62 231 GLU A N 1
ATOM 1745 C CA . GLU A 1 231 ? -14.547 14.656 2.674 1 82.62 231 GLU A CA 1
ATOM 1746 C C . GLU A 1 231 ? -16 15.109 2.836 1 82.62 231 GLU A C 1
ATOM 1748 O O . GLU A 1 231 ? -16.281 16.312 2.861 1 82.62 231 GLU A O 1
ATOM 1753 N N . PRO A 1 232 ? -16.938 14.117 2.953 1 80.06 232 PRO A N 1
ATOM 1754 C CA . PRO A 1 232 ? -18.312 14.555 3.191 1 80.06 232 PRO A CA 1
ATOM 1755 C C . PRO A 1 232 ? -18.469 15.367 4.473 1 80.06 232 PRO A C 1
ATOM 1757 O O . PRO A 1 232 ? -19.469 16.062 4.656 1 80.06 232 PRO A O 1
ATOM 1760 N N . PHE A 1 233 ? -17.484 15.328 5.332 1 85.5 233 PHE A N 1
ATOM 1761 C CA . PHE A 1 233 ? -17.531 16.062 6.59 1 85.5 233 PHE A CA 1
ATOM 1762 C C . PHE A 1 233 ? -16.594 17.266 6.551 1 85.5 233 PHE A C 1
ATOM 1764 O O . PHE A 1 233 ? -16.234 17.812 7.594 1 85.5 233 PHE A O 1
ATOM 1771 N N . GLY A 1 234 ? -16.078 17.547 5.348 1 87 234 GLY A N 1
ATOM 1772 C CA . GLY A 1 234 ? -15.312 18.766 5.168 1 87 234 GLY A CA 1
ATOM 1773 C C . GLY A 1 234 ? -13.836 18.609 5.484 1 87 234 GLY A C 1
ATOM 1774 O O . GLY A 1 234 ? -13.125 19.594 5.691 1 87 234 GLY A O 1
ATOM 1775 N N . ILE A 1 235 ? -13.406 17.375 5.641 1 92.12 235 ILE A N 1
ATOM 1776 C CA . ILE A 1 235 ? -11.992 17.109 5.871 1 92.12 235 ILE A CA 1
ATOM 1777 C C . ILE A 1 235 ? -11.328 16.688 4.562 1 92.12 235 ILE A C 1
ATOM 1779 O O . ILE A 1 235 ? -11.656 15.633 4.012 1 92.12 235 ILE A O 1
ATOM 1783 N N . ARG A 1 236 ? -10.43 17.484 4.074 1 91 236 ARG A N 1
ATOM 1784 C CA . ARG A 1 236 ? -9.711 17.188 2.844 1 91 236 ARG A CA 1
ATOM 1785 C C . ARG A 1 236 ? -8.484 16.312 3.127 1 91 236 ARG A C 1
ATOM 1787 O O . ARG A 1 236 ? -7.797 16.516 4.129 1 91 236 ARG A O 1
ATOM 1794 N N . CYS A 1 237 ? -8.273 15.336 2.277 1 91.12 237 CYS A N 1
ATOM 1795 C CA . CYS A 1 237 ? -7.137 14.43 2.422 1 91.12 237 CYS A CA 1
ATOM 1796 C C . CYS A 1 237 ? -6.117 14.656 1.309 1 91.12 237 CYS A C 1
ATOM 1798 O O . CYS A 1 237 ? -6.473 14.648 0.128 1 91.12 237 CYS A O 1
ATOM 1800 N N . ILE A 1 238 ? -4.84 14.836 1.705 1 89.75 238 ILE A N 1
ATOM 1801 C CA . ILE A 1 238 ? -3.773 15.141 0.761 1 89.75 238 ILE A CA 1
ATOM 1802 C C . ILE A 1 238 ? -2.568 14.25 1.033 1 89.75 238 ILE A C 1
ATOM 1804 O O . ILE A 1 238 ? -2.252 13.953 2.189 1 89.75 238 ILE A O 1
ATOM 1808 N N . CYS A 1 239 ? -1.936 13.805 -0.015 1 90.56 239 CYS A N 1
ATOM 1809 C CA . CYS A 1 239 ? -0.651 13.117 0.075 1 90.56 239 CYS A CA 1
ATOM 1810 C C . CYS A 1 239 ? 0.477 14 -0.442 1 90.56 239 CYS A C 1
ATOM 1812 O O . CYS A 1 239 ? 0.394 14.539 -1.548 1 90.56 239 CYS A O 1
ATOM 1814 N N . VAL A 1 240 ? 1.442 14.227 0.367 1 92.31 240 VAL A N 1
ATOM 1815 C CA . VAL A 1 240 ? 2.672 14.859 -0.102 1 92.31 240 VAL A CA 1
ATOM 1816 C C . VAL A 1 240 ? 3.725 13.789 -0.384 1 92.31 240 VAL A C 1
ATOM 1818 O O . VAL A 1 240 ? 3.979 12.922 0.454 1 92.31 240 VAL A O 1
ATOM 1821 N N . ASN A 1 241 ? 4.301 13.812 -1.481 1 90.44 241 ASN A N 1
ATOM 1822 C CA . ASN A 1 241 ? 5.219 12.766 -1.925 1 90.44 241 ASN A CA 1
ATOM 1823 C C . ASN A 1 241 ? 6.625 13.312 -2.141 1 90.44 241 ASN A C 1
ATOM 1825 O O . ASN A 1 241 ? 6.969 13.742 -3.244 1 90.44 241 ASN A O 1
ATOM 1829 N N . PRO A 1 242 ? 7.41 13.195 -1.141 1 88.5 242 PRO A N 1
ATOM 1830 C CA . PRO A 1 242 ? 8.797 13.633 -1.303 1 88.5 242 PRO A CA 1
ATOM 1831 C C . PRO A 1 242 ? 9.625 12.664 -2.152 1 88.5 242 PRO A C 1
ATOM 1833 O O . PRO A 1 242 ? 9.367 11.461 -2.145 1 88.5 242 PRO A O 1
ATOM 1836 N N . GLY A 1 243 ? 10.555 13.18 -2.859 1 79.44 243 GLY A N 1
ATOM 1837 C CA . GLY A 1 243 ? 11.609 12.383 -3.477 1 79.44 243 GLY A CA 1
ATOM 1838 C C . GLY A 1 243 ? 12.789 12.133 -2.557 1 79.44 243 GLY A C 1
ATOM 1839 O O . GLY A 1 243 ? 12.625 12.062 -1.336 1 79.44 243 GLY A O 1
ATOM 1840 N N . PRO A 1 244 ? 13.969 11.945 -3.082 1 74.88 244 PRO A N 1
ATOM 1841 C CA . PRO A 1 244 ? 15.164 11.789 -2.246 1 74.88 244 PRO A CA 1
ATOM 1842 C C . PRO A 1 244 ? 15.492 13.055 -1.452 1 74.88 244 PRO A C 1
ATOM 1844 O O . PRO A 1 244 ? 15.648 14.133 -2.035 1 74.88 244 PRO A O 1
ATOM 1847 N N . VAL A 1 245 ? 15.555 12.875 -0.198 1 75.75 245 VAL A N 1
ATOM 1848 C CA . VAL A 1 245 ? 15.805 14.008 0.691 1 75.75 245 VAL A CA 1
ATOM 1849 C C . VAL A 1 245 ? 17.094 13.773 1.466 1 75.75 245 VAL A C 1
ATOM 1851 O O . VAL A 1 245 ? 17.328 12.68 1.986 1 75.75 245 VAL A O 1
ATOM 1854 N N . ARG A 1 246 ? 17.953 14.766 1.428 1 73.19 246 ARG A N 1
ATOM 1855 C CA . ARG A 1 246 ? 19.156 14.727 2.256 1 73.19 246 ARG A CA 1
ATOM 1856 C C . ARG A 1 246 ? 18.797 14.898 3.73 1 73.19 246 ARG A C 1
ATOM 1858 O O . ARG A 1 246 ? 18.672 16.016 4.219 1 73.19 246 ARG A O 1
ATOM 1865 N N . SER A 1 247 ? 18.547 13.828 4.402 1 66 247 SER A N 1
ATOM 1866 C CA . SER A 1 247 ? 18.141 13.883 5.801 1 66 247 SER A CA 1
ATOM 1867 C C . SER A 1 247 ? 18.703 12.703 6.586 1 66 247 SER A C 1
ATOM 1869 O O . SER A 1 247 ? 19.25 11.773 6.004 1 66 247 SER A O 1
ATOM 1871 N N . ALA A 1 248 ? 18.609 12.82 7.863 1 61.56 248 ALA A N 1
ATOM 1872 C CA . ALA A 1 248 ? 19 11.711 8.734 1 61.56 248 ALA A CA 1
ATOM 1873 C C . ALA A 1 248 ? 18.203 10.453 8.414 1 61.56 248 ALA A C 1
ATOM 1875 O O . ALA A 1 248 ? 18.703 9.336 8.562 1 61.56 248 ALA A O 1
ATOM 1876 N N . PHE A 1 249 ? 17.078 10.609 7.961 1 57.88 249 PHE A N 1
ATOM 1877 C CA . PHE A 1 249 ? 16.219 9.508 7.555 1 57.88 249 PHE A CA 1
ATOM 1878 C C . PHE A 1 249 ? 16.875 8.688 6.453 1 57.88 249 PHE A C 1
ATOM 1880 O O . PHE A 1 249 ? 16.938 7.457 6.547 1 57.88 249 PHE A O 1
ATOM 1887 N N . SER A 1 250 ? 17.266 9.344 5.57 1 60.97 250 SER A N 1
ATOM 1888 C CA . SER A 1 250 ? 17.844 8.664 4.418 1 60.97 250 SER A CA 1
ATOM 1889 C C . SER A 1 250 ? 19.109 7.922 4.801 1 60.97 250 SER A C 1
ATOM 1891 O O . SER A 1 250 ? 19.391 6.844 4.27 1 60.97 250 SER A O 1
ATOM 1893 N N . THR A 1 251 ? 19.75 8.562 5.75 1 54.56 251 THR A N 1
ATOM 1894 C CA . THR A 1 251 ? 20.969 7.914 6.23 1 54.56 251 THR A CA 1
ATOM 1895 C C . THR A 1 251 ? 20.641 6.625 6.977 1 54.56 251 THR A C 1
ATOM 1897 O O . THR A 1 251 ? 21.281 5.598 6.762 1 54.56 251 THR A O 1
ATOM 1900 N N . ARG A 1 252 ? 19.641 6.75 7.711 1 55.84 252 ARG A N 1
ATOM 1901 C CA . ARG A 1 252 ? 19.219 5.574 8.461 1 55.84 252 ARG A CA 1
ATOM 1902 C C . ARG A 1 252 ? 18.641 4.508 7.531 1 55.84 252 ARG A C 1
ATOM 1904 O O . ARG A 1 252 ? 18.828 3.312 7.762 1 55.84 252 ARG A O 1
ATOM 1911 N N . PHE A 1 253 ? 17.906 5.035 6.562 1 57.41 253 PHE A N 1
ATOM 1912 C CA . PHE A 1 253 ? 17.297 4.156 5.57 1 57.41 253 PHE A CA 1
ATOM 1913 C C . PHE A 1 253 ? 18.375 3.359 4.836 1 57.41 253 PHE A C 1
ATOM 1915 O O . PHE A 1 253 ? 18.203 2.158 4.605 1 57.41 253 PHE A O 1
ATOM 1922 N N . GLY A 1 254 ? 19.406 3.984 4.449 1 51.5 254 GLY A N 1
ATOM 1923 C CA . GLY A 1 254 ? 20.5 3.34 3.74 1 51.5 254 GLY A CA 1
ATOM 1924 C C . GLY A 1 254 ? 21.359 2.477 4.637 1 51.5 254 GLY A C 1
ATOM 1925 O O . GLY A 1 254 ? 21.859 1.432 4.211 1 51.5 254 GLY A O 1
ATOM 1926 N N . ILE A 1 255 ? 21.75 2.994 5.898 1 43.88 255 ILE A N 1
ATOM 1927 C CA . ILE A 1 255 ? 22.656 2.322 6.82 1 43.88 255 ILE A CA 1
ATOM 1928 C C . ILE A 1 255 ? 21.969 1.101 7.426 1 43.88 255 ILE A C 1
ATOM 1930 O O . ILE A 1 255 ? 22.594 0.066 7.641 1 43.88 255 ILE A O 1
ATOM 1934 N N . ALA A 1 256 ? 20.766 1.355 7.773 1 47.88 256 ALA A N 1
ATOM 1935 C CA . ALA A 1 256 ? 20.078 0.294 8.508 1 47.88 256 ALA A CA 1
ATOM 1936 C C . ALA A 1 256 ? 20.203 -1.042 7.781 1 47.88 256 ALA A C 1
ATOM 1938 O O . ALA A 1 256 ? 20.188 -2.102 8.414 1 47.88 256 ALA A O 1
ATOM 1939 N N . SER A 1 257 ? 20.188 -1.14 6.43 1 46.62 257 SER A N 1
ATOM 1940 C CA . SER A 1 257 ? 20.219 -2.41 5.715 1 46.62 257 SER A CA 1
ATOM 1941 C C . SER A 1 257 ? 21.422 -3.244 6.121 1 46.62 257 SER A C 1
ATOM 1943 O O . SER A 1 257 ? 21.344 -4.473 6.199 1 46.62 257 SER A O 1
ATOM 1945 N N . ARG A 1 258 ? 22.688 -2.633 6.152 1 44.22 258 ARG A N 1
ATOM 1946 C CA . ARG A 1 258 ? 23.859 -3.465 6.367 1 44.22 258 ARG A CA 1
ATOM 1947 C C . ARG A 1 258 ? 23.906 -3.992 7.797 1 44.22 258 ARG A C 1
ATOM 1949 O O . ARG A 1 258 ? 24.344 -5.121 8.031 1 44.22 258 ARG A O 1
ATOM 1956 N N . ASP A 1 259 ? 23.781 -3.068 8.57 1 43.47 259 ASP A N 1
ATOM 1957 C CA . ASP A 1 259 ? 24.016 -3.475 9.953 1 43.47 259 ASP A CA 1
ATOM 1958 C C . ASP A 1 259 ? 22.812 -4.184 10.547 1 43.47 259 ASP A C 1
ATOM 1960 O O . ASP A 1 259 ? 22.922 -4.875 11.562 1 43.47 259 ASP A O 1
ATOM 1964 N N . ARG A 1 260 ? 21.656 -3.582 10.281 1 40.28 260 ARG A N 1
ATOM 1965 C CA . ARG A 1 260 ? 20.578 -4.109 11.102 1 40.28 260 ARG A CA 1
ATOM 1966 C C . ARG A 1 260 ? 19.984 -5.371 10.492 1 40.28 260 ARG A C 1
ATOM 1968 O O . ARG A 1 260 ? 19.578 -5.371 9.328 1 40.28 260 ARG A O 1
ATOM 1975 N N . GLY A 1 261 ? 20.125 -6.523 11.125 1 44.12 261 GLY A N 1
ATOM 1976 C CA . GLY A 1 261 ? 19.656 -7.891 11.242 1 44.12 261 GLY A CA 1
ATOM 1977 C C . GLY A 1 261 ? 19.078 -8.43 9.945 1 44.12 261 GLY A C 1
ATOM 1978 O O . GLY A 1 261 ? 17.875 -8.742 9.875 1 44.12 261 GLY A O 1
ATOM 1979 N N . CYS A 1 262 ? 19.688 -7.887 8.938 1 48 262 CYS A N 1
ATOM 1980 C CA . CYS A 1 262 ? 19.172 -8.586 7.766 1 48 262 CYS A CA 1
ATOM 1981 C C . CYS A 1 262 ? 18.953 -10.062 8.062 1 48 262 CYS A C 1
ATOM 1983 O O . CYS A 1 262 ? 19.766 -10.68 8.766 1 48 262 CYS A O 1
ATOM 1985 N N . ARG A 1 263 ? 17.75 -10.445 7.91 1 52.12 263 ARG A N 1
ATOM 1986 C CA . ARG A 1 263 ? 17.453 -11.867 8.055 1 52.12 263 ARG A CA 1
ATOM 1987 C C . ARG A 1 263 ? 18.531 -12.727 7.391 1 52.12 263 ARG A C 1
ATOM 1989 O O . ARG A 1 263 ? 18.953 -12.43 6.273 1 52.12 263 ARG A O 1
ATOM 1996 N N . GLN A 1 264 ? 19.266 -13.359 8.211 1 50.38 264 GLN A N 1
ATOM 1997 C CA . GLN A 1 264 ? 20.062 -14.406 7.582 1 50.38 264 GLN A CA 1
ATOM 1998 C C . GLN A 1 264 ? 19.203 -15.336 6.742 1 50.38 264 GLN A C 1
ATOM 2000 O O . GLN A 1 264 ? 18.188 -15.852 7.223 1 50.38 264 GLN A O 1
ATOM 2005 N N . ILE A 1 265 ? 19.219 -15.18 5.43 1 52.34 265 ILE A N 1
ATOM 2006 C CA . ILE A 1 265 ? 18.516 -16.125 4.586 1 52.34 265 ILE A CA 1
ATOM 2007 C C . ILE A 1 265 ? 19.031 -17.547 4.844 1 52.34 265 ILE A C 1
ATOM 2009 O O . ILE A 1 265 ? 20.219 -17.828 4.621 1 52.34 265 ILE A O 1
ATOM 2013 N N . PRO A 1 266 ? 18.328 -18.266 5.656 1 48.72 266 PRO A N 1
ATOM 2014 C CA . PRO A 1 266 ? 18.828 -19.641 5.836 1 48.72 266 PRO A CA 1
ATOM 2015 C C . PRO A 1 266 ? 19.141 -20.328 4.512 1 48.72 266 PRO A C 1
ATOM 2017 O O . PRO A 1 266 ? 18.406 -20.172 3.537 1 48.72 266 PRO A O 1
ATOM 2020 N N . ASP A 1 267 ? 20.203 -21.016 4.531 1 53.06 267 ASP A N 1
ATOM 2021 C CA . ASP A 1 267 ? 20.656 -21.938 3.486 1 53.06 267 ASP A CA 1
ATOM 2022 C C . ASP A 1 267 ? 20.859 -21.188 2.164 1 53.06 267 ASP A C 1
ATOM 2024 O O . ASP A 1 267 ? 20.734 -21.781 1.091 1 53.06 267 ASP A O 1
ATOM 2028 N N . GLU A 1 268 ? 20.938 -19.953 2.357 1 60.66 268 GLU A N 1
ATOM 2029 C CA . GLU A 1 268 ? 21.141 -19.109 1.178 1 60.66 268 GLU A CA 1
ATOM 2030 C C . GLU A 1 268 ? 22.469 -19.438 0.486 1 60.66 268 GLU A C 1
ATOM 2032 O O . GLU A 1 268 ? 23.484 -19.656 1.147 1 60.66 268 GLU A O 1
ATOM 2037 N N . ASP A 1 269 ? 22.266 -19.875 -0.728 1 70 269 ASP A N 1
ATOM 2038 C CA . ASP A 1 269 ? 23.422 -19.953 -1.618 1 70 269 ASP A CA 1
ATOM 2039 C C . ASP A 1 269 ? 24.281 -18.688 -1.506 1 70 269 ASP A C 1
ATOM 2041 O O . ASP A 1 269 ? 23.797 -17.578 -1.702 1 70 269 ASP A O 1
ATOM 2045 N N . PRO A 1 270 ? 25.484 -18.891 -0.885 1 76.81 270 PRO A N 1
ATOM 2046 C CA . PRO A 1 270 ? 26.391 -17.75 -0.7 1 76.81 270 PRO A CA 1
ATOM 2047 C C . PRO A 1 270 ? 26.484 -16.859 -1.935 1 76.81 270 PRO A C 1
ATOM 2049 O O . PRO A 1 270 ? 26.656 -15.641 -1.811 1 76.81 270 PRO A O 1
ATOM 2052 N N . LEU A 1 271 ? 26.281 -17.5 -3.01 1 74.19 271 LEU A N 1
ATOM 2053 C CA . LEU A 1 271 ? 26.359 -16.719 -4.242 1 74.19 271 LEU A CA 1
ATOM 2054 C C . LEU A 1 271 ? 25.141 -15.812 -4.395 1 74.19 271 LEU A C 1
ATOM 2056 O O . LEU A 1 271 ? 25.281 -14.672 -4.836 1 74.19 271 LEU A O 1
ATOM 2060 N N . VAL A 1 272 ? 24.094 -16.344 -3.99 1 78.31 272 VAL A N 1
ATOM 2061 C CA . VAL A 1 272 ? 22.875 -15.562 -4.051 1 78.31 272 VAL A CA 1
ATOM 2062 C C . VAL A 1 272 ? 22.938 -14.406 -3.057 1 78.31 272 VAL A C 1
ATOM 2064 O O . VAL A 1 272 ? 22.625 -13.266 -3.395 1 78.31 272 VAL A O 1
ATOM 2067 N N . LYS A 1 273 ? 23.406 -14.703 -1.926 1 78.75 273 LYS A N 1
ATOM 2068 C CA . LYS A 1 273 ? 23.562 -13.672 -0.906 1 78.75 273 LYS A CA 1
ATOM 2069 C C . LYS A 1 273 ? 24.5 -12.57 -1.38 1 78.75 273 LYS A C 1
ATOM 2071 O O . LYS A 1 273 ? 24.203 -11.383 -1.223 1 78.75 273 LYS A O 1
ATOM 2076 N N . HIS A 1 274 ? 25.594 -13.008 -1.944 1 77.5 274 HIS A N 1
ATOM 2077 C CA . HIS A 1 274 ? 26.578 -12.047 -2.432 1 77.5 274 HIS A CA 1
ATOM 2078 C C . HIS A 1 274 ? 25.984 -11.148 -3.514 1 77.5 274 HIS A C 1
ATOM 2080 O O . HIS A 1 274 ? 26.203 -9.938 -3.498 1 77.5 274 HIS A O 1
ATOM 2086 N N . LYS A 1 275 ? 25.281 -11.742 -4.355 1 76 275 LYS A N 1
ATOM 2087 C CA . LYS A 1 275 ? 24.672 -10.977 -5.441 1 76 275 LYS A CA 1
ATOM 2088 C C . LYS A 1 275 ? 23.656 -9.984 -4.914 1 76 275 LYS A C 1
ATOM 2090 O O . LYS A 1 275 ? 23.641 -8.82 -5.32 1 76 275 LYS A O 1
ATOM 2095 N N . LEU A 1 276 ? 22.859 -10.445 -4.004 1 77.62 276 LEU A N 1
ATOM 2096 C CA . LEU A 1 276 ? 21.844 -9.578 -3.42 1 77.62 276 LEU A CA 1
ATOM 2097 C C . LEU A 1 276 ? 22.484 -8.43 -2.652 1 77.62 276 LEU A C 1
ATOM 2099 O O . LEU A 1 276 ? 22.062 -7.273 -2.779 1 77.62 276 LEU A O 1
ATOM 2103 N N . ASP A 1 277 ? 23.484 -8.75 -1.907 1 77 277 ASP A N 1
ATOM 2104 C CA . ASP A 1 277 ? 24.188 -7.73 -1.14 1 77 277 ASP A CA 1
ATOM 2105 C C . ASP A 1 277 ? 24.844 -6.703 -2.062 1 77 277 ASP A C 1
ATOM 2107 O O . ASP A 1 277 ? 24.797 -5.5 -1.798 1 77 277 ASP A O 1
ATOM 2111 N N . THR A 1 278 ? 25.406 -7.219 -3.131 1 74.5 278 THR A N 1
ATOM 2112 C CA . THR A 1 278 ? 26.062 -6.34 -4.09 1 74.5 278 THR A CA 1
ATOM 2113 C C . THR A 1 278 ? 25.062 -5.406 -4.754 1 74.5 278 THR A C 1
ATOM 2115 O O . THR A 1 278 ? 25.312 -4.207 -4.879 1 74.5 278 THR A O 1
ATOM 2118 N N . MET A 1 279 ? 23.984 -5.98 -5.137 1 73.75 279 MET A N 1
ATOM 2119 C CA . MET A 1 279 ? 22.953 -5.172 -5.766 1 73.75 279 MET A CA 1
ATOM 2120 C C . MET A 1 279 ? 22.406 -4.141 -4.789 1 73.75 279 MET A C 1
ATOM 2122 O O . MET A 1 279 ? 22.156 -2.99 -5.168 1 73.75 279 MET A O 1
ATOM 2126 N N . HIS A 1 280 ? 22.203 -4.543 -3.598 1 77.94 280 HIS A N 1
ATOM 2127 C CA . HIS A 1 280 ? 21.734 -3.643 -2.555 1 77.94 280 HIS A CA 1
ATOM 2128 C C . HIS A 1 280 ? 22.703 -2.494 -2.332 1 77.94 280 HIS A C 1
ATOM 2130 O O . HIS A 1 280 ? 22.297 -1.332 -2.258 1 77.94 280 HIS A O 1
ATOM 2136 N N . ASP A 1 281 ? 23.984 -2.836 -2.279 1 74.19 281 ASP A N 1
ATOM 2137 C CA . ASP A 1 281 ? 25.016 -1.828 -2.068 1 74.19 281 ASP A CA 1
ATOM 2138 C C . ASP A 1 281 ? 25.062 -0.831 -3.223 1 74.19 281 ASP A C 1
ATOM 2140 O O . ASP A 1 281 ? 25.25 0.368 -3.008 1 74.19 281 ASP A O 1
ATOM 2144 N N . LEU A 1 282 ? 24.906 -1.334 -4.406 1 69.44 282 LEU A N 1
ATOM 2145 C CA . LEU A 1 282 ? 24.906 -0.476 -5.586 1 69.44 282 LEU A CA 1
ATOM 2146 C C . LEU A 1 282 ? 23.734 0.498 -5.543 1 69.44 282 LEU A C 1
ATOM 2148 O O . LEU A 1 282 ? 23.891 1.673 -5.883 1 69.44 282 LEU A O 1
ATOM 2152 N N . PHE A 1 283 ? 22.656 0.046 -5.059 1 71.5 283 PHE A N 1
ATOM 2153 C CA . PHE A 1 283 ? 21.484 0.898 -4.945 1 71.5 283 PHE A CA 1
ATOM 2154 C C . PHE A 1 283 ? 21.703 1.987 -3.9 1 71.5 283 PHE A C 1
ATOM 2156 O O . PHE A 1 283 ? 21.375 3.152 -4.133 1 71.5 283 PHE A O 1
ATOM 2163 N N . VAL A 1 284 ? 22.172 1.603 -2.789 1 73.19 284 VAL A N 1
ATOM 2164 C CA . VAL A 1 284 ? 22.391 2.551 -1.701 1 73.19 284 VAL A CA 1
ATOM 2165 C C . VAL A 1 284 ? 23.344 3.65 -2.16 1 73.19 284 VAL A C 1
ATOM 2167 O O . VAL A 1 284 ? 23.125 4.828 -1.87 1 73.19 284 VAL A O 1
ATOM 2170 N N . ARG A 1 285 ? 24.344 3.25 -2.9 1 72.88 285 ARG A N 1
ATOM 2171 C CA . ARG A 1 285 ? 25.297 4.223 -3.412 1 72.88 285 ARG A CA 1
ATOM 2172 C C . ARG A 1 285 ? 24.641 5.164 -4.414 1 72.88 285 ARG A C 1
ATOM 2174 O O . ARG A 1 285 ? 24.859 6.375 -4.379 1 72.88 285 ARG A O 1
ATOM 2181 N N . ASP A 1 286 ? 23.891 4.59 -5.234 1 69.94 286 ASP A N 1
ATOM 2182 C CA . ASP A 1 286 ? 23.172 5.395 -6.223 1 69.94 286 ASP A CA 1
ATOM 2183 C C . ASP A 1 286 ? 22.219 6.375 -5.547 1 69.94 286 ASP A C 1
ATOM 2185 O O . ASP A 1 286 ? 22.141 7.543 -5.938 1 69.94 286 ASP A O 1
ATOM 2189 N N . LEU A 1 287 ? 21.516 5.883 -4.566 1 71.94 287 LEU A N 1
ATOM 2190 C CA . LEU A 1 287 ? 20.594 6.73 -3.828 1 71.94 287 LEU A CA 1
ATOM 2191 C C . LEU A 1 287 ? 21.328 7.875 -3.139 1 71.94 287 LEU A C 1
ATOM 2193 O O . LEU A 1 287 ? 20.875 9.016 -3.172 1 71.94 287 LEU A O 1
ATOM 2197 N N . ALA A 1 288 ? 22.375 7.543 -2.59 1 74.19 288 ALA A N 1
ATOM 2198 C CA . ALA A 1 288 ? 23.188 8.562 -1.924 1 74.19 288 ALA A CA 1
ATOM 2199 C C . ALA A 1 288 ? 23.641 9.633 -2.912 1 74.19 288 ALA A C 1
ATOM 2201 O O . ALA A 1 288 ? 23.625 10.828 -2.602 1 74.19 288 ALA A O 1
ATOM 2202 N N . GLU A 1 289 ? 24.062 9.18 -4.07 1 70.25 289 GLU A N 1
ATOM 2203 C CA . GLU A 1 289 ? 24.5 10.109 -5.109 1 70.25 289 GLU A CA 1
ATOM 2204 C C . GLU A 1 289 ? 23.344 11 -5.574 1 70.25 289 GLU A C 1
ATOM 2206 O O . GLU A 1 289 ? 23.531 12.195 -5.789 1 70.25 289 GLU A O 1
ATOM 2211 N N . ARG A 1 290 ? 22.266 10.43 -5.68 1 70.31 290 ARG A N 1
ATOM 2212 C CA . ARG A 1 290 ? 21.094 11.18 -6.109 1 70.31 290 ARG A CA 1
ATOM 2213 C C . ARG A 1 290 ? 20.672 12.195 -5.051 1 70.31 290 ARG A C 1
ATOM 2215 O O . ARG A 1 290 ? 20.312 13.336 -5.375 1 70.31 290 ARG A O 1
ATOM 2222 N N . MET A 1 291 ? 20.672 11.805 -3.869 1 74.75 291 MET A N 1
ATOM 2223 C CA . MET A 1 291 ? 20.328 12.703 -2.77 1 74.75 291 MET A CA 1
ATOM 2224 C C . MET A 1 291 ? 21.281 13.883 -2.701 1 74.75 291 MET A C 1
ATOM 2226 O O . MET A 1 291 ? 20.891 14.984 -2.316 1 74.75 291 MET A O 1
ATOM 2230 N N . ALA A 1 292 ? 22.484 13.586 -3.115 1 76.56 292 ALA A N 1
ATOM 2231 C CA . ALA A 1 292 ? 23.531 14.617 -3.043 1 76.56 292 ALA A CA 1
ATOM 2232 C C . ALA A 1 292 ? 23.453 15.547 -4.246 1 76.56 292 ALA A C 1
ATOM 2234 O O . ALA A 1 292 ? 24 16.656 -4.215 1 76.56 292 ALA A O 1
ATOM 2235 N N . SER A 1 293 ? 22.797 15.078 -5.262 1 74.12 293 SER A N 1
ATOM 2236 C CA . SER A 1 293 ? 22.719 15.875 -6.484 1 74.12 293 SER A CA 1
ATOM 2237 C C . SER A 1 293 ? 21.75 17.047 -6.332 1 74.12 293 SER A C 1
ATOM 2239 O O . SER A 1 293 ? 20.703 16.906 -5.703 1 74.12 293 SER A O 1
ATOM 2241 N N . ALA A 1 294 ? 22.078 18.188 -6.859 1 68.62 294 ALA A N 1
ATOM 2242 C CA . ALA A 1 294 ? 21.25 19.391 -6.793 1 68.62 294 ALA A CA 1
ATOM 2243 C C . ALA A 1 294 ? 19.984 19.234 -7.637 1 68.62 294 ALA A C 1
ATOM 2245 O O . ALA A 1 294 ? 18.969 19.891 -7.387 1 68.62 294 ALA A O 1
ATOM 2246 N N . GLU A 1 295 ? 20.109 18.359 -8.586 1 67.69 295 GLU A N 1
ATOM 2247 C CA . GLU A 1 295 ? 19 18.188 -9.523 1 67.69 295 GLU A CA 1
ATOM 2248 C C . GLU A 1 295 ? 17.906 17.312 -8.938 1 67.69 295 GLU A C 1
ATOM 2250 O O . GLU A 1 295 ? 16.719 17.531 -9.188 1 67.69 295 GLU A O 1
ATOM 2255 N N . VAL A 1 296 ? 18.344 16.375 -8.078 1 70.75 296 VAL A N 1
ATOM 2256 C CA . VAL A 1 296 ? 17.391 15.359 -7.664 1 70.75 296 VAL A CA 1
ATOM 2257 C C . VAL A 1 296 ? 17.156 15.453 -6.156 1 70.75 296 VAL A C 1
ATOM 2259 O O . VAL A 1 296 ? 16.031 15.32 -5.688 1 70.75 296 VAL A O 1
ATOM 2262 N N . GLY A 1 297 ? 18.156 15.719 -5.5 1 79.25 297 GLY A N 1
ATOM 2263 C CA . GLY A 1 297 ? 18.078 15.758 -4.047 1 79.25 297 GLY A CA 1
ATOM 2264 C C . GLY A 1 297 ? 17.375 17 -3.52 1 79.25 297 GLY A C 1
ATOM 2265 O O . GLY A 1 297 ? 17.484 18.078 -4.105 1 79.25 297 GLY A O 1
ATOM 2266 N N . GLN A 1 298 ? 16.625 16.828 -2.451 1 84.94 298 GLN A N 1
ATOM 2267 C CA . GLN A 1 298 ? 15.977 17.953 -1.778 1 84.94 298 GLN A CA 1
ATOM 2268 C C . GLN A 1 298 ? 16.406 18.047 -0.319 1 84.94 298 GLN A C 1
ATOM 2270 O O . GLN A 1 298 ? 16.797 17.047 0.288 1 84.94 298 GLN A O 1
ATOM 2275 N N . SER A 1 299 ? 16.438 19.25 0.096 1 86.94 299 SER A N 1
ATOM 2276 C CA . SER A 1 299 ? 16.609 19.422 1.534 1 86.94 299 SER A CA 1
ATOM 2277 C C . SER A 1 299 ? 15.281 19.266 2.273 1 86.94 299 SER A C 1
ATOM 2279 O O . SER A 1 299 ? 14.211 19.359 1.669 1 86.94 299 SER A O 1
ATOM 2281 N N . SER A 1 300 ? 15.367 19 3.547 1 91.31 300 SER A N 1
ATOM 2282 C CA . SER A 1 300 ? 14.164 18.906 4.371 1 91.31 300 SER A CA 1
ATOM 2283 C C . SER A 1 300 ? 13.359 20.203 4.32 1 91.31 300 SER A C 1
ATOM 2285 O O . SER A 1 300 ? 12.125 20.172 4.297 1 91.31 300 SER A O 1
ATOM 2287 N N . ALA A 1 301 ? 14.047 21.312 4.238 1 92.12 301 ALA A N 1
ATOM 2288 C CA . ALA A 1 301 ? 13.391 22.625 4.164 1 92.12 301 ALA A CA 1
ATOM 2289 C C . ALA A 1 301 ? 12.625 22.766 2.855 1 92.12 301 ALA A C 1
ATOM 2291 O O . ALA A 1 301 ? 11.523 23.344 2.836 1 92.12 301 ALA A O 1
ATOM 2292 N N . GLN A 1 302 ? 13.219 22.281 1.814 1 89.31 302 GLN A N 1
ATOM 2293 C CA . GLN A 1 302 ? 12.547 22.344 0.519 1 89.31 302 GLN A CA 1
ATOM 2294 C C . GLN A 1 302 ? 11.234 21.562 0.542 1 89.31 302 GLN A C 1
ATOM 2296 O O . GLN A 1 302 ? 10.219 22.031 0.034 1 89.31 302 GLN A O 1
ATOM 2301 N N . VAL A 1 303 ? 11.258 20.406 1.118 1 92.19 303 VAL A N 1
ATOM 2302 C CA . VAL A 1 303 ? 10.055 19.578 1.22 1 92.19 303 VAL A CA 1
ATOM 2303 C C . VAL A 1 303 ? 9.031 20.266 2.123 1 92.19 303 VAL A C 1
ATOM 2305 O O . VAL A 1 303 ? 7.832 20.25 1.834 1 92.19 303 VAL A O 1
ATOM 2308 N N . ALA A 1 304 ? 9.516 20.891 3.168 1 95.25 304 ALA A N 1
ATOM 2309 C CA . ALA A 1 304 ? 8.633 21.578 4.098 1 95.25 304 ALA A CA 1
ATOM 2310 C C . ALA A 1 304 ? 7.852 22.688 3.387 1 95.25 304 ALA A C 1
ATOM 2312 O O . ALA A 1 304 ? 6.68 22.922 3.691 1 95.25 304 ALA A O 1
ATOM 2313 N N . VAL A 1 305 ? 8.438 23.359 2.43 1 93.19 305 VAL A N 1
ATOM 2314 C CA . VAL A 1 305 ? 7.766 24.406 1.668 1 93.19 305 VAL A CA 1
ATOM 2315 C C . VAL A 1 305 ? 6.574 23.812 0.916 1 93.19 305 VAL A C 1
ATOM 2317 O O . VAL A 1 305 ? 5.496 24.406 0.881 1 93.19 305 VAL A O 1
ATOM 2320 N N . SER A 1 306 ? 6.773 22.641 0.381 1 92.56 306 SER A N 1
ATOM 2321 C CA . SER A 1 306 ? 5.695 21.96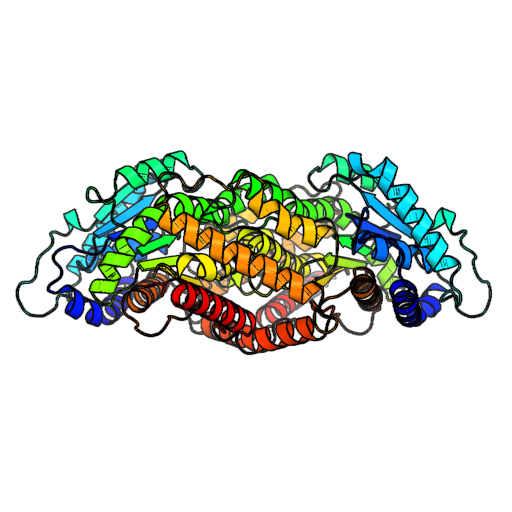9 -0.336 1 92.56 306 SER A CA 1
ATOM 2322 C C . SER A 1 306 ? 4.57 21.578 0.61 1 92.56 306 SER A C 1
ATOM 2324 O O . SER A 1 306 ? 3.396 21.609 0.235 1 92.56 306 SER A O 1
ATOM 2326 N N . ILE A 1 307 ? 4.938 21.141 1.795 1 95.44 307 ILE A N 1
ATOM 2327 C CA . ILE A 1 307 ? 3.93 20.797 2.787 1 95.44 307 ILE A CA 1
ATOM 2328 C C . ILE A 1 307 ? 3.139 22.031 3.189 1 95.44 307 ILE A C 1
ATOM 2330 O O . ILE A 1 307 ? 1.913 21.984 3.32 1 95.44 307 ILE A O 1
ATOM 2334 N N . VAL A 1 308 ? 3.84 23.172 3.371 1 94.44 308 VAL A N 1
ATOM 2335 C CA . VAL A 1 308 ? 3.176 24.438 3.676 1 94.44 308 VAL A CA 1
ATOM 2336 C C . VAL A 1 308 ? 2.201 24.797 2.553 1 94.44 308 VAL A C 1
ATOM 2338 O O . VAL A 1 308 ? 1.071 25.219 2.812 1 94.44 308 VAL A O 1
ATOM 2341 N N . GLN A 1 309 ? 2.627 24.594 1.332 1 91 309 GLN A N 1
ATOM 2342 C CA . GLN A 1 309 ? 1.741 24.828 0.197 1 91 309 GLN A CA 1
ATOM 2343 C C . GLN A 1 309 ? 0.5 23.938 0.272 1 91 309 GLN A C 1
ATOM 2345 O O . GLN A 1 309 ? -0.615 24.406 0.026 1 91 309 GLN A O 1
ATOM 2350 N N . ALA A 1 310 ? 0.698 22.688 0.592 1 92.12 310 ALA A N 1
ATOM 2351 C CA . ALA A 1 310 ? -0.423 21.75 0.718 1 92.12 310 ALA A CA 1
ATOM 2352 C C . ALA A 1 310 ? -1.388 22.203 1.812 1 92.12 310 ALA A C 1
ATOM 2354 O O . ALA A 1 310 ? -2.605 22.078 1.666 1 92.12 310 ALA A O 1
ATOM 2355 N N . VAL A 1 311 ? -0.828 22.703 2.92 1 93.94 311 VAL A N 1
ATOM 2356 C CA . VAL A 1 311 ? -1.647 23.219 4.012 1 93.94 311 VAL A CA 1
ATOM 2357 C C . VAL A 1 311 ? -2.498 24.391 3.518 1 93.94 311 VAL A C 1
ATOM 2359 O O . VAL A 1 311 ? -3.713 24.406 3.73 1 93.94 311 VAL A O 1
ATOM 2362 N N . VAL A 1 312 ? -1.89 25.312 2.818 1 89.75 312 VAL A N 1
ATOM 2363 C CA . VAL A 1 312 ? -2.574 26.5 2.332 1 89.75 312 VAL A CA 1
ATOM 2364 C C . VAL A 1 312 ? -3.658 26.109 1.333 1 89.75 312 VAL A C 1
ATOM 2366 O O . VAL A 1 312 ? -4.809 26.531 1.452 1 89.75 312 VAL A O 1
ATOM 2369 N N . ASP A 1 313 ? -3.277 25.266 0.41 1 87.56 313 ASP A N 1
ATOM 2370 C CA . ASP A 1 313 ? -4.234 24.828 -0.599 1 87.56 313 ASP A CA 1
ATOM 2371 C C . ASP A 1 313 ? -5.383 24.047 0.038 1 87.56 313 ASP A C 1
ATOM 2373 O O . ASP A 1 313 ? -6.539 24.188 -0.363 1 87.56 313 ASP A O 1
ATOM 2377 N N . GLY A 1 314 ? -5.02 23.188 0.966 1 90.12 314 GLY A N 1
ATOM 2378 C CA . GLY A 1 314 ? -6.02 22.375 1.626 1 90.12 314 GLY A CA 1
ATOM 2379 C C . GLY A 1 314 ? -7.031 23.188 2.418 1 90.12 314 GLY A C 1
ATOM 2380 O O . GLY A 1 314 ? -8.219 22.859 2.43 1 90.12 314 GLY A O 1
ATOM 2381 N N . LEU A 1 315 ? -6.566 24.203 3.076 1 90.12 315 LEU A N 1
ATOM 2382 C CA . LEU A 1 315 ? -7.438 25.016 3.91 1 90.12 315 LEU A CA 1
ATOM 2383 C C . LEU A 1 315 ? -8.32 25.922 3.051 1 90.12 315 LEU A C 1
ATOM 2385 O O . LEU A 1 315 ? -9.43 26.266 3.455 1 90.12 315 LEU A O 1
ATOM 2389 N N . SER A 1 316 ? -7.797 26.266 1.905 1 80.38 316 SER A N 1
ATOM 2390 C CA . SER A 1 316 ? -8.453 27.328 1.144 1 80.38 316 SER A CA 1
ATOM 2391 C C . SER A 1 316 ? -9.547 26.766 0.242 1 80.38 316 SER A C 1
ATOM 2393 O O . SER A 1 316 ? -9.492 25.594 -0.144 1 80.38 316 SER A O 1
ATOM 2395 N N . LEU A 1 317 ? -10.82 27.234 0.097 1 61.94 317 LEU A N 1
ATOM 2396 C CA . LEU A 1 317 ? -12.133 26.906 -0.449 1 61.94 317 LEU A CA 1
ATOM 2397 C C . LEU A 1 317 ? -12.047 26.641 -1.949 1 61.94 317 LEU A C 1
ATOM 2399 O O . LEU A 1 317 ? -12.961 26.062 -2.535 1 61.94 317 LEU A O 1
ATOM 2403 N N . SER A 1 318 ? -11.203 27.188 -2.762 1 58.34 318 SER A N 1
ATOM 2404 C CA . SER A 1 318 ? -11.719 27.328 -4.117 1 58.34 318 SER A CA 1
ATOM 2405 C C . SER A 1 318 ? -11.797 25.984 -4.824 1 58.34 318 SER A C 1
ATOM 2407 O O . SER A 1 318 ? -12.852 25.609 -5.352 1 58.34 318 SER A O 1
ATOM 2409 N N . GLU A 1 319 ? -10.742 25.344 -5.098 1 60.38 319 GLU A N 1
ATOM 2410 C CA . GLU A 1 319 ? -10.742 24.125 -5.902 1 60.38 319 GLU A CA 1
ATOM 2411 C C . GLU A 1 319 ? -10.258 22.938 -5.09 1 60.38 319 GLU A C 1
ATOM 2413 O O . GLU A 1 319 ? -9.469 23.094 -4.152 1 60.38 319 GLU A O 1
ATOM 2418 N N . ALA A 1 320 ? -11.031 21.891 -5.141 1 65.75 320 ALA A N 1
ATOM 2419 C CA . ALA A 1 320 ? -10.555 20.656 -4.523 1 65.75 320 ALA A CA 1
ATOM 2420 C C . ALA A 1 320 ? -9.062 20.453 -4.773 1 65.75 320 ALA A C 1
ATOM 2422 O O . ALA A 1 320 ? -8.602 20.516 -5.914 1 65.75 320 ALA A O 1
ATOM 2423 N N . PRO A 1 321 ? -8.344 20.359 -3.658 1 70.19 321 PRO A N 1
ATOM 2424 C CA . PRO A 1 321 ? -6.902 20.156 -3.854 1 70.19 321 PRO A CA 1
ATOM 2425 C C . PRO A 1 321 ? -6.586 18.812 -4.52 1 70.19 321 PRO A C 1
ATOM 2427 O O . PRO A 1 321 ? -7.402 17.891 -4.48 1 70.19 321 PRO A O 1
ATOM 2430 N N . SER A 1 322 ? -5.457 18.812 -5.125 1 73.12 322 SER A N 1
ATOM 2431 C CA . SER A 1 322 ? -4.949 17.547 -5.641 1 73.12 322 SER A CA 1
ATOM 2432 C C . SER A 1 322 ? -4.699 16.547 -4.516 1 73.12 322 SER A C 1
ATOM 2434 O O . SER A 1 322 ? -4.395 16.938 -3.389 1 73.12 322 SER A O 1
ATOM 2436 N N . LEU A 1 323 ? -4.883 15.328 -4.848 1 78.56 323 LEU A N 1
ATOM 2437 C CA . LEU A 1 323 ? -4.566 14.289 -3.869 1 78.56 323 LEU A CA 1
ATOM 2438 C C . LEU A 1 323 ? -3.066 14.234 -3.605 1 78.56 323 LEU A C 1
ATOM 2440 O O . LEU A 1 323 ? -2.639 13.992 -2.473 1 78.56 323 LEU A O 1
ATOM 2444 N N . HIS A 1 324 ? -2.324 14.508 -4.68 1 80.94 324 HIS A N 1
ATOM 2445 C CA . HIS A 1 324 ? -0.88 14.336 -4.578 1 80.94 324 HIS A CA 1
ATOM 2446 C C . HIS A 1 324 ? -0.151 15.664 -4.773 1 80.94 324 HIS A C 1
ATOM 2448 O O . HIS A 1 324 ? -0.443 16.406 -5.719 1 80.94 324 HIS A O 1
ATOM 2454 N N . TYR A 1 325 ? 0.757 15.953 -3.9 1 81.06 325 TYR A N 1
ATOM 2455 C CA . TYR A 1 325 ? 1.684 17.078 -4.012 1 81.06 325 TYR A CA 1
ATOM 2456 C C . TYR A 1 325 ? 3.123 16.578 -4.117 1 81.06 325 TYR A C 1
ATOM 2458 O O . TYR A 1 325 ? 3.689 16.094 -3.139 1 81.06 325 TYR A O 1
ATOM 2466 N N . GLY A 1 326 ? 3.639 16.672 -5.312 1 82 326 GLY A N 1
ATOM 2467 C CA . GLY A 1 326 ? 5.059 16.406 -5.453 1 82 326 GLY A CA 1
ATOM 2468 C C . GLY A 1 326 ? 5.938 17.5 -4.887 1 82 326 GLY A C 1
ATOM 2469 O O . GLY A 1 326 ? 5.559 18.672 -4.895 1 82 326 GLY A O 1
ATOM 2470 N N . THR A 1 327 ? 7.156 17.141 -4.484 1 87.12 327 THR A N 1
ATOM 2471 C CA . THR A 1 327 ? 7.992 18.125 -3.807 1 87.12 327 THR A CA 1
ATOM 2472 C C . THR A 1 327 ? 9.172 18.531 -4.688 1 87.12 327 THR A C 1
ATOM 2474 O O . THR A 1 327 ? 10.047 19.281 -4.25 1 87.12 327 THR A O 1
ATOM 2477 N N . SER A 1 328 ? 9.273 17.984 -5.855 1 77.88 328 SER A N 1
ATOM 2478 C CA . SER A 1 328 ? 10.305 18.312 -6.824 1 77.88 328 SER A CA 1
ATOM 2479 C C . SER A 1 328 ? 9.844 18.047 -8.25 1 77.88 328 SER A C 1
ATOM 2481 O O . SER A 1 328 ? 8.8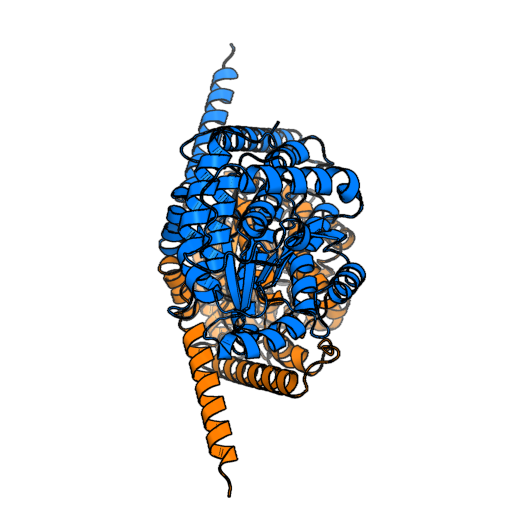67 17.328 -8.461 1 77.88 328 SER A O 1
ATOM 2483 N N . PRO A 1 329 ? 10.562 18.625 -9.156 1 69.5 329 PRO A N 1
ATOM 2484 C CA . PRO A 1 329 ? 10.203 18.344 -10.547 1 69.5 329 PRO A CA 1
ATOM 2485 C C . PRO A 1 329 ? 10.289 16.844 -10.883 1 69.5 329 PRO A C 1
ATOM 2487 O O . PRO A 1 329 ? 9.484 16.344 -11.672 1 69.5 329 PRO A O 1
ATOM 2490 N N . VAL A 1 330 ? 11.211 16.234 -10.258 1 67.75 330 VAL A N 1
ATOM 2491 C CA . VAL A 1 330 ? 11.367 14.805 -10.523 1 67.75 330 VAL A CA 1
ATOM 2492 C C . VAL A 1 330 ? 10.141 14.047 -10.031 1 67.75 330 VAL A C 1
ATOM 2494 O O . VAL A 1 330 ? 9.633 13.156 -10.727 1 67.75 330 VAL A O 1
ATOM 2497 N N . VAL A 1 331 ? 9.656 14.367 -8.891 1 71.69 331 VAL A N 1
ATOM 2498 C CA . VAL A 1 331 ? 8.484 13.703 -8.336 1 71.69 331 VAL A CA 1
ATOM 2499 C C . VAL A 1 331 ? 7.25 14.055 -9.172 1 71.69 331 VAL A C 1
ATOM 2501 O O . VAL A 1 331 ? 6.434 13.18 -9.484 1 71.69 331 VAL A O 1
ATOM 2504 N N . ASP A 1 332 ? 7.234 15.289 -9.547 1 70.19 332 ASP A N 1
ATOM 2505 C CA . ASP A 1 332 ? 6.109 15.727 -10.367 1 70.19 332 ASP A CA 1
ATOM 2506 C C . ASP A 1 332 ? 6.066 14.961 -11.688 1 70.19 332 ASP A C 1
ATOM 2508 O O . ASP A 1 332 ? 4.992 14.57 -12.156 1 70.19 332 ASP A O 1
ATOM 2512 N N . GLU A 1 333 ? 7.301 14.789 -12.211 1 66.44 333 GLU A N 1
ATOM 2513 C CA . GLU A 1 333 ? 7.379 14.023 -13.453 1 66.44 333 GLU A CA 1
ATOM 2514 C C . GLU A 1 333 ? 6.953 12.578 -13.242 1 66.44 333 GLU A C 1
ATOM 2516 O O . GLU A 1 333 ? 6.277 11.992 -14.086 1 66.44 333 GLU A O 1
ATOM 2521 N N . THR A 1 334 ? 7.332 12.031 -12.117 1 65.81 334 THR A N 1
ATOM 2522 C CA . THR A 1 334 ? 6.949 10.656 -11.797 1 65.81 334 THR A CA 1
ATOM 2523 C C . THR A 1 334 ? 5.434 10.539 -11.664 1 65.81 334 THR A C 1
ATOM 2525 O O . THR A 1 334 ? 4.828 9.609 -12.203 1 65.81 334 THR A O 1
ATOM 2528 N N . ILE A 1 335 ? 4.934 11.438 -10.992 1 66.12 335 ILE A N 1
ATOM 2529 C CA . ILE A 1 335 ? 3.484 11.461 -10.82 1 66.12 335 ILE A CA 1
ATOM 2530 C C . ILE A 1 335 ? 2.803 11.547 -12.18 1 66.12 335 ILE A C 1
ATOM 2532 O O . ILE A 1 335 ? 1.833 10.836 -12.445 1 66.12 335 ILE A O 1
ATOM 2536 N N . ARG A 1 336 ? 3.432 12.289 -13.031 1 61.81 336 ARG A N 1
ATOM 2537 C CA . ARG A 1 336 ? 2.889 12.438 -14.383 1 61.81 336 ARG A CA 1
ATOM 2538 C C . ARG A 1 336 ? 3.016 11.141 -15.172 1 61.81 336 ARG A C 1
ATOM 2540 O O . ARG A 1 336 ? 2.086 10.75 -15.883 1 61.81 336 ARG A O 1
ATOM 2547 N N . CYS A 1 337 ? 4.211 10.477 -15.078 1 60.53 337 CYS A N 1
ATOM 2548 C CA . CYS A 1 337 ? 4.477 9.25 -15.82 1 60.53 337 CYS A CA 1
ATOM 2549 C C . CYS A 1 337 ? 3.561 8.125 -15.359 1 60.53 337 CYS A C 1
ATOM 2551 O O . CYS A 1 337 ? 3.111 7.309 -16.172 1 60.53 337 CYS A O 1
ATOM 2553 N N . LEU A 1 338 ? 3.395 8.039 -14.062 1 60.22 338 LEU A N 1
ATOM 2554 C CA . LEU A 1 338 ? 2.498 7.016 -13.539 1 60.22 338 LEU A CA 1
ATOM 2555 C C . LEU A 1 338 ? 1.106 7.152 -14.148 1 60.22 338 LEU A C 1
ATOM 2557 O O . LEU A 1 338 ? 0.412 6.152 -14.352 1 60.22 338 LEU A O 1
ATOM 2561 N N . ARG A 1 339 ? 0.923 8.305 -14.461 1 50.19 339 ARG A N 1
ATOM 2562 C CA . ARG A 1 339 ? -0.353 8.586 -15.109 1 50.19 339 ARG A CA 1
ATOM 2563 C C . ARG A 1 339 ? -0.372 8.047 -16.531 1 50.19 339 ARG A C 1
ATOM 2565 O O . ARG A 1 339 ? -1.438 7.746 -17.078 1 50.19 339 ARG A O 1
ATOM 2572 N N . THR A 1 340 ? 0.798 7.895 -17.109 1 47.28 340 THR A N 1
ATOM 2573 C CA . THR A 1 340 ? 0.859 7.539 -18.531 1 47.28 340 THR A CA 1
ATOM 2574 C C . THR A 1 340 ? 1.138 6.051 -18.703 1 47.28 340 THR A C 1
ATOM 2576 O O . THR A 1 340 ? 0.688 5.438 -19.672 1 47.28 340 THR A O 1
ATOM 2579 N N . ASP A 1 341 ? 2.027 5.348 -17.859 1 44.94 341 ASP A N 1
ATOM 2580 C CA . ASP A 1 341 ? 2.367 3.93 -17.969 1 44.94 341 ASP A CA 1
ATOM 2581 C C . ASP A 1 341 ? 2.553 3.301 -16.594 1 44.94 341 ASP A C 1
ATOM 2583 O O . ASP A 1 341 ? 3.658 3.305 -16.047 1 44.94 341 ASP A O 1
ATOM 2587 N N . PRO A 1 342 ? 1.391 3.016 -15.969 1 45.66 342 PRO A N 1
ATOM 2588 C CA . PRO A 1 342 ? 1.517 2.438 -14.633 1 45.66 342 PRO A CA 1
ATOM 2589 C C . PRO A 1 342 ? 2.502 1.271 -14.578 1 45.66 342 PRO A C 1
ATOM 2591 O O . PRO A 1 342 ? 3.047 0.964 -13.516 1 45.66 342 PRO A O 1
ATOM 2594 N N . ALA A 1 343 ? 2.477 0.318 -15.578 1 43.69 343 ALA A N 1
ATOM 2595 C CA . ALA A 1 343 ? 3.283 -0.896 -15.664 1 43.69 343 ALA A CA 1
ATOM 2596 C C . ALA A 1 343 ? 4.73 -0.567 -16.016 1 43.69 343 ALA A C 1
ATOM 2598 O O . ALA A 1 343 ? 5.504 -1.456 -16.391 1 43.69 343 ALA A O 1
ATOM 2599 N N . ALA A 1 344 ? 5.113 0.657 -16.281 1 40.53 344 ALA A N 1
ATOM 2600 C CA . ALA A 1 344 ? 6.238 0.929 -17.172 1 40.53 344 ALA A CA 1
ATOM 2601 C C . ALA A 1 344 ? 7.512 0.256 -16.672 1 40.53 344 ALA A C 1
ATOM 2603 O O . ALA A 1 344 ? 8.102 0.69 -15.68 1 40.53 344 ALA A O 1
ATOM 2604 N N . ARG A 1 345 ? 7.656 -1.008 -16.672 1 40.47 345 ARG A N 1
ATOM 2605 C CA . ARG A 1 345 ? 8.992 -1.587 -16.719 1 40.47 345 ARG A CA 1
ATOM 2606 C C . ARG A 1 345 ? 10 -0.611 -17.328 1 40.47 345 ARG A C 1
ATOM 2608 O O . ARG A 1 345 ? 11.203 -0.718 -17.078 1 40.47 345 ARG A O 1
ATOM 2615 N N . THR A 1 346 ? 9.477 0.245 -18.062 1 41.53 346 THR A N 1
ATOM 2616 C CA . THR A 1 346 ? 10.289 1.196 -18.812 1 41.53 346 THR A CA 1
ATOM 2617 C C . THR A 1 346 ? 10.484 2.484 -18.016 1 41.53 346 THR A C 1
ATOM 2619 O O . THR A 1 346 ? 10.93 3.496 -18.562 1 41.53 346 THR A O 1
ATOM 2622 N N . SER A 1 347 ? 10.195 2.297 -16.812 1 44.22 347 SER A N 1
ATOM 2623 C CA . SER A 1 347 ? 10.344 3.551 -16.078 1 44.22 347 SER A CA 1
ATOM 2624 C C . SER A 1 347 ? 11.812 3.857 -15.812 1 44.22 347 SER A C 1
ATOM 2626 O O . SER A 1 347 ? 12.656 2.959 -15.844 1 44.22 347 SER A O 1
ATOM 2628 N N . GLU A 1 348 ? 12 5.035 -15.695 1 46.53 348 GLU A N 1
ATOM 2629 C CA . GLU A 1 348 ? 13.359 5.551 -15.516 1 46.53 348 GLU A CA 1
ATOM 2630 C C . GLU A 1 348 ? 14.023 4.93 -14.297 1 46.53 348 GLU A C 1
ATOM 2632 O O . GLU A 1 348 ? 15.18 4.496 -14.367 1 46.53 348 GLU A O 1
ATOM 2637 N N . PRO A 1 349 ? 13.297 4.645 -13.281 1 44.75 349 PRO A N 1
ATOM 2638 C CA . PRO A 1 349 ? 14.047 4.043 -12.172 1 44.75 349 PRO A CA 1
ATOM 2639 C C . PRO A 1 349 ? 14.445 2.596 -12.453 1 44.75 349 PRO A C 1
ATOM 2641 O O . PRO A 1 349 ? 15.547 2.174 -12.086 1 44.75 349 PRO A O 1
ATOM 2644 N N . TYR A 1 350 ? 13.492 1.852 -13.07 1 45.75 350 TYR A N 1
ATOM 2645 C CA . TYR A 1 350 ? 13.797 0.468 -13.422 1 45.75 350 TYR A CA 1
ATOM 2646 C C . TYR A 1 350 ? 14.961 0.396 -14.398 1 45.75 350 TYR A C 1
ATOM 2648 O O . TYR A 1 350 ? 15.93 -0.338 -14.172 1 45.75 350 TYR A O 1
ATOM 2656 N N . ARG A 1 351 ? 14.805 1.252 -15.406 1 50.16 351 ARG A N 1
ATOM 2657 C CA . ARG A 1 351 ? 15.883 1.269 -16.391 1 50.16 351 ARG A CA 1
ATOM 2658 C C . ARG A 1 351 ? 17.203 1.692 -15.75 1 50.16 351 ARG A C 1
ATOM 2660 O O . ARG A 1 351 ? 18.25 1.083 -16 1 50.16 351 ARG A O 1
ATOM 2667 N N . ARG A 1 352 ? 17.078 2.715 -14.914 1 48.56 352 ARG A N 1
ATOM 2668 C CA . ARG A 1 352 ? 18.297 3.23 -14.289 1 48.56 352 ARG A CA 1
ATOM 2669 C C . ARG A 1 352 ? 18.922 2.184 -13.375 1 48.56 352 ARG A C 1
ATOM 2671 O O . ARG A 1 352 ? 20.156 2.041 -13.352 1 48.56 352 ARG A O 1
ATOM 2678 N N . PHE A 1 353 ? 18.062 1.555 -12.688 1 49.69 353 PHE A N 1
ATOM 2679 C CA . PHE A 1 353 ? 18.578 0.51 -11.812 1 49.69 353 PHE A CA 1
ATOM 2680 C C . PHE A 1 353 ? 19.234 -0.603 -12.617 1 49.69 353 PHE A C 1
ATOM 2682 O O . PHE A 1 353 ? 20.375 -0.977 -12.359 1 49.69 353 PHE A O 1
ATOM 2689 N N . TRP A 1 354 ? 18.516 -1.007 -13.578 1 52.75 354 TRP A N 1
ATOM 2690 C CA . TRP A 1 354 ? 19.031 -2.137 -14.336 1 52.75 354 TRP A CA 1
ATOM 2691 C C . TRP A 1 354 ? 20.266 -1.727 -15.148 1 52.75 354 TRP A C 1
ATOM 2693 O O . TRP A 1 354 ? 21.172 -2.527 -15.344 1 52.75 354 TRP A O 1
ATOM 2703 N N . ASP A 1 355 ? 20.219 -0.384 -15.523 1 54.47 355 ASP A N 1
ATOM 2704 C CA . ASP A 1 355 ? 21.438 0.137 -16.156 1 54.47 355 ASP A CA 1
ATOM 2705 C C . ASP A 1 355 ? 22.609 0.136 -15.18 1 54.47 355 ASP A C 1
ATOM 2707 O O . ASP A 1 355 ? 23.719 -0.228 -15.547 1 54.47 355 ASP A O 1
ATOM 2711 N N . ALA A 1 356 ? 22.375 0.458 -13.969 1 49.88 356 ALA A N 1
ATOM 2712 C CA . ALA A 1 356 ? 23.406 0.487 -12.945 1 49.88 356 ALA A CA 1
ATOM 2713 C C . ALA A 1 356 ? 23.891 -0.921 -12.609 1 49.88 356 ALA A C 1
ATOM 2715 O O . ALA A 1 356 ? 25.094 -1.152 -12.469 1 49.88 356 ALA A O 1
ATOM 2716 N N . VAL A 1 357 ? 22.984 -1.811 -12.562 1 50.34 357 VAL A N 1
ATOM 2717 C CA . VAL A 1 357 ? 23.312 -3.205 -12.289 1 50.34 357 VAL A CA 1
ATOM 2718 C C . VAL A 1 357 ? 24.172 -3.766 -13.422 1 50.34 357 VAL A C 1
ATOM 2720 O O . VAL A 1 357 ? 25.188 -4.414 -13.18 1 50.34 357 VAL A O 1
ATOM 2723 N N . ALA A 1 358 ? 23.578 -3.43 -14.578 1 53.91 358 ALA A N 1
ATOM 2724 C CA . ALA A 1 358 ? 24.312 -3.896 -15.75 1 53.91 358 ALA A CA 1
ATOM 2725 C C . ALA A 1 358 ? 25.75 -3.348 -15.75 1 53.91 358 ALA A C 1
ATOM 2727 O O . ALA A 1 358 ? 26.688 -4.07 -16.062 1 53.91 358 ALA A O 1
ATOM 2728 N N . ARG A 1 359 ? 25.906 -2.061 -15.414 1 52.78 359 ARG A N 1
ATOM 2729 C CA . ARG A 1 359 ? 27.219 -1.424 -15.359 1 52.78 359 ARG A CA 1
ATOM 2730 C C . ARG A 1 359 ? 28.094 -2.076 -14.297 1 52.78 359 ARG A C 1
ATOM 2732 O O . ARG A 1 359 ? 29.281 -2.326 -14.539 1 52.78 359 ARG A O 1
ATOM 2739 N N . ALA A 1 360 ? 27.438 -2.393 -13.242 1 47.94 360 ALA A N 1
ATOM 2740 C CA . ALA A 1 360 ? 28.188 -3.002 -12.148 1 47.94 360 ALA A CA 1
ATOM 2741 C C . ALA A 1 360 ? 28.625 -4.418 -12.508 1 47.94 360 ALA A C 1
ATOM 2743 O O . ALA A 1 360 ? 29.75 -4.824 -12.18 1 47.94 360 ALA A O 1
ATOM 2744 N N . GLN A 1 361 ? 27.719 -5.105 -13.062 1 45.84 361 GLN A N 1
ATOM 2745 C CA . GLN A 1 361 ? 28.062 -6.453 -13.508 1 45.84 361 GLN A CA 1
ATOM 2746 C C . GLN A 1 361 ? 29.188 -6.43 -14.531 1 45.84 361 GLN A C 1
ATOM 2748 O O . GLN A 1 361 ? 30.094 -7.266 -14.484 1 45.84 361 GLN A O 1
ATOM 2753 N N . LYS A 1 362 ? 29.016 -5.547 -15.484 1 53.34 362 LYS A N 1
ATOM 2754 C CA . LYS A 1 362 ? 30.062 -5.379 -16.484 1 53.34 362 LYS A CA 1
ATOM 2755 C C . LYS A 1 362 ? 31.391 -5.023 -15.82 1 53.34 362 LYS A C 1
ATOM 2757 O O . LYS A 1 362 ? 32.438 -5.547 -16.203 1 53.34 362 LYS A O 1
ATOM 2762 N N . GLN A 1 363 ? 31.375 -4.117 -14.883 1 45.91 363 GLN A N 1
ATOM 2763 C CA . GLN A 1 363 ? 32.594 -3.719 -14.18 1 45.91 363 GLN A CA 1
ATOM 2764 C C . GLN A 1 363 ? 33.188 -4.891 -13.406 1 45.91 363 GLN A C 1
ATOM 2766 O O . GLN A 1 363 ? 34.406 -5.047 -13.344 1 45.91 363 GLN A O 1
ATOM 2771 N N . ALA A 1 364 ? 32.281 -5.688 -12.938 1 45.19 364 ALA A N 1
ATOM 2772 C CA . ALA A 1 364 ? 32.719 -6.871 -12.219 1 45.19 364 ALA A CA 1
ATOM 2773 C C . ALA A 1 364 ? 33.312 -7.898 -13.18 1 45.19 364 ALA A C 1
ATOM 2775 O O . ALA A 1 364 ? 34.344 -8.539 -12.875 1 45.19 364 ALA A O 1
ATOM 2776 N N . THR A 1 365 ? 32.625 -8.094 -14.164 1 46.28 365 THR A N 1
ATOM 2777 C CA . THR A 1 365 ? 33.188 -8.984 -15.18 1 46.28 365 THR A CA 1
ATOM 2778 C C . THR A 1 365 ? 34.5 -8.43 -15.742 1 46.28 365 THR A C 1
ATOM 2780 O O . THR A 1 365 ? 35.438 -9.18 -15.992 1 46.28 365 THR A O 1
ATOM 2783 N N . ASP A 1 366 ? 34.5 -7.203 -15.984 1 47.19 366 ASP A N 1
ATOM 2784 C CA . ASP A 1 366 ? 35.719 -6.582 -16.484 1 47.19 366 ASP A CA 1
ATOM 2785 C C . ASP A 1 366 ? 36.844 -6.668 -15.453 1 47.19 366 ASP A C 1
ATOM 2787 O O . ASP A 1 366 ? 38 -6.809 -15.82 1 47.19 366 ASP A O 1
ATOM 2791 N N . THR A 1 367 ? 36.531 -6.617 -14.32 1 38.22 367 THR A N 1
ATOM 2792 C CA . THR A 1 367 ? 37.562 -6.734 -13.297 1 38.22 367 THR A CA 1
ATOM 2793 C C . THR A 1 367 ? 37.906 -8.195 -13.07 1 38.22 367 THR A C 1
ATOM 2795 O O . THR A 1 367 ? 39.031 -8.5 -12.602 1 38.22 367 THR A O 1
ATOM 2798 N N . ALA A 1 368 ? 37.062 -9.188 -13.258 1 37.69 368 ALA A N 1
ATOM 2799 C CA . ALA A 1 368 ? 37.406 -10.602 -13.148 1 37.69 368 ALA A CA 1
ATOM 2800 C C . ALA A 1 368 ? 38.219 -11.062 -14.352 1 37.69 368 ALA A C 1
ATOM 2802 O O . ALA A 1 368 ? 38.781 -12.164 -14.359 1 37.69 368 ALA A O 1
ATOM 2803 N N . GLY A 1 369 ? 38.312 -10.414 -15.328 1 30.44 369 GLY A N 1
ATOM 2804 C CA . GLY A 1 369 ? 39.312 -10.734 -16.328 1 30.44 369 GLY A CA 1
ATOM 2805 C C . GLY A 1 369 ? 40.719 -10.555 -15.82 1 30.44 369 GLY A C 1
ATOM 2806 O O . GLY A 1 369 ? 41.469 -9.742 -16.359 1 30.44 369 GLY A O 1
ATOM 2807 N N . MET A 1 370 ? 41.188 -10.805 -14.664 1 26.06 370 MET A N 1
ATOM 2808 C CA . MET A 1 370 ? 42.594 -11.102 -14.586 1 26.06 370 MET A CA 1
ATOM 2809 C C . MET A 1 370 ? 42.938 -12.406 -15.312 1 26.06 370 MET A C 1
ATOM 2811 O O . MET A 1 370 ? 42.156 -13.352 -15.281 1 26.06 370 MET A O 1
ATOM 2815 N N . PRO A 1 371 ? 44.062 -12.469 -16.078 1 28.06 371 PRO A N 1
ATOM 2816 C CA . PRO A 1 371 ? 44.75 -13.703 -16.422 1 28.06 371 PRO A CA 1
ATOM 2817 C C . PRO A 1 371 ? 44.938 -14.648 -15.234 1 28.06 371 PRO A C 1
ATOM 2819 O O . PRO A 1 371 ? 44.969 -14.195 -14.086 1 28.06 371 PRO A O 1
ATOM 2822 N N . MET B 1 1 ? -24.328 -20.438 -2.125 1 35.38 1 MET B N 1
ATOM 2823 C CA . MET B 1 1 ? -24.656 -20.906 -3.469 1 35.38 1 MET B CA 1
ATOM 2824 C C . MET B 1 1 ? -23.531 -20.594 -4.445 1 35.38 1 MET B C 1
ATOM 2826 O O . MET B 1 1 ? -23.688 -20.734 -5.656 1 35.38 1 MET B O 1
ATOM 2830 N N . PHE B 1 2 ? -22.578 -19.859 -4.004 1 42.47 2 PHE B N 1
ATOM 2831 C CA . PHE B 1 2 ? -21.578 -19.281 -4.902 1 42.47 2 PHE B CA 1
ATOM 2832 C C . PHE B 1 2 ? -20.703 -20.391 -5.508 1 42.47 2 PHE B C 1
ATOM 2834 O O . PHE B 1 2 ? -20.016 -20.156 -6.504 1 42.47 2 PHE B O 1
ATOM 2841 N N . ASP B 1 3 ? -20.797 -21.641 -4.859 1 50.78 3 ASP B N 1
ATOM 2842 C CA . ASP B 1 3 ? -19.812 -22.641 -5.258 1 50.78 3 ASP B CA 1
ATOM 2843 C C . ASP B 1 3 ? -20.422 -23.672 -6.199 1 50.78 3 ASP B C 1
ATOM 2845 O O . ASP B 1 3 ? -19.828 -24.719 -6.457 1 50.78 3 ASP B O 1
ATOM 2849 N N . ALA B 1 4 ? -21.703 -23.359 -6.594 1 51.62 4 ALA B N 1
ATOM 2850 C CA . ALA B 1 4 ? -22.25 -24.406 -7.449 1 51.62 4 ALA B CA 1
ATOM 2851 C C . ALA B 1 4 ? -21.656 -24.328 -8.852 1 51.62 4 ALA B C 1
ATOM 2853 O O . ALA B 1 4 ? -21.406 -23.25 -9.375 1 51.62 4 ALA B O 1
ATOM 2854 N N . PHE B 1 5 ? -21.172 -25.406 -9.242 1 60.22 5 PHE B N 1
ATOM 2855 C CA . PHE B 1 5 ? -20.656 -25.562 -10.602 1 60.22 5 PHE B CA 1
ATOM 2856 C C . PHE B 1 5 ? -21.703 -25.172 -11.633 1 60.22 5 PHE B C 1
ATOM 2858 O O . PHE B 1 5 ? -22.812 -25.719 -11.648 1 60.22 5 PHE B O 1
ATOM 2865 N N . GLU B 1 6 ? -21.516 -23.969 -12.211 1 65.69 6 GLU B N 1
ATOM 2866 C CA . GLU B 1 6 ? -22.516 -23.406 -13.117 1 65.69 6 GLU B CA 1
ATOM 2867 C C . GLU B 1 6 ? -22.078 -23.562 -14.57 1 65.69 6 GLU B C 1
ATOM 2869 O O . GLU B 1 6 ? -20.938 -23.906 -14.852 1 65.69 6 GLU B O 1
ATOM 2874 N N . ALA B 1 7 ? -23.094 -23.531 -15.547 1 63.78 7 ALA B N 1
ATOM 2875 C CA . ALA B 1 7 ? -22.859 -23.578 -16.984 1 63.78 7 ALA B CA 1
ATOM 2876 C C . ALA B 1 7 ? -21.734 -22.625 -17.391 1 63.78 7 ALA B C 1
ATOM 2878 O O . ALA B 1 7 ? -20.906 -22.953 -18.25 1 63.78 7 ALA B O 1
ATOM 2879 N N . ASP B 1 8 ? -21.516 -21.656 -16.766 1 79.5 8 ASP B N 1
ATOM 2880 C CA . ASP B 1 8 ? -20.484 -20.656 -17.062 1 79.5 8 ASP B CA 1
ATOM 2881 C C . ASP B 1 8 ? -19.094 -21.188 -16.719 1 79.5 8 ASP B C 1
ATOM 2883 O O . ASP B 1 8 ? -18.125 -20.875 -17.406 1 79.5 8 ASP B O 1
ATOM 2887 N N . ASP B 1 9 ? -19.047 -22.156 -15.867 1 86.81 9 ASP B N 1
ATOM 2888 C CA . ASP B 1 9 ? -17.75 -22.703 -15.469 1 86.81 9 ASP B CA 1
ATOM 2889 C C . ASP B 1 9 ? -17.141 -23.531 -16.594 1 86.81 9 ASP B C 1
ATOM 2891 O O . ASP B 1 9 ? -15.93 -23.469 -16.844 1 86.81 9 ASP B O 1
ATOM 2895 N N . LEU B 1 10 ? -18 -24.219 -17.297 1 86.56 10 LEU B N 1
ATOM 2896 C CA . LEU B 1 10 ? -17.516 -25.031 -18.406 1 86.56 10 LEU B CA 1
ATOM 2897 C C . LEU B 1 10 ? -17.031 -24.172 -19.547 1 86.56 10 LEU B C 1
ATOM 2899 O O . LEU B 1 10 ? -16.047 -24.5 -20.219 1 86.56 10 LEU B O 1
ATOM 2903 N N . GLN B 1 11 ? -17.766 -23.141 -19.812 1 87.12 11 GLN B N 1
ATOM 2904 C CA . GLN B 1 11 ? -17.312 -22.203 -20.828 1 87.12 11 GLN B CA 1
ATOM 2905 C C . GLN B 1 11 ? -15.953 -21.609 -20.484 1 87.12 11 GLN B C 1
ATOM 2907 O O . GLN B 1 11 ? -15.062 -21.531 -21.328 1 87.12 11 GLN B O 1
ATOM 2912 N N . GLN B 1 12 ? -15.781 -21.234 -19.25 1 89.81 12 GLN B N 1
ATOM 2913 C CA . GLN B 1 12 ? -14.516 -20.672 -18.797 1 89.81 12 GLN B CA 1
ATOM 2914 C C . GLN B 1 12 ? -13.398 -21.703 -18.875 1 89.81 12 GLN B C 1
ATOM 2916 O O . GLN B 1 12 ? -12.266 -21.375 -19.234 1 89.81 12 GLN B O 1
ATOM 2921 N N . TRP B 1 13 ? -13.781 -22.891 -18.594 1 90.31 13 TRP B N 1
ATOM 2922 C CA . TRP B 1 13 ? -12.812 -23.969 -18.703 1 90.31 13 TRP B CA 1
ATOM 2923 C C . TRP B 1 13 ? -12.32 -24.109 -20.141 1 90.31 13 TRP B C 1
ATOM 2925 O O . TRP B 1 13 ? -11.133 -24.312 -20.375 1 90.31 13 TRP B O 1
ATOM 2935 N N . GLY B 1 14 ? -13.25 -23.984 -21.078 1 88.06 14 GLY B N 1
ATOM 2936 C CA . GLY B 1 14 ? -12.859 -23.984 -22.484 1 88.06 14 GLY B CA 1
ATOM 2937 C C . GLY B 1 14 ? -11.844 -22.906 -22.812 1 88.06 14 GLY B C 1
ATOM 2938 O O . GLY B 1 14 ? -10.875 -23.172 -23.547 1 88.06 14 GLY B O 1
ATOM 2939 N N . TYR B 1 15 ? -12.023 -21.781 -22.281 1 88.88 15 TYR B N 1
ATOM 2940 C CA . TYR B 1 15 ? -11.094 -20.672 -22.484 1 88.88 15 TYR B CA 1
ATOM 2941 C C . TYR B 1 15 ? -9.734 -20.984 -21.859 1 88.88 15 TYR B C 1
ATOM 2943 O O . TYR B 1 15 ? -8.695 -20.703 -22.453 1 88.88 15 TYR B O 1
ATOM 2951 N N . ALA B 1 16 ? -9.742 -21.531 -20.688 1 90.62 16 ALA B N 1
ATOM 2952 C CA . ALA B 1 16 ? -8.508 -21.875 -20 1 90.62 16 ALA B CA 1
ATOM 2953 C C . ALA B 1 16 ? -7.711 -22.906 -20.797 1 90.62 16 ALA B C 1
ATOM 2955 O O . ALA B 1 16 ? -6.488 -22.797 -20.922 1 90.62 16 ALA B O 1
ATOM 2956 N N . GLN B 1 17 ? -8.398 -23.859 -21.359 1 88.69 17 GLN B N 1
ATOM 2957 C CA . GLN B 1 17 ? -7.742 -24.891 -22.156 1 88.69 17 GLN B CA 1
ATOM 2958 C C . GLN B 1 17 ? -7.074 -24.297 -23.391 1 88.69 17 GLN B C 1
ATOM 2960 O O . GLN B 1 17 ? -5.949 -24.656 -23.734 1 88.69 17 GLN B O 1
ATOM 2965 N N . ALA B 1 18 ? -7.773 -23.406 -24 1 86.81 18 ALA B N 1
ATOM 2966 C CA . ALA B 1 18 ? -7.203 -22.734 -25.172 1 86.81 18 ALA B CA 1
ATOM 2967 C C . ALA B 1 18 ? -5.941 -21.969 -24.797 1 86.81 18 ALA B C 1
ATOM 2969 O O . ALA B 1 18 ? -4.977 -21.938 -25.562 1 86.81 18 ALA B O 1
ATOM 2970 N N . THR B 1 19 ? -5.938 -21.375 -23.641 1 87.06 19 THR B N 1
ATOM 2971 C CA . THR B 1 19 ? -4.82 -20.594 -23.125 1 87.06 19 THR B CA 1
ATOM 2972 C C . THR B 1 19 ? -3.627 -21.5 -22.812 1 87.06 19 THR B C 1
ATOM 2974 O O . THR B 1 19 ? -2.475 -21.094 -22.984 1 87.06 19 THR B O 1
ATOM 2977 N N . LEU B 1 20 ? -3.871 -22.719 -22.453 1 87.88 20 LEU B N 1
ATOM 2978 C CA . LEU B 1 20 ? -2.846 -23.641 -21.984 1 87.88 20 LEU B CA 1
ATOM 2979 C C . LEU B 1 20 ? -2.23 -24.406 -23.141 1 87.88 20 LEU B C 1
ATOM 2981 O O . LEU B 1 20 ? -1.155 -25 -23 1 87.88 20 LEU B O 1
ATOM 2985 N N . LYS B 1 21 ? -2.818 -24.391 -24.297 1 82.5 21 LYS B N 1
ATOM 2986 C CA . LYS B 1 21 ? -2.449 -25.234 -25.422 1 82.5 21 LYS B CA 1
ATOM 2987 C C . LYS B 1 21 ? -0.998 -25 -25.828 1 82.5 21 LYS B C 1
ATOM 2989 O O . LYS B 1 21 ? -0.248 -25.953 -26.047 1 82.5 21 LYS B O 1
ATOM 2994 N N . PRO B 1 22 ? -0.563 -23.781 -25.859 1 77.69 22 PRO B N 1
ATOM 2995 C CA . PRO B 1 22 ? 0.833 -23.562 -26.25 1 77.69 22 PRO B CA 1
ATOM 2996 C C . PRO B 1 22 ? 1.822 -24.203 -25.266 1 77.69 22 PRO B C 1
ATOM 2998 O O . PRO B 1 22 ? 2.904 -24.625 -25.672 1 77.69 22 PRO B O 1
ATOM 3001 N N . LEU B 1 23 ? 1.528 -24.281 -24.047 1 81.06 23 LEU B N 1
ATOM 3002 C CA . LEU B 1 23 ? 2.41 -24.859 -23.047 1 81.06 23 LEU B CA 1
ATOM 3003 C C . LEU B 1 23 ? 2.459 -26.375 -23.156 1 81.06 23 LEU B C 1
ATOM 3005 O O . LEU B 1 23 ? 3.49 -27 -22.875 1 81.06 23 LEU B O 1
ATOM 3009 N N . ALA B 1 24 ? 1.335 -26.906 -23.547 1 77.94 24 ALA B N 1
ATOM 3010 C CA . ALA B 1 24 ? 1.282 -28.344 -23.719 1 77.94 24 ALA B CA 1
ATOM 3011 C C . ALA B 1 24 ? 2.316 -28.812 -24.734 1 77.94 24 ALA B C 1
ATOM 3013 O O . ALA B 1 24 ? 2.998 -29.828 -24.531 1 77.94 24 ALA B O 1
ATOM 3014 N N . SER B 1 25 ? 2.467 -28.031 -25.734 1 73.88 25 SER B N 1
ATOM 3015 C CA . SER B 1 25 ? 3.438 -28.375 -26.766 1 73.88 25 SER B CA 1
ATOM 3016 C C . SER B 1 25 ? 4.863 -28.266 -26.25 1 73.88 25 SER B C 1
ATOM 3018 O O . SER B 1 25 ? 5.73 -29.047 -26.641 1 73.88 25 SER B O 1
ATOM 3020 N N . ARG B 1 26 ? 5.008 -27.453 -25.312 1 75.06 26 ARG B N 1
ATOM 3021 C CA . ARG B 1 26 ? 6.344 -27.234 -24.766 1 75.06 26 ARG B CA 1
ATOM 3022 C C . ARG B 1 26 ? 6.688 -28.297 -23.734 1 75.06 26 ARG B C 1
ATOM 3024 O O . ARG B 1 26 ? 7.855 -28.672 -23.578 1 75.06 26 ARG B O 1
ATOM 3031 N N . PHE B 1 27 ? 5.648 -28.766 -23.031 1 75.5 27 PHE B N 1
ATOM 3032 C CA . PHE B 1 27 ? 5.895 -29.672 -21.906 1 75.5 27 PHE B CA 1
ATOM 3033 C C . PHE B 1 27 ? 5.773 -31.125 -22.344 1 75.5 27 PHE B C 1
ATOM 3035 O O . PHE B 1 27 ? 5.867 -32.031 -21.516 1 75.5 27 PHE B O 1
ATOM 3042 N N . GLU B 1 28 ? 5.578 -31.297 -23.625 1 69.19 28 GLU B N 1
ATOM 3043 C CA . GLU B 1 28 ? 5.371 -32.625 -24.172 1 69.19 28 GLU B CA 1
ATOM 3044 C C . GLU B 1 28 ? 6.551 -33.562 -23.844 1 69.19 28 GLU B C 1
ATOM 3046 O O . GLU B 1 28 ? 6.371 -34.75 -23.594 1 69.19 28 GLU B O 1
ATOM 3051 N N . HIS B 1 29 ? 7.688 -32.969 -23.75 1 64.69 29 HIS B N 1
ATOM 3052 C CA . HIS B 1 29 ? 8.859 -33.812 -23.562 1 64.69 29 HIS B CA 1
ATOM 3053 C C . HIS B 1 29 ? 9.492 -33.594 -22.203 1 64.69 29 HIS B C 1
ATOM 3055 O O . HIS B 1 29 ? 10.609 -34.031 -21.938 1 64.69 29 HIS B O 1
ATOM 3061 N N . ALA B 1 30 ? 8.695 -32.844 -21.453 1 69.81 30 ALA B N 1
ATOM 3062 C CA . ALA B 1 30 ? 9.25 -32.562 -20.141 1 69.81 30 ALA B CA 1
ATOM 3063 C C . ALA B 1 30 ? 9.211 -33.812 -19.25 1 69.81 30 ALA B C 1
ATOM 3065 O O . ALA B 1 30 ? 8.258 -34.594 -19.328 1 69.81 30 ALA B O 1
ATOM 3066 N N . THR B 1 31 ? 10.336 -34.125 -18.562 1 67.94 31 THR B N 1
ATOM 3067 C CA . THR B 1 31 ? 10.453 -35.312 -17.719 1 67.94 31 THR B CA 1
ATOM 3068 C C . THR B 1 31 ? 9.648 -35.156 -16.438 1 67.94 31 THR B C 1
ATOM 3070 O O . THR B 1 31 ? 9.312 -36.125 -15.773 1 67.94 31 THR B O 1
ATOM 3073 N N . SER B 1 32 ? 9.43 -33.938 -16.062 1 78.06 32 SER B N 1
ATOM 3074 C CA . SER B 1 32 ? 8.641 -33.688 -14.859 1 78.06 32 SER B CA 1
ATOM 3075 C C . SER B 1 32 ? 7.738 -32.469 -15.047 1 78.06 32 SER B C 1
ATOM 3077 O O . SER B 1 32 ? 8.109 -31.5 -15.727 1 78.06 32 SER B O 1
ATOM 3079 N N . LEU B 1 33 ? 6.559 -32.594 -14.453 1 85 33 LEU B N 1
ATOM 3080 C CA . LEU B 1 33 ? 5.59 -31.5 -14.57 1 85 33 LEU B CA 1
ATOM 3081 C C . LEU B 1 33 ? 5.98 -30.328 -13.68 1 85 33 LEU B C 1
ATOM 3083 O O . LEU B 1 33 ? 6.441 -30.516 -12.555 1 85 33 LEU B O 1
ATOM 3087 N N . PRO B 1 34 ? 5.844 -29.125 -14.227 1 91 34 PRO B N 1
ATOM 3088 C CA . PRO B 1 34 ? 6.055 -27.969 -13.359 1 91 34 PRO B CA 1
ATOM 3089 C C . PRO B 1 34 ? 5.156 -27.984 -12.125 1 91 34 PRO B C 1
ATOM 3091 O O . PRO B 1 34 ? 4.02 -28.453 -12.188 1 91 34 PRO B O 1
ATOM 3094 N N . VAL B 1 35 ? 5.641 -27.516 -11.062 1 95.31 35 VAL B N 1
ATOM 3095 C CA . VAL B 1 35 ? 4.922 -27.516 -9.797 1 95.31 35 VAL B CA 1
ATOM 3096 C C . VAL B 1 35 ? 4.348 -26.125 -9.531 1 95.31 35 VAL B C 1
ATOM 3098 O O . VAL B 1 35 ? 5.078 -25.125 -9.57 1 95.31 35 VAL B O 1
ATOM 3101 N N . VAL B 1 36 ? 3.049 -26.047 -9.297 1 97.44 36 VAL B N 1
ATOM 3102 C CA . VAL B 1 36 ? 2.367 -24.797 -8.977 1 97.44 36 VAL B CA 1
ATOM 3103 C C . VAL B 1 36 ? 1.836 -24.844 -7.543 1 97.44 36 VAL B C 1
ATOM 3105 O O . VAL B 1 36 ? 1.075 -25.75 -7.188 1 97.44 36 VAL B O 1
ATOM 3108 N N . VAL B 1 37 ? 2.254 -23.953 -6.703 1 98.38 37 VAL B N 1
ATOM 3109 C CA . VAL B 1 37 ? 1.708 -23.797 -5.359 1 98.38 37 VAL B CA 1
ATOM 3110 C C . VAL B 1 37 ? 0.658 -22.688 -5.352 1 98.38 37 VAL B C 1
ATOM 3112 O O . VAL B 1 37 ? 0.93 -21.562 -5.781 1 98.38 37 VAL B O 1
ATOM 3115 N N . VAL B 1 38 ? -0.552 -23 -4.93 1 98.56 38 VAL B N 1
ATOM 3116 C CA . VAL B 1 38 ? -1.635 -22.031 -4.844 1 98.56 38 VAL B CA 1
ATOM 3117 C C . VAL B 1 38 ? -2.119 -21.922 -3.4 1 98.56 38 VAL B C 1
ATOM 3119 O O . VAL B 1 38 ? -2.492 -22.922 -2.785 1 98.56 38 VAL B O 1
ATOM 3122 N N . THR B 1 39 ? -2.086 -20.75 -2.861 1 98.25 39 THR B N 1
ATOM 3123 C CA . THR B 1 39 ? -2.592 -20.562 -1.504 1 98.25 39 THR B CA 1
ATOM 3124 C C . THR B 1 39 ? -4.066 -20.188 -1.523 1 98.25 39 THR B C 1
ATOM 3126 O O . THR B 1 39 ? -4.527 -19.516 -2.451 1 98.25 39 THR B O 1
ATOM 3129 N N . GLY B 1 40 ? -4.805 -20.547 -0.482 1 95.62 40 GLY B N 1
ATOM 3130 C CA . GLY B 1 40 ? -6.207 -20.172 -0.352 1 95.62 40 GLY B CA 1
ATOM 3131 C C . GLY B 1 40 ? -7.086 -20.781 -1.427 1 95.62 40 GLY B C 1
ATOM 3132 O O . GLY B 1 40 ? -7.711 -20.062 -2.209 1 95.62 40 GLY B O 1
ATOM 3133 N N . THR B 1 41 ? -7.305 -22.078 -1.383 1 96.19 41 THR B N 1
ATOM 3134 C CA . THR B 1 41 ? -7.996 -22.766 -2.475 1 96.19 41 THR B CA 1
ATOM 3135 C C . THR B 1 41 ? -9.32 -23.344 -1.996 1 96.19 41 THR B C 1
ATOM 3137 O O . THR B 1 41 ? -9.859 -24.266 -2.607 1 96.19 41 THR B O 1
ATOM 3140 N N . THR B 1 42 ? -9.844 -22.812 -0.888 1 91.25 42 THR B N 1
ATOM 3141 C CA . THR B 1 42 ? -11.062 -23.359 -0.303 1 91.25 42 THR B CA 1
ATOM 3142 C C . THR B 1 42 ? -12.281 -22.953 -1.113 1 91.25 42 THR B C 1
ATOM 3144 O O . THR B 1 42 ? -13.227 -23.734 -1.271 1 91.25 42 THR B O 1
ATOM 3147 N N . THR B 1 43 ? -12.344 -21.703 -1.566 1 87.19 43 THR B N 1
ATOM 3148 C CA . THR B 1 43 ? -13.492 -21.172 -2.297 1 87.19 43 THR B CA 1
ATOM 3149 C C . THR B 1 43 ? -13.039 -20.172 -3.365 1 87.19 43 THR B C 1
ATOM 3151 O O . THR B 1 43 ? -11.859 -19.844 -3.447 1 87.19 43 THR B O 1
ATOM 3154 N N . GLY B 1 44 ? -13.906 -19.969 -4.266 1 90.12 44 GLY B N 1
ATOM 3155 C CA . GLY B 1 44 ? -13.781 -18.828 -5.145 1 90.12 44 GLY B CA 1
ATOM 3156 C C . GLY B 1 44 ? -12.656 -18.953 -6.152 1 90.12 44 GLY B C 1
ATOM 3157 O O . GLY B 1 44 ? -12.539 -19.984 -6.828 1 90.12 44 GLY B O 1
ATOM 3158 N N . ILE B 1 45 ? -11.852 -17.891 -6.297 1 92.25 45 ILE B N 1
ATOM 3159 C CA . ILE B 1 45 ? -10.828 -17.75 -7.328 1 92.25 45 ILE B CA 1
ATOM 3160 C C . ILE B 1 45 ? -9.758 -18.828 -7.152 1 92.25 45 ILE B C 1
ATOM 3162 O O . ILE B 1 45 ? -9.383 -19.5 -8.117 1 92.25 45 ILE B O 1
ATOM 3166 N N . GLY B 1 46 ? -9.32 -19.031 -5.891 1 95.31 46 GLY B N 1
ATOM 3167 C CA . GLY B 1 46 ? -8.297 -20.031 -5.629 1 95.31 46 GLY B CA 1
ATOM 3168 C C . GLY B 1 46 ? -8.742 -21.453 -5.949 1 95.31 46 GLY B C 1
ATOM 3169 O O . GLY B 1 46 ? -7.969 -22.234 -6.492 1 95.31 46 GLY B O 1
ATOM 3170 N N . LEU B 1 47 ? -9.977 -21.719 -5.594 1 94.56 47 LEU B N 1
ATOM 3171 C CA . LEU B 1 47 ? -10.555 -23.031 -5.863 1 94.56 47 LEU B CA 1
ATOM 3172 C C . LEU B 1 47 ? -10.555 -23.328 -7.355 1 94.56 47 LEU B C 1
ATOM 3174 O O . LEU B 1 47 ? -10.055 -24.375 -7.789 1 94.56 47 LEU B O 1
ATOM 3178 N N . HIS B 1 48 ? -11.047 -22.438 -8.148 1 94.88 48 HIS B N 1
ATOM 3179 C CA . HIS B 1 48 ? -11.148 -22.641 -9.594 1 94.88 48 HIS B CA 1
ATOM 3180 C C . HIS B 1 48 ? -9.766 -22.641 -10.242 1 94.88 48 HIS B C 1
ATOM 3182 O O . HIS B 1 48 ? -9.523 -23.406 -11.18 1 94.88 48 HIS B O 1
ATOM 3188 N N . THR B 1 49 ? -8.875 -21.797 -9.758 1 96.69 49 THR B N 1
ATOM 3189 C CA . THR B 1 49 ? -7.523 -21.75 -10.305 1 96.69 49 THR B CA 1
ATOM 3190 C C . THR B 1 49 ? -6.809 -23.078 -10.102 1 96.69 49 THR B C 1
ATOM 3192 O O . THR B 1 49 ? -6.289 -23.656 -11.055 1 96.69 49 THR B O 1
ATOM 3195 N N . ALA B 1 50 ? -6.855 -23.547 -8.867 1 97.19 50 ALA B N 1
ATOM 3196 C CA . ALA B 1 50 ? -6.215 -24.828 -8.562 1 97.19 50 ALA B CA 1
ATOM 3197 C C . ALA B 1 50 ? -6.848 -25.969 -9.359 1 97.19 50 ALA B C 1
ATOM 3199 O O . ALA B 1 50 ? -6.145 -26.828 -9.898 1 97.19 50 ALA B O 1
ATOM 3200 N N . ALA B 1 51 ? -8.148 -25.953 -9.477 1 94.56 51 ALA B N 1
ATOM 3201 C CA . ALA B 1 51 ? -8.867 -27.016 -10.172 1 94.56 51 ALA B CA 1
ATOM 3202 C C . ALA B 1 51 ? -8.523 -27.031 -11.656 1 94.56 51 ALA B C 1
ATOM 3204 O O . ALA B 1 51 ? -8.242 -28.094 -12.219 1 94.56 51 ALA B O 1
ATOM 3205 N N . MET B 1 52 ? -8.516 -25.891 -12.312 1 93.5 52 MET B N 1
ATOM 3206 C CA . MET B 1 52 ? -8.227 -25.812 -13.742 1 93.5 52 MET B CA 1
ATOM 3207 C C . MET B 1 52 ? -6.797 -26.25 -14.031 1 93.5 52 MET B C 1
ATOM 3209 O O . MET B 1 52 ? -6.555 -27 -14.977 1 93.5 52 MET B O 1
ATOM 3213 N N . LEU B 1 53 ? -5.863 -25.766 -13.203 1 94.62 53 LEU B N 1
ATOM 3214 C CA . LEU B 1 53 ? -4.465 -26.125 -13.414 1 94.62 53 LEU B CA 1
ATOM 3215 C C . LEU B 1 53 ? -4.25 -27.625 -13.219 1 94.62 53 LEU B C 1
ATOM 3217 O O . LEU B 1 53 ? -3.539 -28.266 -14 1 94.62 53 LEU B O 1
ATOM 3221 N N . ALA B 1 54 ? -4.883 -28.203 -12.211 1 93.38 54 ALA B N 1
ATOM 3222 C CA . ALA B 1 54 ? -4.762 -29.625 -11.953 1 93.38 54 ALA B CA 1
ATOM 3223 C C . ALA B 1 54 ? -5.422 -30.453 -13.062 1 93.38 54 ALA B C 1
ATOM 3225 O O . ALA B 1 54 ? -4.859 -31.438 -13.539 1 93.38 54 ALA B O 1
ATOM 3226 N N . ALA B 1 55 ? -6.594 -30 -13.5 1 91.12 55 ALA B N 1
ATOM 3227 C CA . ALA B 1 55 ? -7.371 -30.719 -14.508 1 91.12 55 ALA B CA 1
ATOM 3228 C C . ALA B 1 55 ? -6.664 -30.688 -15.859 1 91.12 55 ALA B C 1
ATOM 3230 O O . ALA B 1 55 ? -6.93 -31.531 -16.719 1 91.12 55 ALA B O 1
ATOM 3231 N N . SER B 1 56 ? -5.805 -29.688 -16.062 1 88.94 56 SER B N 1
ATOM 3232 C CA . SER B 1 56 ? -5.113 -29.531 -17.344 1 88.94 56 SER B CA 1
ATOM 3233 C C . SER B 1 56 ? -4.16 -30.703 -17.594 1 88.94 56 SER B C 1
ATOM 3235 O O . SER B 1 56 ? -3.795 -30.969 -18.734 1 88.94 56 SER B O 1
ATOM 3237 N N . GLY B 1 57 ? -3.592 -31.297 -16.453 1 85.88 57 GLY B N 1
ATOM 3238 C CA . GLY B 1 57 ? -2.609 -32.375 -16.547 1 85.88 57 GLY B CA 1
ATOM 3239 C C . GLY B 1 57 ? -1.216 -31.859 -16.875 1 85.88 57 GLY B C 1
ATOM 3240 O O . GLY B 1 57 ? -0.293 -32.656 -17.062 1 85.88 57 GLY B O 1
ATOM 3241 N N . LEU B 1 58 ? -1.028 -30.562 -16.969 1 88.5 58 LEU B N 1
ATOM 3242 C CA . LEU B 1 58 ? 0.25 -29.969 -17.359 1 88.5 58 LEU B CA 1
ATOM 3243 C C . LEU B 1 58 ? 1.076 -29.609 -16.125 1 88.5 58 LEU B C 1
ATOM 3245 O O . LEU B 1 58 ? 2.27 -29.328 -16.234 1 88.5 58 LEU B O 1
ATOM 3249 N N . PHE B 1 59 ? 0.386 -29.703 -14.969 1 92.06 59 PHE B N 1
ATOM 3250 C CA . PHE B 1 59 ? 1.04 -29.234 -13.758 1 92.06 59 PHE B CA 1
ATOM 3251 C C . PHE B 1 59 ? 0.829 -30.219 -12.609 1 92.06 59 PHE B C 1
ATOM 3253 O O . PHE B 1 59 ? -0.15 -30.969 -12.602 1 92.06 59 PHE B O 1
ATOM 3260 N N . ARG B 1 60 ? 1.755 -30.297 -11.75 1 93.25 60 ARG B N 1
ATOM 3261 C CA . ARG B 1 60 ? 1.516 -30.766 -10.383 1 93.25 60 ARG B CA 1
ATOM 3262 C C . ARG B 1 60 ? 1.105 -29.609 -9.477 1 93.25 60 ARG B C 1
ATOM 3264 O O . ARG B 1 60 ? 1.889 -28.688 -9.234 1 93.25 60 ARG B O 1
ATOM 3271 N N . VAL B 1 61 ? -0.094 -29.688 -8.953 1 96.69 61 VAL B N 1
ATOM 3272 C CA . VAL B 1 61 ? -0.635 -28.578 -8.195 1 96.69 61 VAL B CA 1
ATOM 3273 C C . VAL B 1 61 ? -0.608 -28.891 -6.703 1 96.69 61 VAL B C 1
ATOM 3275 O O . VAL B 1 61 ? -1.105 -29.938 -6.277 1 96.69 61 VAL B O 1
ATOM 3278 N N . ILE B 1 62 ? 0.024 -28.078 -5.969 1 97.5 62 ILE B N 1
ATOM 3279 C CA . ILE B 1 62 ? -0.06 -28.078 -4.512 1 97.5 62 ILE B CA 1
ATOM 3280 C C . ILE B 1 62 ? -1.043 -27 -4.051 1 97.5 62 ILE B C 1
ATOM 3282 O O . ILE B 1 62 ? -0.684 -25.828 -3.949 1 97.5 62 ILE B O 1
ATOM 3286 N N . ALA B 1 63 ? -2.236 -27.453 -3.785 1 97.56 63 ALA B N 1
ATOM 3287 C CA . ALA B 1 63 ? -3.275 -26.547 -3.297 1 97.56 63 ALA B CA 1
ATOM 3288 C C . ALA B 1 63 ? -3.254 -26.453 -1.774 1 97.56 63 ALA B C 1
ATOM 3290 O O . ALA B 1 63 ? -3.156 -27.484 -1.087 1 97.56 63 ALA B O 1
ATOM 3291 N N . THR B 1 64 ? -3.338 -25.25 -1.264 1 97.88 64 THR B N 1
ATOM 3292 C CA . THR B 1 64 ? -3.266 -25.109 0.187 1 97.88 64 THR B CA 1
ATOM 3293 C C . THR B 1 64 ? -4.527 -24.453 0.733 1 97.88 64 THR B C 1
ATOM 3295 O O . THR B 1 64 ? -5.168 -23.656 0.038 1 97.88 64 THR B O 1
ATOM 3298 N N . MET B 1 65 ? -4.867 -24.844 1.938 1 96.19 65 MET B N 1
ATOM 3299 C CA . MET B 1 65 ? -5.992 -24.266 2.674 1 96.19 65 MET B CA 1
ATOM 3300 C C . MET B 1 65 ? -5.723 -24.281 4.176 1 96.19 65 MET B C 1
ATOM 3302 O O . MET B 1 65 ? -4.82 -24.984 4.641 1 96.19 65 MET B O 1
ATOM 3306 N N . ARG B 1 66 ? -6.465 -23.422 4.84 1 94.62 66 ARG B N 1
ATOM 3307 C CA . ARG B 1 66 ? -6.348 -23.438 6.293 1 94.62 66 ARG B CA 1
ATOM 3308 C C . ARG B 1 66 ? -6.711 -24.812 6.852 1 94.62 66 ARG B C 1
ATOM 3310 O O . ARG B 1 66 ? -7.633 -25.469 6.359 1 94.62 66 ARG B O 1
ATOM 3317 N N . PRO B 1 67 ? -6.023 -25.141 7.926 1 93.81 67 PRO B N 1
ATOM 3318 C CA . PRO B 1 67 ? -6.316 -26.453 8.5 1 93.81 67 PRO B CA 1
ATOM 3319 C C . PRO B 1 67 ? -7.797 -26.641 8.812 1 93.81 67 PRO B C 1
ATOM 3321 O O . PRO B 1 67 ? -8.352 -27.719 8.555 1 93.81 67 PRO B O 1
ATOM 3324 N N . SER B 1 68 ? -8.438 -25.641 9.273 1 93.69 68 SER B N 1
ATOM 3325 C CA . SER B 1 68 ? -9.844 -25.719 9.664 1 93.69 68 SER B CA 1
ATOM 3326 C C . SER B 1 68 ? -10.75 -25.906 8.453 1 93.69 68 SER B C 1
ATOM 3328 O O . SER B 1 68 ? -11.891 -26.359 8.586 1 93.69 68 SER B O 1
ATOM 3330 N N . SER B 1 69 ? -10.258 -25.672 7.25 1 93.25 69 SER B N 1
ATOM 3331 C CA . SER B 1 69 ? -11.078 -25.734 6.043 1 93.25 69 SER B CA 1
ATOM 3332 C C . SER B 1 69 ? -10.859 -27.031 5.289 1 93.25 69 SER B C 1
ATOM 3334 O O . SER B 1 69 ? -11.594 -27.344 4.348 1 93.25 69 SER B O 1
ATOM 3336 N N . LEU B 1 70 ? -9.922 -27.859 5.676 1 94.62 70 LEU B N 1
ATOM 3337 C CA . LEU B 1 70 ? -9.492 -29.047 4.934 1 94.62 70 LEU B CA 1
ATOM 3338 C C . LEU B 1 70 ? -10.633 -30.031 4.793 1 94.62 70 LEU B C 1
ATOM 3340 O O . LEU B 1 70 ? -10.891 -30.547 3.695 1 94.62 70 LEU B O 1
ATOM 3344 N N . PRO B 1 71 ? -11.414 -30.266 5.863 1 93.69 71 PRO B N 1
ATOM 3345 C CA . PRO B 1 71 ? -12.445 -31.312 5.781 1 93.69 71 PRO B CA 1
ATOM 3346 C C . PRO B 1 71 ? -13.5 -31.016 4.719 1 93.69 71 PRO B C 1
ATOM 3348 O O . PRO B 1 71 ? -14.008 -31.938 4.074 1 93.69 71 PRO B O 1
ATOM 3351 N N . THR B 1 72 ? -13.773 -29.766 4.492 1 93.12 72 THR B N 1
ATOM 3352 C CA . THR B 1 72 ? -14.812 -29.422 3.533 1 93.12 72 THR B CA 1
ATOM 3353 C C . THR B 1 72 ? -14.203 -28.938 2.221 1 93.12 72 THR B C 1
ATOM 3355 O O . THR B 1 72 ? -14.766 -29.156 1.147 1 93.12 72 THR B O 1
ATOM 3358 N N . GLY B 1 73 ? -13.078 -28.344 2.316 1 94.56 73 GLY B N 1
ATOM 3359 C CA . GLY B 1 73 ? -12.461 -27.734 1.155 1 94.56 73 GLY B CA 1
ATOM 3360 C C . GLY B 1 73 ? -11.859 -28.734 0.197 1 94.56 73 GLY B C 1
ATOM 3361 O O . GLY B 1 73 ? -12.016 -28.609 -1.021 1 94.56 73 GLY B O 1
ATOM 3362 N N . GLU B 1 74 ? -11.188 -29.75 0.68 1 95.75 74 GLU B N 1
ATOM 3363 C CA . GLU B 1 74 ? -10.492 -30.703 -0.178 1 95.75 74 GLU B CA 1
ATOM 3364 C C . GLU B 1 74 ? -11.477 -31.5 -1.029 1 95.75 74 GLU B C 1
ATOM 3366 O O . GLU B 1 74 ? -11.305 -31.609 -2.244 1 95.75 74 GLU B O 1
ATOM 3371 N N . PRO B 1 75 ? -12.555 -32.062 -0.419 1 95.12 75 PRO B N 1
ATOM 3372 C CA . PRO B 1 75 ? -13.516 -32.781 -1.26 1 95.12 75 PRO B CA 1
ATOM 3373 C C . PRO B 1 75 ? -14.109 -31.891 -2.354 1 95.12 75 PRO B C 1
ATOM 3375 O O . PRO B 1 75 ? -14.32 -32.344 -3.48 1 95.12 75 PRO B O 1
ATOM 3378 N N . ARG B 1 76 ? -14.367 -30.688 -2.01 1 93.88 76 ARG B N 1
ATOM 3379 C CA . ARG B 1 76 ? -14.93 -29.75 -2.986 1 93.88 76 ARG B CA 1
ATOM 3380 C C . ARG B 1 76 ? -13.961 -29.531 -4.141 1 93.88 76 ARG B C 1
ATOM 3382 O O . ARG B 1 76 ? -14.359 -29.531 -5.305 1 93.88 76 ARG B O 1
ATOM 3389 N N . LEU B 1 77 ? -12.719 -29.312 -3.822 1 95.25 77 LEU B N 1
ATOM 3390 C CA . LEU B 1 77 ? -11.695 -29.094 -4.836 1 95.25 77 LEU B CA 1
ATOM 3391 C C . LEU B 1 77 ? -11.539 -30.328 -5.727 1 95.25 77 LEU B C 1
ATOM 3393 O O . LEU B 1 77 ? -11.5 -30.203 -6.953 1 95.25 77 LEU B O 1
ATOM 3397 N N . ARG B 1 78 ? -11.5 -31.5 -5.203 1 94.12 78 ARG B N 1
ATOM 3398 C CA . ARG B 1 78 ? -11.344 -32.75 -5.969 1 94.12 78 ARG B CA 1
ATOM 3399 C C . ARG B 1 78 ? -12.547 -32.969 -6.879 1 94.12 78 ARG B C 1
ATOM 3401 O O . ARG B 1 78 ? -12.391 -33.438 -8.008 1 94.12 78 ARG B O 1
ATOM 3408 N N . GLU B 1 79 ? -13.672 -32.656 -6.305 1 92.69 79 GLU B N 1
ATOM 3409 C CA . GLU B 1 79 ? -14.875 -32.75 -7.125 1 92.69 79 GLU B CA 1
ATOM 3410 C C . GLU B 1 79 ? -14.812 -31.828 -8.328 1 92.69 79 GLU B C 1
ATOM 3412 O O . GLU B 1 79 ? -15.156 -32.219 -9.445 1 92.69 79 GLU B O 1
ATOM 3417 N N . LEU B 1 80 ? -14.422 -30.625 -8.086 1 92.38 80 LEU B N 1
ATOM 3418 C CA . LEU B 1 80 ? -14.344 -29.672 -9.18 1 92.38 80 LEU B CA 1
ATOM 3419 C C . LEU B 1 80 ? -13.297 -30.078 -10.203 1 92.38 80 LEU B C 1
ATOM 3421 O O . LEU B 1 80 ? -13.508 -29.938 -11.414 1 92.38 80 LEU B O 1
ATOM 3425 N N . VAL B 1 81 ? -12.164 -30.594 -9.797 1 92.44 81 VAL B N 1
ATOM 3426 C CA . VAL B 1 81 ? -11.141 -31.125 -10.695 1 92.44 81 VAL B CA 1
ATOM 3427 C C . VAL B 1 81 ? -11.734 -32.219 -11.57 1 92.44 81 VAL B C 1
ATOM 3429 O O . VAL B 1 81 ? -11.508 -32.25 -12.781 1 92.44 81 VAL B O 1
ATOM 3432 N N . GLN B 1 82 ? -12.477 -33.062 -10.953 1 90.06 82 GLN B N 1
ATOM 3433 C CA . GLN B 1 82 ? -13.109 -34.156 -11.68 1 90.06 82 GLN B CA 1
ATOM 3434 C C . GLN B 1 82 ? -14.078 -33.625 -12.734 1 90.06 82 GLN B C 1
ATOM 3436 O O . GLN B 1 82 ? -14.102 -34.125 -13.867 1 90.06 82 GLN B O 1
ATOM 3441 N N . ARG B 1 83 ? -14.836 -32.656 -12.367 1 89.38 83 ARG B N 1
ATOM 3442 C CA . ARG B 1 83 ? -15.805 -32.094 -13.297 1 89.38 83 ARG B CA 1
ATOM 3443 C C . ARG B 1 83 ? -15.109 -31.453 -14.492 1 89.38 83 ARG B C 1
ATOM 3445 O O . ARG B 1 83 ? -15.539 -31.641 -15.633 1 89.38 83 ARG B O 1
ATOM 3452 N N . TYR B 1 84 ? -14.07 -30.719 -14.227 1 89.56 84 TYR B N 1
ATOM 3453 C CA . TYR B 1 84 ? -13.32 -30.109 -15.312 1 89.56 84 TYR B CA 1
ATOM 3454 C C . TYR B 1 84 ? -12.656 -31.172 -16.188 1 89.56 84 TYR B C 1
ATOM 3456 O O . TYR B 1 84 ? -12.672 -31.078 -17.406 1 89.56 84 TYR B O 1
ATOM 3464 N N . THR B 1 85 ? -12.164 -32.219 -15.617 1 86.69 85 THR B N 1
ATOM 3465 C CA . THR B 1 85 ? -11.477 -33.281 -16.328 1 86.69 85 THR B CA 1
ATOM 3466 C C . THR B 1 85 ? -12.445 -34.031 -17.25 1 86.69 85 THR B C 1
ATOM 3468 O O . THR B 1 85 ? -12.102 -34.344 -18.391 1 86.69 85 THR B O 1
ATOM 3471 N N . GLU B 1 86 ? -13.609 -34.25 -16.75 1 84.44 86 GLU B N 1
ATOM 3472 C CA . GLU B 1 86 ? -14.602 -35.062 -17.469 1 84.44 86 GLU B CA 1
ATOM 3473 C C . GLU B 1 86 ? -15.234 -34.25 -18.594 1 84.44 86 GLU B C 1
ATOM 3475 O O . GLU B 1 86 ? -15.789 -34.844 -19.531 1 84.44 86 GLU B O 1
ATOM 3480 N N . SER B 1 87 ? -15.492 -33 -18.469 1 75.12 87 SER B N 1
ATOM 3481 C CA . SER B 1 87 ? -16.172 -32.188 -19.453 1 75.12 87 SER B CA 1
ATOM 3482 C C . SER B 1 87 ? -15.391 -32.125 -20.766 1 75.12 87 SER B C 1
ATOM 3484 O O . SER B 1 87 ? -15.898 -31.641 -21.781 1 75.12 87 SER B O 1
ATOM 3486 N N . GLY B 1 88 ? -14.305 -32.969 -21.266 1 60.12 88 GLY B N 1
ATOM 3487 C CA . GLY B 1 88 ? -13.805 -33.375 -22.578 1 60.12 88 GLY B CA 1
ATOM 3488 C C . GLY B 1 88 ? -12.375 -32.906 -22.828 1 60.12 88 GLY B C 1
ATOM 3489 O O . GLY B 1 88 ? -11.5 -33.75 -23.109 1 60.12 88 GLY B O 1
ATOM 3490 N N . ASN B 1 89 ? -12.031 -31.656 -23.75 1 53.06 89 ASN B N 1
ATOM 3491 C CA . ASN B 1 89 ? -10.867 -31.453 -24.609 1 53.06 89 ASN B CA 1
ATOM 3492 C C . ASN B 1 89 ? -9.617 -31.156 -23.797 1 53.06 89 ASN B C 1
ATOM 3494 O O . ASN B 1 89 ? -9.203 -30 -23.688 1 53.06 89 ASN B O 1
ATOM 3498 N N . THR B 1 90 ? -9.32 -32.031 -22.906 1 52.56 90 THR B N 1
ATOM 3499 C CA . THR B 1 90 ? -8.078 -31.844 -22.172 1 52.56 90 THR B CA 1
ATOM 3500 C C . THR B 1 90 ? -6.961 -31.391 -23.109 1 52.56 90 THR B C 1
ATOM 3502 O O . THR B 1 90 ? -6.883 -31.844 -24.25 1 52.56 90 THR B O 1
ATOM 3505 N N . VAL B 1 91 ? -6.395 -30.172 -22.734 1 54.12 91 VAL B N 1
ATOM 3506 C CA . VAL B 1 91 ? -5.352 -29.516 -23.531 1 54.12 91 VAL B CA 1
ATOM 3507 C C . VAL B 1 91 ? -4.355 -30.562 -24.031 1 54.12 91 VAL B C 1
ATOM 3509 O O . VAL B 1 91 ? -3.221 -30.625 -23.547 1 54.12 91 VAL B O 1
ATOM 3512 N N . THR B 1 92 ? -4.641 -31.859 -23.984 1 45.41 92 THR B N 1
ATOM 3513 C CA . THR B 1 92 ? -3.594 -32.844 -24.234 1 45.41 92 THR B CA 1
ATOM 3514 C C . THR B 1 92 ? -3.066 -32.719 -25.656 1 45.41 92 THR B C 1
ATOM 3516 O O . THR B 1 92 ? -3.844 -32.562 -26.594 1 45.41 92 THR B O 1
ATOM 3519 N N . THR B 1 93 ? -1.844 -32.156 -25.938 1 43.94 93 THR B N 1
ATOM 3520 C CA . THR B 1 93 ? -1.169 -32.375 -27.203 1 43.94 93 THR B CA 1
ATOM 3521 C C . THR B 1 93 ? -1.627 -33.719 -27.812 1 43.94 93 THR B C 1
ATOM 3523 O O . THR B 1 93 ? -2.174 -34.562 -27.109 1 43.94 93 THR B O 1
ATOM 3526 N N . THR B 1 94 ? -1.206 -34 -29.172 1 37.69 94 THR B N 1
ATOM 3527 C CA . THR B 1 94 ? -1.292 -35.188 -30.016 1 37.69 94 THR B CA 1
ATOM 3528 C C . THR B 1 94 ? -1.022 -36.438 -29.203 1 37.69 94 THR B C 1
ATOM 3530 O O . THR B 1 94 ? -1.815 -37.406 -29.234 1 37.69 94 THR B O 1
ATOM 3533 N N . THR B 1 95 ? 0.362 -37.031 -29.375 1 35.94 95 THR B N 1
ATOM 3534 C CA . THR B 1 95 ? 0.807 -38.406 -29.297 1 35.94 95 THR B CA 1
ATOM 3535 C C . THR B 1 95 ? 0.506 -39 -27.922 1 35.94 95 THR B C 1
ATOM 3537 O O . THR B 1 95 ? -0.161 -40.031 -27.812 1 35.94 95 THR B O 1
ATOM 3540 N N . THR B 1 96 ? 1.736 -39.562 -27.109 1 37.22 96 THR B N 1
ATOM 3541 C CA . THR B 1 96 ? 1.822 -40.312 -25.859 1 37.22 96 THR B CA 1
ATOM 3542 C C . THR B 1 96 ? 1.144 -39.562 -24.734 1 37.22 96 THR B C 1
ATOM 3544 O O . THR B 1 96 ? 1.65 -38.531 -24.281 1 37.22 96 THR B O 1
ATOM 3547 N N . THR B 1 97 ? -0.046 -39.281 -24.703 1 42.56 97 THR B N 1
ATOM 3548 C CA . THR B 1 97 ? -0.954 -38.719 -23.719 1 42.56 97 THR B CA 1
ATOM 3549 C C . THR B 1 97 ? -0.516 -39.094 -22.297 1 42.56 97 THR B C 1
ATOM 3551 O O . THR B 1 97 ? -0.615 -40.25 -21.906 1 42.56 97 THR B O 1
ATOM 3554 N N . ARG B 1 98 ? 0.572 -38.75 -21.859 1 44.53 98 ARG B N 1
ATOM 3555 C CA . ARG B 1 98 ? 0.857 -39.031 -20.453 1 44.53 98 ARG B CA 1
ATOM 3556 C C . ARG B 1 98 ? -0.365 -38.781 -19.578 1 44.53 98 ARG B C 1
ATOM 3558 O O . ARG B 1 98 ? -0.787 -37.625 -19.422 1 44.53 98 ARG B O 1
ATOM 3565 N N . LYS B 1 99 ? -1.324 -39.625 -19.594 1 45.19 99 LYS B N 1
ATOM 3566 C CA . LYS B 1 99 ? -2.361 -39.688 -18.578 1 45.19 99 LYS B CA 1
ATOM 3567 C C . LYS B 1 99 ? -1.785 -39.438 -17.188 1 45.19 99 LYS B C 1
ATOM 3569 O O . LYS B 1 99 ? -1.344 -40.344 -16.5 1 45.19 99 LYS B O 1
ATOM 3574 N N . VAL B 1 100 ? -0.957 -38.5 -17 1 44.88 100 VAL B N 1
ATOM 3575 C CA . VAL B 1 100 ? -0.678 -38.312 -15.586 1 44.88 100 VAL B CA 1
ATOM 3576 C C . VAL B 1 100 ? -1.967 -38.469 -14.781 1 44.88 100 VAL B C 1
ATOM 3578 O O . VAL B 1 100 ? -2.961 -37.781 -15.055 1 44.88 100 VAL B O 1
ATOM 3581 N N . ALA B 1 101 ? -2.225 -39.594 -14.32 1 45.22 101 ALA B N 1
ATOM 3582 C CA . ALA B 1 101 ? -3.359 -39.875 -13.438 1 45.22 101 ALA B CA 1
ATOM 3583 C C . ALA B 1 101 ? -3.707 -38.656 -12.586 1 45.22 101 ALA B C 1
ATOM 3585 O O . ALA B 1 101 ? -2.816 -37.969 -12.078 1 45.22 101 ALA B O 1
ATOM 3586 N N . SER B 1 102 ? -4.953 -38.031 -12.844 1 49.75 102 SER B N 1
ATOM 3587 C CA . SER B 1 102 ? -5.66 -36.969 -12.133 1 49.75 102 SER B CA 1
ATOM 3588 C C . SER B 1 102 ? -5.219 -36.875 -10.672 1 49.75 102 SER B C 1
ATOM 3590 O O . SER B 1 102 ? -5.031 -35.781 -10.133 1 49.75 102 SER B O 1
ATOM 3592 N N . ALA B 1 103 ? -5.074 -38.094 -10.047 1 51.28 103 ALA B N 1
ATOM 3593 C CA . ALA B 1 103 ? -4.855 -38.156 -8.602 1 51.28 103 ALA B CA 1
ATOM 3594 C C . ALA B 1 103 ? -3.475 -37.625 -8.242 1 51.28 103 ALA B C 1
ATOM 3596 O O . ALA B 1 103 ? -3.277 -37.062 -7.152 1 51.28 103 ALA B O 1
ATOM 3597 N N . ASP B 1 104 ? -2.508 -37.625 -9.227 1 68.12 104 ASP B N 1
ATOM 3598 C CA . ASP B 1 104 ? -1.147 -37.188 -8.898 1 68.12 104 ASP B CA 1
ATOM 3599 C C . ASP B 1 104 ? -0.92 -35.719 -9.258 1 68.12 104 ASP B C 1
ATOM 3601 O O . ASP B 1 104 ? 0.096 -35.156 -8.875 1 68.12 104 ASP B O 1
ATOM 3605 N N . ALA B 1 105 ? -1.895 -35.219 -9.797 1 85.12 105 ALA B N 1
ATOM 3606 C CA . ALA B 1 105 ? -1.749 -33.844 -10.297 1 85.12 105 ALA B CA 1
ATOM 3607 C C . ALA B 1 105 ? -2.094 -32.812 -9.219 1 85.12 105 ALA B C 1
ATOM 3609 O O . ALA B 1 105 ? -1.706 -31.656 -9.312 1 85.12 105 ALA B O 1
ATOM 3610 N N . LEU B 1 106 ? -2.736 -33.406 -8.125 1 94.12 106 LEU B N 1
ATOM 3611 C CA . LEU B 1 106 ? -3.215 -32.5 -7.098 1 94.12 106 LEU B CA 1
ATOM 3612 C C . LEU B 1 106 ? -2.863 -33 -5.703 1 94.12 106 LEU B C 1
ATOM 3614 O O . LEU B 1 106 ? -3.166 -34.125 -5.359 1 94.12 106 LEU B O 1
ATOM 3618 N N . ARG B 1 107 ? -2.188 -32.312 -5.016 1 95.44 107 ARG B N 1
ATOM 3619 C CA . ARG B 1 107 ? -1.999 -32.5 -3.582 1 95.44 107 ARG B CA 1
ATOM 3620 C C . ARG B 1 107 ? -2.584 -31.328 -2.793 1 95.44 107 ARG B C 1
ATOM 3622 O O . ARG B 1 107 ? -2.391 -30.172 -3.16 1 95.44 107 ARG B O 1
ATOM 3629 N N . VAL B 1 108 ? -3.359 -31.656 -1.781 1 96.88 108 VAL B N 1
ATOM 3630 C CA . VAL B 1 108 ? -3.941 -30.625 -0.926 1 96.88 108 VAL B CA 1
ATOM 3631 C C . VAL B 1 108 ? -3.211 -30.594 0.414 1 96.88 108 VAL B C 1
ATOM 3633 O O . VAL B 1 108 ? -3.086 -31.609 1.085 1 96.88 108 VAL B O 1
ATOM 3636 N N . CYS B 1 109 ? -2.662 -29.469 0.794 1 97.38 109 CYS B N 1
ATOM 3637 C CA . CYS B 1 109 ? -1.863 -29.312 2.006 1 97.38 109 CYS B CA 1
ATOM 3638 C C . CYS B 1 109 ? -2.457 -28.25 2.916 1 97.38 109 CYS B C 1
ATOM 3640 O O . CYS B 1 109 ? -3.098 -27.297 2.441 1 97.38 109 CYS B O 1
ATOM 3642 N N . ALA B 1 110 ? -2.25 -28.406 4.219 1 97.62 110 ALA B N 1
ATOM 3643 C CA . ALA B 1 110 ? -2.605 -27.375 5.191 1 97.62 110 ALA B CA 1
ATOM 3644 C C . ALA B 1 110 ? -1.6 -26.234 5.164 1 97.62 110 ALA B C 1
ATOM 3646 O O . ALA B 1 110 ? -0.389 -26.453 5.105 1 97.62 110 ALA B O 1
ATOM 3647 N N . LEU B 1 111 ? -2.115 -25 5.184 1 98.06 111 LEU B N 1
ATOM 3648 C CA . LEU B 1 111 ? -1.241 -23.828 5.273 1 98.06 111 LEU B CA 1
ATOM 3649 C C . LEU B 1 111 ? -1.965 -22.656 5.926 1 98.06 111 LEU B C 1
ATOM 3651 O O . LEU B 1 111 ? -3.074 -22.297 5.523 1 98.06 111 LEU B O 1
ATOM 3655 N N . ASP B 1 112 ? -1.449 -22.203 6.977 1 97.56 112 ASP B N 1
ATOM 3656 C CA . ASP B 1 112 ? -1.759 -20.891 7.512 1 97.56 112 ASP B CA 1
ATOM 3657 C C . ASP B 1 112 ? -0.718 -19.859 7.074 1 97.56 112 ASP B C 1
ATOM 3659 O O . ASP B 1 112 ? 0.403 -19.844 7.59 1 97.56 112 ASP B O 1
ATOM 3663 N N . VAL B 1 113 ? -1.126 -19 6.16 1 97.12 113 VAL B N 1
ATOM 3664 C CA . VAL B 1 113 ? -0.162 -18.109 5.523 1 97.12 113 VAL B CA 1
ATOM 3665 C C . VAL B 1 113 ? 0.388 -17.125 6.559 1 97.12 113 VAL B C 1
ATOM 3667 O O . VAL B 1 113 ? 1.394 -16.453 6.312 1 97.12 113 VAL B O 1
ATOM 3670 N N . THR B 1 114 ? -0.271 -16.969 7.75 1 96.31 114 THR B N 1
ATOM 3671 C CA . THR B 1 114 ? 0.189 -16.047 8.773 1 96.31 114 THR B CA 1
ATOM 3672 C C . THR B 1 114 ? 1.215 -16.719 9.688 1 96.31 114 THR B C 1
ATOM 3674 O O . THR B 1 114 ? 1.704 -16.094 10.641 1 96.31 114 THR B O 1
ATOM 3677 N N . SER B 1 115 ? 1.575 -17.969 9.398 1 97.06 115 SER B N 1
ATOM 3678 C CA . SER B 1 115 ? 2.488 -18.719 10.242 1 97.06 115 SER B CA 1
ATOM 3679 C C . SER B 1 115 ? 3.734 -19.141 9.469 1 97.06 115 SER B C 1
ATOM 3681 O O . SER B 1 115 ? 3.65 -19.938 8.531 1 97.06 115 SER B O 1
ATOM 3683 N N . GLU B 1 116 ? 4.875 -18.672 9.953 1 95.25 116 GLU B N 1
ATOM 3684 C CA . GLU B 1 116 ? 6.133 -19.078 9.336 1 95.25 116 GLU B CA 1
ATOM 3685 C C . GLU B 1 116 ? 6.348 -20.594 9.461 1 95.25 116 GLU B C 1
ATOM 3687 O O . GLU B 1 116 ? 6.816 -21.234 8.516 1 95.25 116 GLU B O 1
ATOM 3692 N N . ALA B 1 117 ? 6.047 -21.141 10.586 1 96.38 117 ALA B N 1
ATOM 3693 C CA . ALA B 1 117 ? 6.18 -22.578 10.812 1 96.38 117 ALA B CA 1
ATOM 3694 C C . ALA B 1 117 ? 5.328 -23.359 9.82 1 96.38 117 ALA B C 1
ATOM 3696 O O . ALA B 1 117 ? 5.75 -24.422 9.336 1 96.38 117 ALA B O 1
ATOM 3697 N N . SER B 1 118 ? 4.137 -22.875 9.508 1 97.56 118 SER B N 1
ATOM 3698 C CA . SER B 1 118 ? 3.256 -23.547 8.555 1 97.56 118 SER B CA 1
ATOM 3699 C C . SER B 1 118 ? 3.863 -23.547 7.152 1 97.56 118 SER B C 1
ATOM 3701 O O . SER B 1 118 ? 3.801 -24.547 6.445 1 97.56 118 SER B O 1
ATOM 3703 N N . TRP B 1 119 ? 4.5 -22.438 6.746 1 97.19 119 TRP B N 1
ATOM 3704 C CA . TRP B 1 119 ? 5.168 -22.359 5.449 1 97.19 119 TRP B CA 1
ATOM 3705 C C . TRP B 1 119 ? 6.336 -23.344 5.375 1 97.19 119 TRP B C 1
ATOM 3707 O O . TRP B 1 119 ? 6.527 -24 4.359 1 97.19 119 TRP B O 1
ATOM 3717 N N . LYS B 1 120 ? 7.098 -23.406 6.434 1 95.75 120 LYS B N 1
ATOM 3718 C CA . LYS B 1 120 ? 8.227 -24.328 6.469 1 95.75 120 LYS B CA 1
ATOM 3719 C C . LYS B 1 120 ? 7.75 -25.781 6.371 1 95.75 120 LYS B C 1
ATOM 3721 O O . LYS B 1 120 ? 8.375 -26.594 5.695 1 95.75 120 LYS B O 1
ATOM 3726 N N . ALA B 1 121 ? 6.684 -26.047 7.031 1 96.88 121 ALA B N 1
ATOM 3727 C CA . ALA B 1 121 ? 6.094 -27.375 6.938 1 96.88 121 ALA B CA 1
ATOM 3728 C C . ALA B 1 121 ? 5.656 -27.688 5.508 1 96.88 121 ALA B C 1
ATOM 3730 O O . ALA B 1 121 ? 5.863 -28.797 5.012 1 96.88 121 ALA B O 1
ATOM 3731 N N . LEU B 1 122 ? 5.051 -26.719 4.828 1 97.25 122 LEU B N 1
ATOM 3732 C CA . LEU B 1 122 ? 4.664 -26.891 3.434 1 97.25 122 LEU B CA 1
ATOM 3733 C C . LEU B 1 122 ? 5.883 -27.172 2.561 1 97.25 122 LEU B C 1
ATOM 3735 O O . LEU B 1 122 ? 5.832 -28.031 1.679 1 97.25 122 LEU B O 1
ATOM 3739 N N . ALA B 1 123 ? 6.957 -26.422 2.795 1 95.94 123 ALA B N 1
ATOM 3740 C CA . ALA B 1 123 ? 8.18 -26.594 2.016 1 95.94 123 ALA B CA 1
ATOM 3741 C C . ALA B 1 123 ? 8.68 -28.031 2.08 1 95.94 123 ALA B C 1
ATOM 3743 O O . ALA B 1 123 ? 9.18 -28.562 1.09 1 95.94 123 ALA B O 1
ATOM 3744 N N . THR B 1 124 ? 8.523 -28.672 3.189 1 94.81 124 THR B N 1
ATOM 3745 C CA . THR B 1 124 ? 8.992 -30.047 3.361 1 94.81 124 THR B CA 1
ATOM 3746 C C . THR B 1 124 ? 8.117 -31.016 2.572 1 94.81 124 THR B C 1
ATOM 3748 O O . THR B 1 124 ? 8.508 -32.156 2.348 1 94.81 124 THR B O 1
ATOM 3751 N N . GLN B 1 125 ? 6.961 -30.578 2.141 1 93.94 125 GLN B N 1
ATOM 3752 C CA . GLN B 1 125 ? 6.027 -31.438 1.428 1 93.94 125 GLN B CA 1
ATOM 3753 C C . GLN B 1 125 ? 6.145 -31.25 -0.082 1 93.94 125 GLN B C 1
ATOM 3755 O O . GLN B 1 125 ? 5.484 -31.953 -0.854 1 93.94 125 GLN B O 1
ATOM 3760 N N . LEU B 1 126 ? 6.934 -30.297 -0.515 1 94.06 126 LEU B N 1
ATOM 3761 C CA . LEU B 1 126 ? 7.105 -30.047 -1.942 1 94.06 126 LEU B CA 1
ATOM 3762 C C . LEU B 1 126 ? 7.812 -31.219 -2.615 1 94.06 126 LEU B C 1
ATOM 3764 O O . LEU B 1 126 ? 8.57 -31.953 -1.97 1 94.06 126 LEU B O 1
ATOM 3768 N N . PRO B 1 127 ? 7.539 -31.438 -3.85 1 90.44 127 PRO B N 1
ATOM 3769 C CA . PRO B 1 127 ? 8.039 -32.656 -4.527 1 90.44 127 PRO B CA 1
ATOM 3770 C C . PRO B 1 127 ? 9.555 -32.625 -4.719 1 90.44 127 PRO B C 1
ATOM 3772 O O . PRO B 1 127 ? 10.133 -31.578 -5.02 1 90.44 127 PRO B O 1
ATOM 3775 N N . GLY B 1 128 ? 10.172 -33.812 -4.496 1 86.94 128 GLY B N 1
ATOM 3776 C CA . GLY B 1 128 ? 11.578 -34.031 -4.789 1 86.94 128 GLY B CA 1
ATOM 3777 C C . GLY B 1 128 ? 12.5 -33.469 -3.719 1 86.94 128 GLY B C 1
ATOM 3778 O O . GLY B 1 128 ? 12.086 -32.656 -2.885 1 86.94 128 GLY B O 1
ATOM 3779 N N . PRO B 1 129 ? 13.695 -33.906 -3.785 1 83.25 129 PRO B N 1
ATOM 3780 C CA . PRO B 1 129 ? 14.688 -33.406 -2.83 1 83.25 129 PRO B CA 1
ATOM 3781 C C . PRO B 1 129 ? 14.977 -31.906 -3.006 1 83.25 129 PRO B C 1
ATOM 3783 O O . PRO B 1 129 ? 15.406 -31.25 -2.061 1 83.25 129 PRO B O 1
ATOM 3786 N N . GLU B 1 130 ? 14.609 -31.469 -4.172 1 86.25 130 GLU B N 1
ATOM 3787 C CA . GLU B 1 130 ? 14.891 -30.078 -4.477 1 86.25 130 GLU B CA 1
ATOM 3788 C C . GLU B 1 130 ? 13.727 -29.172 -4.062 1 86.25 130 GLU B C 1
ATOM 3790 O O . GLU B 1 130 ? 13.828 -27.953 -4.125 1 86.25 130 GLU B O 1
ATOM 3795 N N . ARG B 1 131 ? 12.648 -29.828 -3.646 1 92.25 131 ARG B N 1
ATOM 3796 C CA . ARG B 1 131 ? 11.477 -29.047 -3.248 1 92.25 131 ARG B CA 1
ATOM 3797 C C . ARG B 1 131 ? 11.062 -28.078 -4.352 1 92.25 131 ARG B C 1
ATOM 3799 O O . ARG B 1 131 ? 11.008 -26.875 -4.137 1 92.25 131 ARG B O 1
ATOM 3806 N N . ARG B 1 132 ? 10.695 -28.609 -5.402 1 93.56 132 ARG B N 1
ATOM 3807 C CA . ARG B 1 132 ? 10.492 -27.891 -6.652 1 93.56 132 ARG B CA 1
ATOM 3808 C C . ARG B 1 132 ? 9.273 -26.969 -6.566 1 93.56 132 ARG B C 1
ATOM 3810 O O . ARG B 1 132 ? 8.219 -27.375 -6.082 1 93.56 132 ARG B O 1
ATOM 3817 N N . VAL B 1 133 ? 9.445 -25.734 -6.93 1 96.81 133 VAL B N 1
ATOM 3818 C CA . VAL B 1 133 ? 8.383 -24.75 -7.113 1 96.81 133 VAL B CA 1
ATOM 3819 C C . VAL B 1 133 ? 8.633 -23.953 -8.391 1 96.81 133 VAL B C 1
ATOM 3821 O O . VAL B 1 133 ? 9.578 -23.156 -8.461 1 96.81 133 VAL B O 1
ATOM 3824 N N . ASP B 1 134 ? 7.766 -24.125 -9.375 1 95.44 134 ASP B N 1
ATOM 3825 C CA . ASP B 1 134 ? 7.887 -23.375 -10.633 1 95.44 134 ASP B CA 1
ATOM 3826 C C . ASP B 1 134 ? 7.031 -22.109 -10.602 1 95.44 134 ASP B C 1
ATOM 3828 O O . ASP B 1 134 ? 7.402 -21.094 -11.188 1 95.44 134 ASP B O 1
ATOM 3832 N N . VAL B 1 135 ? 5.871 -22.203 -9.984 1 97.25 135 VAL B N 1
ATOM 3833 C CA . VAL B 1 135 ? 4.941 -21.094 -9.883 1 97.25 135 VAL B CA 1
ATOM 3834 C C . VAL B 1 135 ? 4.367 -21.016 -8.469 1 97.25 135 VAL B C 1
ATOM 3836 O O . VAL B 1 135 ? 3.924 -22.016 -7.922 1 97.25 135 VAL B O 1
ATOM 3839 N N . LEU B 1 136 ? 4.461 -19.922 -7.852 1 98.38 136 LEU B N 1
ATOM 3840 C CA . LEU B 1 136 ? 3.762 -19.625 -6.605 1 98.38 136 LEU B CA 1
ATOM 3841 C C . LEU B 1 136 ? 2.652 -18.609 -6.828 1 98.38 136 LEU B C 1
ATOM 3843 O O . LEU B 1 136 ? 2.91 -17.5 -7.312 1 98.38 136 LEU B O 1
ATOM 3847 N N . ILE B 1 137 ? 1.436 -19 -6.57 1 98.38 137 ILE B N 1
ATOM 3848 C CA . ILE B 1 137 ? 0.278 -18.125 -6.66 1 98.38 137 ILE B CA 1
ATOM 3849 C C . ILE B 1 137 ? -0.229 -17.797 -5.258 1 98.38 137 ILE B C 1
ATOM 3851 O O . ILE B 1 137 ? -0.865 -18.625 -4.609 1 98.38 137 ILE B O 1
ATOM 3855 N N . ASN B 1 138 ? 0.105 -16.641 -4.84 1 97.69 138 ASN B N 1
ATOM 3856 C CA . ASN B 1 138 ? -0.437 -16.141 -3.58 1 97.69 138 ASN B CA 1
ATOM 3857 C C . ASN B 1 138 ? -1.854 -15.609 -3.752 1 97.69 138 ASN B C 1
ATOM 3859 O O . ASN B 1 138 ? -2.039 -14.445 -4.117 1 97.69 138 ASN B O 1
ATOM 3863 N N . ASN B 1 139 ? -2.77 -16.406 -3.385 1 95.69 139 ASN B N 1
ATOM 3864 C CA . ASN B 1 139 ? -4.18 -16.078 -3.584 1 95.69 139 ASN B CA 1
ATOM 3865 C C . ASN B 1 139 ? -4.906 -15.891 -2.256 1 95.69 139 ASN B C 1
ATOM 3867 O O . ASN B 1 139 ? -5.945 -15.234 -2.201 1 95.69 139 ASN B O 1
ATOM 3871 N N . ALA B 1 140 ? -4.348 -16.484 -1.187 1 89.81 140 ALA B N 1
ATOM 3872 C CA . ALA B 1 140 ? -4.98 -16.328 0.121 1 89.81 140 ALA B CA 1
ATOM 3873 C C . ALA B 1 140 ? -5.152 -14.859 0.486 1 89.81 140 ALA B C 1
ATOM 3875 O O . ALA B 1 140 ? -4.234 -14.062 0.307 1 89.81 140 ALA B O 1
ATOM 3876 N N . GLY B 1 141 ? -6.285 -14.5 0.904 1 86.31 141 GLY B N 1
ATOM 3877 C CA . GLY B 1 141 ? -6.602 -13.141 1.318 1 86.31 141 GLY B CA 1
ATOM 3878 C C . GLY B 1 141 ? -8 -13 1.888 1 86.31 141 GLY B C 1
ATOM 3879 O O . GLY B 1 141 ? -8.812 -13.922 1.782 1 86.31 141 GLY B O 1
ATOM 3880 N N . TYR B 1 142 ? -8.195 -11.977 2.512 1 82.62 142 TYR B N 1
ATOM 3881 C CA . TYR B 1 142 ? -9.539 -11.648 2.949 1 82.62 142 TYR B CA 1
ATOM 3882 C C . TYR B 1 142 ? -9.734 -10.133 3.035 1 82.62 142 TYR B C 1
ATOM 3884 O O . TYR B 1 142 ? -8.773 -9.375 2.871 1 82.62 142 TYR B O 1
ATOM 3892 N N . GLY B 1 143 ? -10.961 -9.75 3.1 1 83.25 143 GLY B N 1
ATOM 3893 C CA . GLY B 1 143 ? -11.305 -8.336 3.115 1 83.25 143 GLY B CA 1
ATOM 3894 C C . GLY B 1 143 ? -12.031 -7.914 4.379 1 83.25 143 GLY B C 1
ATOM 3895 O O . GLY B 1 143 ? -12.625 -8.75 5.066 1 83.25 143 GLY B O 1
ATOM 3896 N N . VAL B 1 144 ? -11.852 -6.73 4.75 1 82.25 144 VAL B N 1
ATOM 3897 C CA . VAL B 1 144 ? -12.617 -6.055 5.797 1 82.25 144 VAL B CA 1
ATOM 3898 C C . VAL B 1 144 ? -13.25 -4.785 5.238 1 82.25 144 VAL B C 1
ATOM 3900 O O . VAL B 1 144 ? -12.562 -3.965 4.617 1 82.25 144 VAL B O 1
ATOM 3903 N N . SER B 1 145 ? -14.547 -4.734 5.398 1 84.12 145 SER B N 1
ATOM 3904 C CA . SER B 1 145 ? -15.234 -3.521 4.965 1 84.12 145 SER B CA 1
ATOM 3905 C C . SER B 1 145 ? -15.344 -2.514 6.105 1 84.12 145 SER B C 1
ATOM 3907 O O . SER B 1 145 ? -15.469 -2.898 7.27 1 84.12 145 SER B O 1
ATOM 3909 N N . GLY B 1 146 ? -15.312 -1.219 5.734 1 85.62 146 GLY B N 1
ATOM 3910 C CA . GLY B 1 146 ? -15.453 -0.14 6.699 1 85.62 146 GLY B CA 1
ATOM 3911 C C . GLY B 1 146 ? -14.461 0.984 6.488 1 85.62 146 GLY B C 1
ATOM 3912 O O . GLY B 1 146 ? -13.391 0.774 5.914 1 85.62 146 GLY B O 1
ATOM 3913 N N . SER B 1 147 ? -14.898 2.074 6.984 1 87.06 147 SER B N 1
ATOM 3914 C CA . SER B 1 147 ? -13.984 3.209 6.984 1 87.06 147 SER B CA 1
ATOM 3915 C C . SER B 1 147 ? -12.898 3.045 8.039 1 87.06 147 SER B C 1
ATOM 3917 O O . SER B 1 147 ? -12.961 2.139 8.875 1 87.06 147 SER B O 1
ATOM 3919 N N . THR B 1 148 ? -11.922 3.889 7.973 1 90.5 148 THR B N 1
ATOM 3920 C CA . THR B 1 148 ? -10.828 3.877 8.938 1 90.5 148 THR B CA 1
ATOM 3921 C C . THR B 1 148 ? -11.359 3.938 10.367 1 90.5 148 THR B C 1
ATOM 3923 O O . THR B 1 148 ? -10.805 3.314 11.273 1 90.5 148 THR B O 1
ATOM 3926 N N . GLU B 1 149 ? -12.453 4.648 10.555 1 88.44 149 GLU B N 1
ATOM 3927 C CA . GLU B 1 149 ? -13.008 4.82 11.891 1 88.44 149 GLU B CA 1
ATOM 3928 C C . GLU B 1 149 ? -13.875 3.623 12.281 1 88.44 149 GLU B C 1
ATOM 3930 O O . GLU B 1 149 ? -14.195 3.445 13.461 1 88.44 149 GLU B O 1
ATOM 3935 N N . GLN B 1 150 ? -14.25 2.783 11.312 1 85.56 150 GLN B N 1
ATOM 3936 C CA . GLN B 1 150 ? -15.18 1.687 11.57 1 85.56 150 GLN B CA 1
ATOM 3937 C C . GLN B 1 150 ? -14.438 0.362 11.719 1 85.56 150 GLN B C 1
ATOM 3939 O O . GLN B 1 150 ? -15.031 -0.648 12.109 1 85.56 150 GLN B O 1
ATOM 3944 N N . VAL B 1 151 ? -13.188 0.331 11.391 1 89.12 151 VAL B N 1
ATOM 3945 C CA . VAL B 1 151 ? -12.352 -0.862 11.484 1 89.12 151 VAL B CA 1
ATOM 3946 C C . VAL B 1 151 ? -11.398 -0.733 12.672 1 89.12 151 VAL B C 1
ATOM 3948 O O . VAL B 1 151 ? -10.797 0.322 12.883 1 89.12 151 VAL B O 1
ATOM 3951 N N . THR B 1 152 ? -11.32 -1.764 13.516 1 90.94 152 THR B N 1
ATOM 3952 C CA . THR B 1 152 ? -10.391 -1.706 14.641 1 90.94 152 THR B CA 1
ATOM 3953 C C . THR B 1 152 ? -8.953 -1.896 14.164 1 90.94 152 THR B C 1
ATOM 3955 O O . THR B 1 152 ? -8.719 -2.465 13.094 1 90.94 152 THR B O 1
ATOM 3958 N N . VAL B 1 153 ? -8.008 -1.439 14.961 1 93.06 153 VAL B N 1
ATOM 3959 C CA . VAL B 1 153 ? -6.598 -1.605 14.633 1 93.06 153 VAL B CA 1
ATOM 3960 C C . VAL B 1 153 ? -6.254 -3.092 14.562 1 93.06 153 VAL B C 1
ATOM 3962 O O . VAL B 1 153 ? -5.488 -3.52 13.703 1 93.06 153 VAL B O 1
ATOM 3965 N N . GLU B 1 154 ? -6.848 -3.877 15.43 1 92.56 154 GLU B N 1
ATOM 3966 C CA . GLU B 1 154 ? -6.605 -5.316 15.445 1 92.56 154 GLU B CA 1
ATOM 3967 C C . GLU B 1 154 ? -7.082 -5.969 14.148 1 92.56 154 GLU B C 1
ATOM 3969 O O . GLU B 1 154 ? -6.391 -6.824 13.594 1 92.56 154 GLU B O 1
ATOM 3974 N N . GLN B 1 155 ? -8.219 -5.574 13.68 1 91.5 155 GLN B N 1
ATOM 3975 C CA . GLN B 1 155 ? -8.734 -6.09 12.414 1 91.5 155 GLN B CA 1
ATOM 3976 C C . GLN B 1 155 ? -7.816 -5.719 11.258 1 91.5 155 GLN B C 1
ATOM 3978 O O . GLN B 1 155 ? -7.555 -6.543 10.375 1 91.5 155 GLN B O 1
ATOM 3983 N N . ALA B 1 156 ? -7.391 -4.504 11.289 1 94.12 156 ALA B N 1
ATOM 3984 C CA . ALA B 1 156 ? -6.484 -4.039 10.242 1 94.12 156 ALA B CA 1
ATOM 3985 C C . ALA B 1 156 ? -5.176 -4.824 10.258 1 94.12 156 ALA B C 1
ATOM 3987 O O . ALA B 1 156 ? -4.676 -5.227 9.211 1 94.12 156 ALA B O 1
ATOM 3988 N N . GLN B 1 157 ? -4.652 -5.008 11.469 1 94.94 157 GLN B N 1
ATOM 3989 C CA . GLN B 1 157 ? -3.402 -5.75 11.594 1 94.94 157 GLN B CA 1
ATOM 3990 C C . GLN B 1 157 ? -3.564 -7.191 11.117 1 94.94 157 GLN B C 1
ATOM 3992 O O . GLN B 1 157 ? -2.684 -7.73 10.445 1 94.94 157 GLN B O 1
ATOM 3997 N N . GLN B 1 158 ? -4.66 -7.793 11.43 1 93.69 158 GLN B N 1
ATOM 3998 C CA . GLN B 1 158 ? -4.93 -9.148 10.953 1 93.69 158 GLN B CA 1
ATOM 3999 C C . GLN B 1 158 ? -5.031 -9.188 9.43 1 93.69 158 GLN B C 1
ATOM 4001 O O . GLN B 1 158 ? -4.539 -10.117 8.797 1 93.69 158 GLN B O 1
ATOM 4006 N N . LEU B 1 159 ? -5.672 -8.211 8.914 1 93.75 159 LEU B N 1
ATOM 4007 C CA . LEU B 1 159 ? -5.812 -8.078 7.473 1 93.75 159 LEU B CA 1
ATOM 4008 C C . LEU B 1 159 ? -4.441 -8.016 6.801 1 93.75 159 LEU B C 1
ATOM 4010 O O . LEU B 1 159 ? -4.176 -8.758 5.852 1 93.75 159 LEU B O 1
ATOM 4014 N N . PHE B 1 160 ? -3.557 -7.227 7.277 1 96.75 160 PHE B N 1
ATOM 4015 C CA . PHE B 1 160 ? -2.225 -7.078 6.703 1 96.75 160 PHE B CA 1
ATOM 4016 C C . PHE B 1 160 ? -1.393 -8.336 6.934 1 96.75 160 PHE B C 1
ATOM 4018 O O . PHE B 1 160 ? -0.555 -8.688 6.102 1 96.75 160 PHE B O 1
ATOM 4025 N N . ASP B 1 161 ? -1.602 -8.969 8.07 1 96.69 161 ASP B N 1
ATOM 4026 C CA . ASP B 1 161 ? -0.87 -10.188 8.383 1 96.69 161 ASP B CA 1
ATOM 4027 C C . ASP B 1 161 ? -1.135 -11.266 7.332 1 96.69 161 ASP B C 1
ATOM 4029 O O . ASP B 1 161 ? -0.236 -12.031 6.98 1 96.69 161 ASP B O 1
ATOM 4033 N N . THR B 1 162 ? -2.271 -11.289 6.809 1 94.94 162 THR B N 1
ATOM 4034 C CA . THR B 1 162 ? -2.65 -12.258 5.789 1 94.94 162 THR B CA 1
ATOM 4035 C C . THR B 1 162 ? -2.293 -11.75 4.395 1 94.94 162 THR B C 1
ATOM 4037 O O . THR B 1 162 ? -1.546 -12.398 3.662 1 94.94 162 THR B O 1
ATOM 4040 N N . ASN B 1 163 ? -2.738 -10.523 4.07 1 95.69 163 ASN B N 1
ATOM 4041 C CA . ASN B 1 163 ? -2.697 -10.039 2.697 1 95.69 163 ASN B CA 1
ATOM 4042 C C . ASN B 1 163 ? -1.298 -9.57 2.309 1 95.69 163 ASN B C 1
ATOM 4044 O O . ASN B 1 163 ? -0.95 -9.555 1.127 1 95.69 163 ASN B O 1
ATOM 4048 N N . VAL B 1 164 ? -0.524 -9.172 3.297 1 97.19 164 VAL B N 1
ATOM 4049 C CA . VAL B 1 164 ? 0.772 -8.586 2.977 1 97.19 164 VAL B CA 1
ATOM 4050 C C . VAL B 1 164 ? 1.889 -9.445 3.564 1 97.19 164 VAL B C 1
ATOM 4052 O O . VAL B 1 164 ? 2.682 -10.031 2.826 1 97.19 164 VAL B O 1
ATOM 4055 N N . PHE B 1 165 ? 1.861 -9.672 4.863 1 97.38 165 PHE B N 1
ATOM 4056 C CA . PHE B 1 165 ? 2.951 -10.391 5.512 1 97.38 165 PHE B CA 1
ATOM 4057 C C . PHE B 1 165 ? 2.869 -11.883 5.203 1 97.38 165 PHE B C 1
ATOM 4059 O O . PHE B 1 165 ? 3.879 -12.586 5.254 1 97.38 165 PHE B O 1
ATOM 4066 N N . GLY B 1 166 ? 1.646 -12.391 4.941 1 97.25 166 GLY B N 1
ATOM 4067 C CA . GLY B 1 166 ? 1.518 -13.758 4.469 1 97.25 166 GLY B CA 1
ATOM 4068 C C . GLY B 1 166 ? 2.266 -14.016 3.176 1 97.25 166 GLY B C 1
ATOM 4069 O O . GLY B 1 166 ? 2.941 -15.039 3.035 1 97.25 166 GLY B O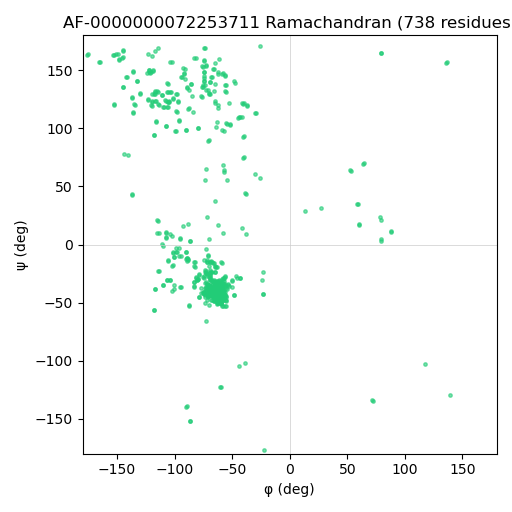 1
ATOM 4070 N N . VAL B 1 167 ? 2.18 -13.086 2.264 1 96.81 167 VAL B N 1
ATOM 4071 C CA . VAL B 1 167 ? 2.893 -13.156 0.993 1 96.81 167 VAL B CA 1
ATOM 4072 C C . VAL B 1 167 ? 4.398 -13.062 1.238 1 96.81 167 VAL B C 1
ATOM 4074 O O . VAL B 1 167 ? 5.172 -13.836 0.667 1 96.81 167 VAL B O 1
ATOM 4077 N N . MET B 1 168 ? 4.766 -12.133 2.088 1 96.31 168 MET B N 1
ATOM 4078 C CA . MET B 1 168 ? 6.172 -11.969 2.447 1 96.31 168 MET B CA 1
ATOM 4079 C C . MET B 1 168 ? 6.754 -13.266 2.986 1 96.31 168 MET B C 1
ATOM 4081 O O . MET B 1 168 ? 7.824 -13.695 2.555 1 96.31 168 MET B O 1
ATOM 4085 N N . ARG B 1 169 ? 6.082 -13.93 3.912 1 96.44 169 ARG B N 1
ATOM 4086 C CA . ARG B 1 169 ? 6.527 -15.18 4.508 1 96.44 169 ARG B CA 1
ATOM 4087 C C . ARG B 1 169 ? 6.68 -16.266 3.445 1 96.44 169 ARG B C 1
ATOM 4089 O O . ARG B 1 169 ? 7.668 -17 3.441 1 96.44 169 ARG B O 1
ATOM 4096 N N . GLY B 1 170 ? 5.691 -16.359 2.578 1 96.44 170 GLY B N 1
ATOM 4097 C CA . GLY B 1 170 ? 5.746 -17.344 1.505 1 96.44 170 GLY B CA 1
ATOM 4098 C C . GLY B 1 170 ? 6.961 -17.172 0.612 1 96.44 170 GLY B C 1
ATOM 4099 O O . GLY B 1 170 ? 7.648 -18.156 0.311 1 96.44 170 GLY B O 1
ATOM 4100 N N . VAL B 1 171 ? 7.234 -15.93 0.241 1 95.38 171 VAL B N 1
ATOM 4101 C CA . VAL B 1 171 ? 8.383 -15.641 -0.616 1 95.38 171 VAL B CA 1
ATOM 4102 C C . VAL B 1 171 ? 9.672 -15.945 0.132 1 95.38 171 VAL B C 1
ATOM 4104 O O . VAL B 1 171 ? 10.586 -16.562 -0.423 1 95.38 171 VAL B O 1
ATOM 4107 N N . GLN B 1 172 ? 9.758 -15.578 1.38 1 93.56 172 GLN B N 1
ATOM 4108 C CA . GLN B 1 172 ? 10.961 -15.82 2.166 1 93.56 172 GLN B CA 1
ATOM 4109 C C . GLN B 1 172 ? 11.273 -17.312 2.252 1 93.56 172 GLN B C 1
ATOM 4111 O O . GLN B 1 172 ? 12.43 -17.719 2.174 1 93.56 172 GLN B O 1
ATOM 4116 N N . VAL B 1 173 ? 10.258 -18.125 2.377 1 94.44 173 VAL B N 1
ATOM 4117 C CA . VAL B 1 173 ? 10.453 -19.547 2.57 1 94.44 173 VAL B CA 1
ATOM 4118 C C . VAL B 1 173 ? 10.68 -20.234 1.223 1 94.44 173 VAL B C 1
ATOM 4120 O O . VAL B 1 173 ? 11.539 -21.109 1.099 1 94.44 173 VAL B O 1
ATOM 4123 N N . LEU B 1 174 ? 10.016 -19.797 0.152 1 95.62 174 LEU B N 1
ATOM 4124 C CA . LEU B 1 174 ? 9.992 -20.578 -1.072 1 95.62 174 LEU B CA 1
ATOM 4125 C C . LEU B 1 174 ? 10.953 -20.016 -2.111 1 95.62 174 LEU B C 1
ATOM 4127 O O . LEU B 1 174 ? 11.32 -20.703 -3.062 1 95.62 174 LEU B O 1
ATOM 4131 N N . ALA B 1 175 ? 11.375 -18.75 -1.952 1 93.31 175 ALA B N 1
ATOM 4132 C CA . ALA B 1 175 ? 12.195 -18.094 -2.965 1 93.31 175 ALA B CA 1
ATOM 4133 C C . ALA B 1 175 ? 13.492 -18.875 -3.207 1 93.31 175 ALA B C 1
ATOM 4135 O O . ALA B 1 175 ? 13.922 -19.031 -4.352 1 93.31 175 ALA B O 1
ATOM 4136 N N . PRO B 1 176 ? 14.102 -19.422 -2.148 1 91.25 176 PRO B N 1
ATOM 4137 C CA . PRO B 1 176 ? 15.32 -20.203 -2.404 1 91.25 176 PRO B CA 1
ATOM 4138 C C . PRO B 1 176 ? 15.078 -21.406 -3.312 1 91.25 176 PRO B C 1
ATOM 4140 O O . PRO B 1 176 ? 15.883 -21.688 -4.203 1 91.25 176 PRO B O 1
ATOM 4143 N N . TYR B 1 177 ? 14 -22.062 -3.123 1 93.38 177 TYR B N 1
ATOM 4144 C CA . TYR B 1 177 ? 13.656 -23.219 -3.953 1 93.38 177 TYR B CA 1
ATOM 4145 C C . TYR B 1 177 ? 13.273 -22.781 -5.363 1 93.38 177 TYR B C 1
ATOM 4147 O O . TYR B 1 177 ? 13.641 -23.422 -6.344 1 93.38 177 TYR B O 1
ATOM 4155 N N . MET B 1 178 ? 12.633 -21.641 -5.445 1 94.62 178 MET B N 1
ATOM 4156 C CA . MET B 1 178 ? 12.242 -21.094 -6.742 1 94.62 178 MET B CA 1
ATOM 4157 C C . MET B 1 178 ? 13.469 -20.672 -7.547 1 94.62 178 MET B C 1
ATOM 4159 O O . MET B 1 178 ? 13.516 -20.891 -8.758 1 94.62 178 MET B O 1
ATOM 4163 N N . ARG B 1 179 ? 14.383 -20.125 -6.879 1 91.31 179 ARG B N 1
ATOM 4164 C CA . ARG B 1 179 ? 15.617 -19.703 -7.543 1 91.31 179 ARG B CA 1
ATOM 4165 C C . ARG B 1 179 ? 16.375 -20.906 -8.086 1 91.31 179 ARG B C 1
ATOM 4167 O O . ARG B 1 179 ? 16.891 -20.875 -9.203 1 91.31 179 ARG B O 1
ATOM 4174 N N . ALA B 1 180 ? 16.453 -21.906 -7.285 1 89.75 180 ALA B N 1
ATOM 4175 C CA . ALA B 1 180 ? 17.109 -23.125 -7.73 1 89.75 180 ALA B CA 1
ATOM 4176 C C . ALA B 1 180 ? 16.406 -23.719 -8.953 1 89.75 180 ALA B C 1
ATOM 4178 O O . ALA B 1 180 ? 17.062 -24.141 -9.906 1 89.75 180 ALA B O 1
ATOM 4179 N N . GLN B 1 181 ? 15.156 -23.656 -8.898 1 90.94 181 GLN B N 1
ATOM 4180 C CA . GLN B 1 181 ? 14.375 -24.188 -10.008 1 90.94 181 GLN B CA 1
ATOM 4181 C C . GLN B 1 181 ? 14.508 -23.312 -11.242 1 90.94 181 GLN B C 1
ATOM 4183 O O . GLN B 1 181 ? 14.492 -23.812 -12.375 1 90.94 181 GLN B O 1
ATOM 4188 N N . SER B 1 182 ? 14.617 -22.031 -10.992 1 90.31 182 SER B N 1
ATOM 4189 C CA . SER B 1 182 ? 14.719 -21.078 -12.102 1 90.31 182 SER B CA 1
ATOM 4190 C C . SER B 1 182 ? 15.93 -21.391 -12.977 1 90.31 182 SER B C 1
ATOM 4192 O O . SER B 1 182 ? 15.859 -21.25 -14.203 1 90.31 182 SER B O 1
ATOM 4194 N N . LYS B 1 183 ? 16.984 -21.797 -12.406 1 86.25 183 LYS B N 1
ATOM 4195 C CA . LYS B 1 183 ? 18.156 -22.203 -13.172 1 86.25 183 LYS B CA 1
ATOM 4196 C C . LYS B 1 183 ? 17.828 -23.344 -14.117 1 86.25 183 LYS B C 1
ATOM 4198 O O . LYS B 1 183 ? 18.234 -23.344 -15.281 1 86.25 183 LYS B O 1
ATOM 4203 N N . ARG B 1 184 ? 17.094 -24.25 -13.602 1 86.25 184 ARG B N 1
ATOM 4204 C CA . ARG B 1 184 ? 16.703 -25.406 -14.398 1 86.25 184 ARG B CA 1
ATOM 4205 C C . ARG B 1 184 ? 15.703 -25 -15.484 1 86.25 184 ARG B C 1
ATOM 4207 O O . ARG B 1 184 ? 15.797 -25.453 -16.625 1 86.25 184 ARG B O 1
ATOM 4214 N N . ASN B 1 185 ? 14.781 -24.141 -15.109 1 87.75 185 ASN B N 1
ATOM 4215 C CA . ASN B 1 185 ? 13.773 -23.656 -16.047 1 87.75 185 ASN B CA 1
ATOM 4216 C C . ASN B 1 185 ? 14.406 -22.875 -17.203 1 87.75 185 ASN B C 1
ATOM 4218 O O . ASN B 1 185 ? 14.039 -23.062 -18.359 1 87.75 185 ASN B O 1
ATOM 4222 N N . GLN B 1 186 ? 15.336 -22.094 -16.906 1 84.94 186 GLN B N 1
ATOM 4223 C CA . GLN B 1 186 ? 15.953 -21.25 -17.922 1 84.94 186 GLN B CA 1
ATOM 4224 C C . GLN B 1 186 ? 16.719 -22.078 -18.938 1 84.94 186 GLN B C 1
ATOM 4226 O O . GLN B 1 186 ? 16.781 -21.734 -20.109 1 84.94 186 GLN B O 1
ATOM 4231 N N . ALA B 1 187 ? 17.25 -23.172 -18.484 1 82.75 187 ALA B N 1
ATOM 4232 C CA . ALA B 1 187 ? 17.922 -24.094 -19.391 1 82.75 187 ALA B CA 1
ATOM 4233 C C . ALA B 1 187 ? 16.938 -24.656 -20.422 1 82.75 187 ALA B C 1
ATOM 4235 O O . ALA B 1 187 ? 17.344 -25.094 -21.5 1 82.75 187 ALA B O 1
ATOM 4236 N N . GLN B 1 188 ? 15.656 -24.562 -20.109 1 79.88 188 GLN B N 1
ATOM 4237 C CA . GLN B 1 188 ? 14.602 -25.047 -21 1 79.88 188 GLN B CA 1
ATOM 4238 C C . GLN B 1 188 ? 13.852 -23.875 -21.641 1 79.88 188 GLN B C 1
ATOM 4240 O O . GLN B 1 188 ? 12.781 -24.062 -22.219 1 79.88 188 GLN B O 1
ATOM 4245 N N . GLY B 1 189 ? 14.352 -22.641 -21.391 1 80.06 189 GLY B N 1
ATOM 4246 C CA . GLY B 1 189 ? 13.742 -21.453 -21.969 1 80.06 189 GLY B CA 1
ATOM 4247 C C . GLY B 1 189 ? 12.492 -21 -21.219 1 80.06 189 GLY B C 1
ATOM 4248 O O . GLY B 1 189 ? 11.609 -20.375 -21.812 1 80.06 189 GLY B O 1
ATOM 4249 N N . LEU B 1 190 ? 12.398 -21.438 -19.984 1 86.56 190 LEU B N 1
ATOM 4250 C CA . LEU B 1 190 ? 11.25 -21.078 -19.156 1 86.56 190 LEU B CA 1
ATOM 4251 C C . LEU B 1 190 ? 11.688 -20.219 -17.984 1 86.56 190 LEU B C 1
ATOM 4253 O O . LEU B 1 190 ? 12.883 -20.047 -17.734 1 86.56 190 LEU B O 1
ATOM 4257 N N . TYR B 1 191 ? 10.711 -19.656 -17.312 1 89.81 191 TYR B N 1
ATOM 4258 C CA . TYR B 1 191 ? 10.953 -18.875 -16.109 1 89.81 191 TYR B CA 1
ATOM 4259 C C . TYR B 1 191 ? 10.172 -19.438 -14.922 1 89.81 191 TYR B C 1
ATOM 4261 O O . TYR B 1 191 ? 9.352 -20.344 -15.086 1 89.81 191 TYR B O 1
ATOM 4269 N N . THR B 1 192 ? 10.57 -19.031 -13.766 1 94.12 192 THR B N 1
ATOM 4270 C CA . THR B 1 192 ? 9.789 -19.234 -12.547 1 94.12 192 THR B CA 1
ATOM 4271 C C . THR B 1 192 ? 8.922 -18.016 -12.242 1 94.12 192 THR B C 1
ATOM 4273 O O . THR B 1 192 ? 9.281 -16.891 -12.586 1 94.12 192 THR B O 1
ATOM 4276 N N . VAL B 1 193 ? 7.711 -18.297 -11.695 1 95.5 193 VAL B N 1
ATOM 4277 C CA . VAL B 1 193 ? 6.742 -17.203 -11.672 1 95.5 193 VAL B CA 1
ATOM 4278 C C . VAL B 1 193 ? 6.148 -17.062 -10.273 1 95.5 193 VAL B C 1
ATOM 4280 O O . VAL B 1 193 ? 5.816 -18.062 -9.625 1 95.5 193 VAL B O 1
ATOM 4283 N N . LEU B 1 194 ? 6.184 -15.875 -9.82 1 96.75 194 LEU B N 1
ATOM 4284 C CA . LEU B 1 194 ? 5.449 -15.461 -8.633 1 96.75 194 LEU B CA 1
ATOM 4285 C C . LEU B 1 194 ? 4.234 -14.625 -9.008 1 96.75 194 LEU B C 1
ATOM 4287 O O . LEU B 1 194 ? 4.371 -13.57 -9.641 1 96.75 194 LEU B O 1
ATOM 4291 N N . ILE B 1 195 ? 3.02 -15.078 -8.68 1 97 195 ILE B N 1
ATOM 4292 C CA . ILE B 1 195 ? 1.786 -14.367 -8.992 1 97 195 ILE B CA 1
ATOM 4293 C C . ILE B 1 195 ? 1.076 -13.969 -7.707 1 97 195 ILE B C 1
ATOM 4295 O O . ILE B 1 195 ? 0.82 -14.805 -6.84 1 97 195 ILE B O 1
ATOM 4299 N N . GLN B 1 196 ? 0.841 -12.703 -7.586 1 96 196 GLN B N 1
ATOM 4300 C CA . GLN B 1 196 ? 0.045 -12.18 -6.48 1 96 196 GLN B CA 1
ATOM 4301 C C . GLN B 1 196 ? -1.365 -11.82 -6.941 1 96 196 GLN B C 1
ATOM 4303 O O . GLN B 1 196 ? -1.538 -11.133 -7.953 1 96 196 GLN B O 1
ATOM 4308 N N . ILE B 1 197 ? -2.307 -12.266 -6.211 1 94.69 197 ILE B N 1
ATOM 4309 C CA . ILE B 1 197 ? -3.68 -11.883 -6.52 1 94.69 197 ILE B CA 1
ATOM 4310 C C . ILE B 1 197 ? -4.043 -10.609 -5.762 1 94.69 197 ILE B C 1
ATOM 4312 O O . ILE B 1 197 ? -4.395 -10.656 -4.578 1 94.69 197 ILE B O 1
ATOM 4316 N N . SER B 1 198 ? -3.961 -9.555 -6.418 1 91.62 198 SER B N 1
ATOM 4317 C CA . SER B 1 198 ? -4.34 -8.25 -5.875 1 91.62 198 SER B CA 1
ATOM 4318 C C . SER B 1 198 ? -5.812 -7.953 -6.137 1 91.62 198 SER B C 1
ATOM 4320 O O . SER B 1 198 ? -6.68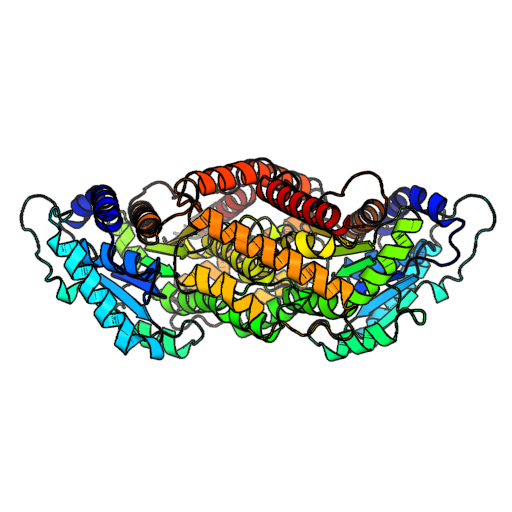4 -8.773 -5.824 1 91.62 198 SER B O 1
ATOM 4322 N N . SER B 1 199 ? -6.137 -6.781 -6.473 1 81.44 199 SER B N 1
ATOM 4323 C CA . SER B 1 199 ? -7.5 -6.316 -6.711 1 81.44 199 SER B CA 1
ATOM 4324 C C . SER B 1 199 ? -7.508 -4.984 -7.453 1 81.44 199 SER B C 1
ATOM 4326 O O . SER B 1 199 ? -6.488 -4.289 -7.504 1 81.44 199 SER B O 1
ATOM 4328 N N . LEU B 1 200 ? -8.617 -4.816 -8.07 1 74.19 200 LEU B N 1
ATOM 4329 C CA . LEU B 1 200 ? -8.852 -3.445 -8.508 1 74.19 200 LEU B CA 1
ATOM 4330 C C . LEU B 1 200 ? -8.641 -2.465 -7.363 1 74.19 200 LEU B C 1
ATOM 4332 O O . LEU B 1 200 ? -8.133 -1.359 -7.57 1 74.19 200 LEU B O 1
ATOM 4336 N N . ALA B 1 201 ? -8.898 -2.9 -6.211 1 70.94 201 ALA B N 1
ATOM 4337 C CA . ALA B 1 201 ? -8.773 -2.094 -5 1 70.94 201 ALA B CA 1
ATOM 4338 C C . ALA B 1 201 ? -7.312 -1.834 -4.664 1 70.94 201 ALA B C 1
ATOM 4340 O O . ALA B 1 201 ? -7.004 -1.028 -3.781 1 70.94 201 ALA B O 1
ATOM 4341 N N . GLY B 1 202 ? -6.398 -2.445 -5.301 1 80.75 202 GLY B N 1
ATOM 4342 C CA . GLY B 1 202 ? -4.977 -2.193 -5.145 1 80.75 202 GLY B CA 1
ATOM 4343 C C . GLY B 1 202 ? -4.457 -1.114 -6.078 1 80.75 202 GLY B C 1
ATOM 4344 O O . GLY B 1 202 ? -3.324 -0.649 -5.926 1 80.75 202 GLY B O 1
ATOM 4345 N N . LEU B 1 203 ? -5.277 -0.782 -6.992 1 73.94 203 LEU B N 1
ATOM 4346 C CA . LEU B 1 203 ? -4.91 0.228 -7.98 1 73.94 203 LEU B CA 1
ATOM 4347 C C . LEU B 1 203 ? -5.648 1.538 -7.715 1 73.94 203 LEU B C 1
ATOM 4349 O O . LEU B 1 203 ? -5.113 2.619 -7.973 1 73.94 203 LEU B O 1
ATOM 4353 N N . ARG B 1 204 ? -6.832 1.303 -7.168 1 76.38 204 ARG B N 1
ATOM 4354 C CA . ARG B 1 204 ? -7.688 2.416 -6.773 1 76.38 204 ARG B CA 1
ATOM 4355 C C . ARG B 1 204 ? -8.477 2.08 -5.512 1 76.38 204 ARG B C 1
ATOM 4357 O O . ARG B 1 204 ? -9.062 1.001 -5.41 1 76.38 204 ARG B O 1
ATOM 4364 N N . ALA B 1 205 ? -8.43 3.086 -4.707 1 79 205 ALA B N 1
ATOM 4365 C CA . ALA B 1 205 ? -9.133 2.82 -3.453 1 79 205 ALA B CA 1
ATOM 4366 C C . ALA B 1 205 ? -10.633 2.695 -3.678 1 79 205 ALA B C 1
ATOM 4368 O O . ALA B 1 205 ? -11.195 3.375 -4.539 1 79 205 ALA B O 1
ATOM 4369 N N . VAL B 1 206 ? -11.234 1.832 -2.936 1 75.62 206 VAL B N 1
ATOM 4370 C CA . VAL B 1 206 ? -12.672 1.582 -2.986 1 75.62 206 VAL B CA 1
ATOM 4371 C C . VAL B 1 206 ? -13.336 2.17 -1.745 1 75.62 206 VAL B C 1
ATOM 4373 O O . VAL B 1 206 ? -12.812 2.057 -0.636 1 75.62 206 VAL B O 1
ATOM 4376 N N . PRO B 1 207 ? -14.5 2.793 -1.925 1 77.44 207 PRO B N 1
ATOM 4377 C CA . PRO B 1 207 ? -15.18 3.381 -0.771 1 77.44 207 PRO B CA 1
ATOM 4378 C C . PRO B 1 207 ? -15.438 2.367 0.341 1 77.44 207 PRO B C 1
ATOM 4380 O O . PRO B 1 207 ? -15.781 1.216 0.064 1 77.44 207 PRO B O 1
ATOM 4383 N N . PHE B 1 208 ? -15.195 2.781 1.581 1 79.81 208 PHE B N 1
ATOM 4384 C CA . PHE B 1 208 ? -15.484 2.025 2.795 1 79.81 208 PHE B CA 1
ATOM 4385 C C . PHE B 1 208 ? -14.75 0.692 2.791 1 79.81 208 PHE B C 1
ATOM 4387 O O . PHE B 1 208 ? -15.32 -0.339 3.154 1 79.81 208 PHE B O 1
ATOM 4394 N N . SER B 1 209 ? -13.617 0.708 2.25 1 86.44 209 SER B N 1
ATOM 4395 C CA . SER B 1 209 ? -12.641 -0.377 2.273 1 86.44 209 SER B CA 1
ATOM 4396 C C . SER B 1 209 ? -11.227 0.151 2.523 1 86.44 209 SER B C 1
ATOM 4398 O O . SER B 1 209 ? -10.281 -0.254 1.85 1 86.44 209 SER B O 1
ATOM 4400 N N . ASP B 1 210 ? -11.203 1.044 3.434 1 90.62 210 ASP B N 1
ATOM 4401 C CA . ASP B 1 210 ? -9.992 1.83 3.623 1 90.62 210 ASP B CA 1
ATOM 4402 C C . ASP B 1 210 ? -8.781 0.925 3.852 1 90.62 210 ASP B C 1
ATOM 4404 O O . ASP B 1 210 ? -7.797 0.995 3.111 1 90.62 210 ASP B O 1
ATOM 4408 N N . LEU B 1 211 ? -8.914 0.054 4.801 1 92.25 211 LEU B N 1
ATOM 4409 C CA . LEU B 1 211 ? -7.754 -0.755 5.156 1 92.25 211 LEU B CA 1
ATOM 4410 C C . LEU B 1 211 ? -7.57 -1.901 4.168 1 92.25 211 LEU B C 1
ATOM 4412 O O . LEU B 1 211 ? -6.441 -2.336 3.918 1 92.25 211 LEU B O 1
ATOM 4416 N N . TYR B 1 212 ? -8.617 -2.395 3.574 1 91.25 212 TYR B N 1
ATOM 4417 C CA . TYR B 1 212 ? -8.484 -3.377 2.506 1 91.25 212 TYR B CA 1
ATOM 4418 C C . TYR B 1 212 ? -7.75 -2.785 1.309 1 91.25 212 TYR B C 1
ATOM 4420 O O . TYR B 1 212 ? -6.789 -3.375 0.81 1 91.25 212 TYR B O 1
ATOM 4428 N N . SER B 1 213 ? -8.227 -1.615 0.871 1 90.25 213 SER B N 1
ATOM 4429 C CA . SER B 1 213 ? -7.539 -0.927 -0.215 1 90.25 213 SER B CA 1
ATOM 4430 C C . SER B 1 213 ? -6.066 -0.705 0.121 1 90.25 213 SER B C 1
ATOM 4432 O O . SER B 1 213 ? -5.191 -0.954 -0.71 1 90.25 213 SER B O 1
ATOM 4434 N N . ALA B 1 214 ? -5.844 -0.272 1.323 1 94.56 214 ALA B N 1
ATOM 4435 C CA . ALA B 1 214 ? -4.465 -0.059 1.755 1 94.56 214 ALA B CA 1
ATOM 4436 C C . ALA B 1 214 ? -3.646 -1.341 1.625 1 94.56 214 ALA B C 1
ATOM 4438 O O . ALA B 1 214 ? -2.506 -1.311 1.154 1 94.56 214 ALA B O 1
ATOM 4439 N N . SER B 1 215 ? -4.16 -2.439 2.045 1 94.94 215 SER B N 1
ATOM 4440 C CA . SER B 1 215 ? -3.455 -3.715 1.995 1 94.94 215 SER B CA 1
ATOM 4441 C C . SER B 1 215 ? -3.172 -4.133 0.556 1 94.94 215 SER B C 1
ATOM 4443 O O . SER B 1 215 ? -2.104 -4.672 0.26 1 94.94 215 SER B O 1
ATOM 4445 N N . LYS B 1 216 ? -4.129 -3.938 -0.24 1 93.12 216 LYS B N 1
ATOM 4446 C CA . LYS B 1 216 ? -3.947 -4.336 -1.634 1 93.12 216 LYS B CA 1
ATOM 4447 C C . LYS B 1 216 ? -2.988 -3.391 -2.354 1 93.12 216 LYS B C 1
ATOM 4449 O O . LYS B 1 216 ? -2.221 -3.818 -3.219 1 93.12 216 LYS B O 1
ATOM 4454 N N . PHE B 1 217 ? -3.004 -2.092 -1.99 1 91.81 217 PHE B N 1
ATOM 4455 C CA . PHE B 1 217 ? -1.959 -1.191 -2.461 1 91.81 217 PHE B CA 1
ATOM 4456 C C . PHE B 1 217 ? -0.587 -1.666 -1.999 1 91.81 217 PHE B C 1
ATOM 4458 O O . PHE B 1 217 ? 0.375 -1.646 -2.77 1 91.81 217 PHE B O 1
ATOM 4465 N N . ALA B 1 218 ? -0.566 -2.027 -0.772 1 95.56 218 ALA B N 1
ATOM 4466 C CA . ALA B 1 218 ? 0.69 -2.535 -0.229 1 95.56 218 ALA B CA 1
ATOM 4467 C C . ALA B 1 218 ? 1.192 -3.73 -1.036 1 95.56 218 ALA B C 1
ATOM 4469 O O . ALA B 1 218 ? 2.389 -3.842 -1.313 1 95.56 218 ALA B O 1
ATOM 4470 N N . LEU B 1 219 ? 0.285 -4.602 -1.369 1 94.69 219 LEU B N 1
ATOM 4471 C CA . LEU B 1 219 ? 0.636 -5.781 -2.148 1 94.69 219 LEU B CA 1
ATOM 4472 C C . LEU B 1 219 ? 1.179 -5.391 -3.518 1 94.69 219 LEU B C 1
ATOM 4474 O O . LEU B 1 219 ? 2.135 -5.996 -4.008 1 94.69 219 LEU B O 1
ATOM 4478 N N . GLU B 1 220 ? 0.577 -4.398 -4.145 1 89.69 220 GLU B N 1
ATOM 4479 C CA . GLU B 1 220 ? 1.069 -3.881 -5.418 1 89.69 220 GLU B CA 1
ATOM 4480 C C . GLU B 1 220 ? 2.506 -3.379 -5.289 1 89.69 220 GLU B C 1
ATOM 4482 O O . GLU B 1 220 ? 3.375 -3.764 -6.074 1 89.69 220 GLU B O 1
ATOM 4487 N N . GLY B 1 221 ? 2.709 -2.514 -4.309 1 90.12 221 GLY B N 1
ATOM 4488 C CA . GLY B 1 221 ? 4.043 -1.983 -4.086 1 90.12 221 GLY B CA 1
ATOM 4489 C C . GLY B 1 221 ? 5.066 -3.059 -3.77 1 90.12 221 GLY B C 1
ATOM 4490 O O . GLY B 1 221 ? 6.199 -3.008 -4.258 1 90.12 221 GLY B O 1
ATOM 4491 N N . LEU B 1 222 ? 4.648 -4.043 -2.99 1 93.56 222 LEU B N 1
ATOM 4492 C CA . LEU B 1 222 ? 5.527 -5.145 -2.621 1 93.56 222 LEU B CA 1
ATOM 4493 C C . LEU B 1 222 ? 5.914 -5.969 -3.846 1 93.56 222 LEU B C 1
ATOM 4495 O O . LEU B 1 222 ? 7.086 -6.301 -4.031 1 93.56 222 LEU B O 1
ATOM 4499 N N . THR B 1 223 ? 4.945 -6.258 -4.656 1 91.19 223 THR B N 1
ATOM 4500 C CA . THR B 1 223 ? 5.184 -7.059 -5.852 1 91.19 223 THR B CA 1
ATOM 4501 C C . THR B 1 223 ? 6.109 -6.328 -6.816 1 91.19 223 THR B C 1
ATOM 4503 O O . THR B 1 223 ? 7.051 -6.918 -7.352 1 91.19 223 THR B O 1
ATOM 4506 N N . GLU B 1 224 ? 5.816 -5.062 -7.004 1 84.81 224 GLU B N 1
ATOM 4507 C CA . GLU B 1 224 ? 6.676 -4.262 -7.871 1 84.81 224 GLU B CA 1
ATOM 4508 C C . GLU B 1 224 ? 8.109 -4.223 -7.352 1 84.81 224 GLU B C 1
ATOM 4510 O O . GLU B 1 224 ? 9.062 -4.355 -8.125 1 84.81 224 GLU B O 1
ATOM 4515 N N . ALA B 1 225 ? 8.234 -4.07 -6.082 1 86 225 ALA B N 1
ATOM 4516 C CA . ALA B 1 225 ? 9.562 -3.979 -5.473 1 86 225 ALA B CA 1
ATOM 4517 C C . ALA B 1 225 ? 10.305 -5.309 -5.57 1 86 225 ALA B C 1
ATOM 4519 O O . ALA B 1 225 ? 11.516 -5.332 -5.809 1 86 225 ALA B O 1
ATOM 4520 N N . MET B 1 226 ? 9.617 -6.391 -5.445 1 89.69 226 MET B N 1
ATOM 4521 C CA . MET B 1 226 ? 10.227 -7.715 -5.457 1 89.69 226 MET B CA 1
ATOM 4522 C C . MET B 1 226 ? 10.852 -8.016 -6.82 1 89.69 226 MET B C 1
ATOM 4524 O O . MET B 1 226 ? 11.758 -8.836 -6.922 1 89.69 226 MET B O 1
ATOM 4528 N N . ARG B 1 227 ? 10.375 -7.355 -7.84 1 83.62 227 ARG B N 1
ATOM 4529 C CA . ARG B 1 227 ? 10.93 -7.57 -9.172 1 83.62 227 ARG B CA 1
ATOM 4530 C C . ARG B 1 227 ? 12.43 -7.273 -9.195 1 83.62 227 ARG B C 1
ATOM 4532 O O . ARG B 1 227 ? 13.195 -7.961 -9.867 1 83.62 227 ARG B O 1
ATOM 4539 N N . TYR B 1 228 ? 12.82 -6.297 -8.398 1 79.25 228 TYR B N 1
ATOM 4540 C CA . TYR B 1 228 ? 14.211 -5.867 -8.414 1 79.25 228 TYR B CA 1
ATOM 4541 C C . TYR B 1 228 ? 15.117 -6.926 -7.793 1 79.25 228 TYR B C 1
ATOM 4543 O O . TYR B 1 228 ? 16.281 -7.062 -8.18 1 79.25 228 TYR B O 1
ATOM 4551 N N . SER B 1 229 ? 14.617 -7.727 -6.895 1 83.06 229 SER B N 1
ATOM 4552 C CA . SER B 1 229 ? 15.453 -8.688 -6.184 1 83.06 229 SER B CA 1
ATOM 4553 C C . SER B 1 229 ? 15.227 -10.102 -6.688 1 83.06 229 SER B C 1
ATOM 4555 O O . SER B 1 229 ? 16.031 -11 -6.441 1 83.06 229 SER B O 1
ATOM 4557 N N . LEU B 1 230 ? 14.156 -10.375 -7.465 1 87.81 230 LEU B N 1
ATOM 4558 C CA . LEU B 1 230 ? 13.836 -11.742 -7.855 1 87.81 230 LEU B CA 1
ATOM 4559 C C . LEU B 1 230 ? 14.094 -11.961 -9.344 1 87.81 230 LEU B C 1
ATOM 4561 O O . LEU B 1 230 ? 14.555 -13.023 -9.75 1 87.81 230 LEU B O 1
ATOM 4565 N N . GLU B 1 231 ? 13.859 -10.938 -10.141 1 82.56 231 GLU B N 1
ATOM 4566 C CA . GLU B 1 231 ? 13.938 -11.102 -11.586 1 82.56 231 GLU B CA 1
ATOM 4567 C C . GLU B 1 231 ? 15.367 -11.422 -12.023 1 82.56 231 GLU B C 1
ATOM 4569 O O . GLU B 1 231 ? 15.57 -12.203 -12.961 1 82.56 231 GLU B O 1
ATOM 4574 N N . PRO B 1 232 ? 16.375 -10.805 -11.336 1 79.88 232 PRO B N 1
ATOM 4575 C CA . PRO B 1 232 ? 17.75 -11.18 -11.703 1 79.88 232 PRO B CA 1
ATOM 4576 C C . PRO B 1 232 ? 18.016 -12.672 -11.523 1 79.88 232 PRO B C 1
ATOM 4578 O O . PRO B 1 232 ? 18.984 -13.195 -12.078 1 79.88 232 PRO B O 1
ATOM 4581 N N . PHE B 1 233 ? 17.172 -13.359 -10.805 1 85.44 233 PHE B N 1
ATOM 4582 C CA . PHE B 1 233 ? 17.344 -14.789 -10.57 1 85.44 233 PHE B CA 1
ATOM 4583 C C . PHE B 1 233 ? 16.328 -15.602 -11.367 1 85.44 233 PHE B C 1
ATOM 4585 O O . PHE B 1 233 ? 16.094 -16.766 -11.078 1 85.44 233 PHE B O 1
ATOM 4592 N N . GLY B 1 234 ? 15.633 -14.906 -12.281 1 87.06 234 GLY B N 1
ATOM 4593 C CA . GLY B 1 234 ? 14.773 -15.609 -13.219 1 87.06 234 GLY B CA 1
ATOM 4594 C C . GLY B 1 234 ? 13.367 -15.836 -12.688 1 87.06 234 GLY B C 1
ATOM 4595 O O . GLY B 1 234 ? 12.625 -16.672 -13.203 1 87.06 234 GLY B O 1
ATOM 4596 N N . ILE B 1 235 ? 13.055 -15.195 -11.594 1 92.06 235 ILE B N 1
ATOM 4597 C CA . ILE B 1 235 ? 11.703 -15.281 -11.047 1 92.06 235 ILE B CA 1
ATOM 4598 C C . ILE B 1 235 ? 10.898 -14.055 -11.469 1 92.06 235 ILE B C 1
ATOM 4600 O O . ILE B 1 235 ? 11.203 -12.938 -11.062 1 92.06 235 ILE B O 1
ATOM 4604 N N . ARG B 1 236 ? 9.898 -14.266 -12.273 1 90.88 236 ARG B N 1
ATOM 4605 C CA . ARG B 1 236 ? 9.039 -13.18 -12.734 1 90.88 236 ARG B CA 1
ATOM 4606 C C . ARG B 1 236 ? 7.918 -12.906 -11.742 1 90.88 236 ARG B C 1
ATOM 4608 O O . ARG B 1 236 ? 7.355 -13.836 -11.156 1 90.88 236 ARG B O 1
ATOM 4615 N N . CYS B 1 237 ? 7.648 -11.633 -11.508 1 91.12 237 CYS B N 1
ATOM 4616 C CA . CYS B 1 237 ? 6.605 -11.227 -10.578 1 91.12 237 CYS B CA 1
ATOM 4617 C C . CYS B 1 237 ? 5.434 -10.586 -11.312 1 91.12 237 CYS B C 1
ATOM 4619 O O . CYS B 1 237 ? 5.625 -9.664 -12.109 1 91.12 237 CYS B O 1
ATOM 4621 N N . ILE B 1 238 ? 4.215 -11.078 -11.031 1 89.94 238 ILE B N 1
ATOM 4622 C CA . ILE B 1 238 ? 3.014 -10.633 -11.719 1 89.94 238 ILE B CA 1
ATOM 4623 C C . ILE B 1 238 ? 1.914 -10.328 -10.703 1 89.94 238 ILE B C 1
ATOM 4625 O O . ILE B 1 238 ? 1.776 -11.039 -9.703 1 89.94 238 ILE B O 1
ATOM 4629 N N . CYS B 1 239 ? 1.183 -9.297 -10.953 1 90.62 239 CYS B N 1
ATOM 4630 C CA . CYS B 1 239 ? -0.033 -9 -10.211 1 90.62 239 CYS B CA 1
ATOM 4631 C C . CYS B 1 239 ? -1.272 -9.25 -11.055 1 90.62 239 CYS B C 1
ATOM 4633 O O . CYS B 1 239 ? -1.374 -8.758 -12.18 1 90.62 239 CYS B O 1
ATOM 4635 N N . VAL B 1 240 ? -2.139 -10.062 -10.57 1 92.5 240 VAL B N 1
ATOM 4636 C CA . VAL B 1 240 ? -3.459 -10.195 -11.18 1 92.5 240 VAL B CA 1
ATOM 4637 C C . VAL B 1 240 ? -4.473 -9.352 -10.406 1 92.5 240 VAL B C 1
ATOM 4639 O O . VAL B 1 240 ? -4.547 -9.43 -9.18 1 92.5 240 VAL B O 1
ATOM 4642 N N . ASN B 1 241 ? -5.199 -8.578 -11.055 1 90.5 241 ASN B N 1
ATOM 4643 C CA . ASN B 1 241 ? -6.102 -7.617 -10.422 1 90.5 241 ASN B CA 1
ATOM 4644 C C . ASN B 1 241 ? -7.559 -7.898 -10.781 1 90.5 241 ASN B C 1
ATOM 4646 O O . ASN B 1 241 ? -8.07 -7.359 -11.766 1 90.5 241 ASN B O 1
ATOM 4650 N N . PRO B 1 242 ? -8.188 -8.625 -9.945 1 88.81 242 PRO B N 1
ATOM 4651 C CA . PRO B 1 242 ? -9.617 -8.867 -10.188 1 88.81 242 PRO B CA 1
ATOM 4652 C C . PRO B 1 242 ? -10.484 -7.652 -9.883 1 88.81 242 PRO B C 1
ATOM 4654 O O . PRO B 1 242 ? -10.148 -6.852 -9.008 1 88.81 242 PRO B O 1
ATOM 4657 N N . GLY B 1 243 ? -11.547 -7.508 -10.602 1 79.56 243 GLY B N 1
ATOM 4658 C CA . GLY B 1 243 ? -12.609 -6.582 -10.258 1 79.56 243 GLY B CA 1
ATOM 4659 C C . GLY B 1 243 ? -13.641 -7.188 -9.32 1 79.56 243 GLY B C 1
ATOM 4660 O O . GLY B 1 243 ? -13.32 -8.055 -8.508 1 79.56 243 GLY B O 1
ATOM 4661 N N . PRO B 1 244 ? -14.867 -6.738 -9.352 1 75.06 244 PRO B N 1
ATOM 4662 C CA . PRO B 1 244 ? -15.93 -7.344 -8.539 1 75.06 244 PRO B CA 1
ATOM 4663 C C . PRO B 1 244 ? -16.234 -8.781 -8.945 1 75.06 244 PRO B C 1
ATOM 4665 O O . PRO B 1 244 ? -16.531 -9.055 -10.117 1 75.06 244 PRO B O 1
ATOM 4668 N N . VAL B 1 245 ? -16.094 -9.625 -8 1 76.06 245 VAL B N 1
ATOM 4669 C CA . VAL B 1 245 ? -16.297 -11.047 -8.258 1 76.06 245 VAL B CA 1
ATOM 4670 C C . VAL B 1 245 ? -17.469 -11.57 -7.414 1 76.06 245 VAL B C 1
ATOM 4672 O O . VAL B 1 245 ? -17.562 -11.266 -6.223 1 76.06 245 VAL B O 1
ATOM 4675 N N . ARG B 1 246 ? -18.359 -12.234 -8.078 1 73.69 246 ARG B N 1
ATOM 4676 C CA . ARG B 1 246 ? -19.438 -12.906 -7.359 1 73.69 246 ARG B CA 1
ATOM 4677 C C . ARG B 1 246 ? -18.906 -14.117 -6.59 1 73.69 246 ARG B C 1
ATOM 4679 O O . ARG B 1 246 ? -18.812 -15.211 -7.141 1 73.69 246 ARG B O 1
ATOM 4686 N N . SER B 1 247 ? -18.484 -13.922 -5.398 1 66.25 247 SER B N 1
ATOM 4687 C CA . SER B 1 247 ? -17.906 -14.992 -4.594 1 66.25 247 SER B CA 1
ATOM 4688 C C . SER B 1 247 ? -18.266 -14.836 -3.123 1 66.25 247 SER B C 1
ATOM 4690 O O . SER B 1 247 ? -18.844 -13.82 -2.721 1 66.25 247 SER B O 1
ATOM 4692 N N . ALA B 1 248 ? -18.031 -15.875 -2.402 1 61.25 248 ALA B N 1
ATOM 4693 C CA . ALA B 1 248 ? -18.234 -15.836 -0.956 1 61.25 248 ALA B CA 1
ATOM 4694 C C . ALA B 1 248 ? -17.406 -14.719 -0.319 1 61.25 248 ALA B C 1
ATOM 4696 O O . ALA B 1 248 ? -17.812 -14.141 0.689 1 61.25 248 ALA B O 1
ATOM 4697 N N . PHE B 1 249 ? -16.359 -14.406 -0.873 1 57.78 249 PHE B N 1
ATOM 4698 C CA . PHE B 1 249 ? -15.492 -13.336 -0.415 1 57.78 249 PHE B CA 1
ATOM 4699 C C . PHE B 1 249 ? -16.234 -12 -0.408 1 57.78 249 PHE B C 1
ATOM 4701 O O . PHE B 1 249 ? -16.219 -11.281 0.589 1 57.78 249 PHE B O 1
ATOM 4708 N N . SER B 1 250 ? -16.781 -11.797 -1.428 1 61 250 SER B N 1
ATOM 4709 C CA . SER B 1 250 ? -17.453 -10.508 -1.579 1 61 250 SER B CA 1
ATOM 4710 C C . SER B 1 250 ? -18.625 -10.391 -0.61 1 61 250 SER B C 1
ATOM 4712 O O . SER B 1 250 ? -18.922 -9.305 -0.107 1 61 250 SER B O 1
ATOM 4714 N N . THR B 1 251 ? -19.172 -11.562 -0.403 1 55.69 251 THR B N 1
ATOM 4715 C CA . THR B 1 251 ? -20.281 -11.578 0.543 1 55.69 251 THR B CA 1
ATOM 4716 C C . THR B 1 251 ? -19.797 -11.281 1.957 1 55.69 251 THR B C 1
ATOM 4718 O O . THR B 1 251 ? -20.406 -10.492 2.682 1 55.69 251 THR B O 1
ATOM 4721 N N . ARG B 1 252 ? -18.719 -11.867 2.203 1 56.25 252 ARG B N 1
ATOM 4722 C CA . ARG B 1 252 ? -18.141 -11.648 3.523 1 56.25 252 ARG B CA 1
ATOM 4723 C C . ARG B 1 252 ? -17.609 -10.227 3.666 1 56.25 252 ARG B C 1
ATOM 4725 O O . ARG B 1 252 ? -17.688 -9.641 4.746 1 56.25 252 ARG B O 1
ATOM 4732 N N . PHE B 1 253 ? -17.031 -9.797 2.557 1 58.25 253 PHE B N 1
ATOM 4733 C CA . PHE B 1 253 ? -16.5 -8.438 2.516 1 58.25 253 PHE B CA 1
ATOM 4734 C C . PHE B 1 253 ? -17.594 -7.422 2.812 1 58.25 253 PHE B C 1
ATOM 4736 O O . PHE B 1 253 ? -17.391 -6.473 3.574 1 58.25 253 PHE B O 1
ATOM 4743 N N . GLY B 1 254 ? -18.719 -7.578 2.207 1 52.28 254 GLY B N 1
ATOM 4744 C CA . GLY B 1 254 ? -19.844 -6.68 2.395 1 52.28 254 GLY B CA 1
ATOM 4745 C C . GLY B 1 254 ? -20.531 -6.859 3.732 1 52.28 254 GLY B C 1
ATOM 4746 O O . GLY B 1 254 ? -20.984 -5.887 4.34 1 52.28 254 GLY B O 1
ATOM 4747 N N . ILE B 1 255 ? -20.766 -8.148 4.199 1 44.06 255 ILE B N 1
ATOM 4748 C CA . ILE B 1 255 ? -21.5 -8.5 5.406 1 44.06 255 ILE B CA 1
ATOM 4749 C C . ILE B 1 255 ? -20.656 -8.203 6.641 1 44.06 255 ILE B C 1
ATOM 4751 O O . ILE B 1 255 ? -21.172 -7.785 7.676 1 44.06 255 ILE B O 1
ATOM 4755 N N . ALA B 1 256 ? -19.469 -8.539 6.531 1 47.38 256 ALA B N 1
ATOM 4756 C CA . ALA B 1 256 ? -18.609 -8.406 7.703 1 47.38 256 ALA B CA 1
ATOM 4757 C C . ALA B 1 256 ? -18.688 -6.992 8.273 1 47.38 256 ALA B C 1
ATOM 4759 O O . ALA B 1 256 ? -18.5 -6.793 9.477 1 47.38 256 ALA B O 1
ATOM 4760 N N . SER B 1 257 ? -18.828 -5.941 7.477 1 46.41 257 SER B N 1
ATOM 4761 C CA . SER B 1 257 ? -18.812 -4.566 7.961 1 46.41 257 SER B CA 1
ATOM 4762 C C . SER B 1 257 ? -19.906 -4.336 9 1 46.41 257 SER B C 1
ATOM 4764 O O . SER B 1 257 ? -19.703 -3.574 9.953 1 46.41 257 SER B O 1
ATOM 4766 N N . ARG B 1 258 ? -21.203 -4.832 8.734 1 44.88 258 ARG B N 1
ATOM 4767 C CA . ARG B 1 258 ? -22.266 -4.492 9.672 1 44.88 258 ARG B CA 1
ATOM 4768 C C . ARG B 1 258 ? -22.125 -5.266 10.977 1 44.88 258 ARG B C 1
ATOM 4770 O O . ARG B 1 258 ? -22.422 -4.746 12.055 1 44.88 258 ARG B O 1
ATOM 4777 N N . ASP B 1 259 ? -21.984 -6.449 10.742 1 44.19 259 ASP B N 1
ATOM 4778 C CA . ASP B 1 259 ? -22.031 -7.266 11.945 1 44.19 259 ASP B CA 1
ATOM 4779 C C . ASP B 1 259 ? -20.703 -7.207 12.703 1 44.19 259 ASP B C 1
ATOM 4781 O O . ASP B 1 259 ? -20.656 -7.516 13.891 1 44.19 259 ASP B O 1
ATOM 4785 N N . ARG B 1 260 ? -19.656 -7.34 11.914 1 41.97 260 ARG B N 1
ATOM 4786 C CA . ARG B 1 260 ? -18.438 -7.52 12.703 1 41.97 260 ARG B CA 1
ATOM 4787 C C . ARG B 1 260 ? -17.859 -6.176 13.133 1 41.97 260 ARG B C 1
ATOM 4789 O O . ARG B 1 260 ? -17.75 -5.254 12.312 1 41.97 260 ARG B O 1
ATOM 4796 N N . GLY B 1 261 ? -17.578 -5.965 14.477 1 44.75 261 GLY B N 1
ATOM 4797 C CA . GLY B 1 261 ? -16.984 -5.137 15.508 1 44.75 261 GLY B CA 1
ATOM 4798 C C . GLY B 1 261 ? -16.625 -3.744 15.016 1 44.75 261 GLY B C 1
ATOM 4799 O O . GLY B 1 261 ? -15.492 -3.283 15.219 1 44.75 261 GLY B O 1
ATOM 4800 N N . CYS B 1 262 ? -17.469 -3.41 14.016 1 48.59 262 CYS B N 1
ATOM 4801 C CA . CYS B 1 262 ? -17.094 -2.023 13.742 1 48.59 262 CYS B CA 1
ATOM 4802 C C . CYS B 1 262 ? -16.828 -1.267 15.039 1 48.59 262 CYS B C 1
ATOM 4804 O O . CYS B 1 262 ? -17.531 -1.452 16.031 1 48.59 262 CYS B O 1
ATOM 4806 N N . ARG B 1 263 ? -15.656 -0.798 15.109 1 53.09 263 ARG B N 1
ATOM 4807 C CA . ARG B 1 263 ? -15.297 0.036 16.25 1 53.09 263 ARG B CA 1
ATOM 4808 C C . ARG B 1 263 ? -16.406 1.027 16.578 1 53.09 263 ARG B C 1
ATOM 4810 O O . ARG B 1 263 ? -16.969 1.657 15.68 1 53.09 263 ARG B O 1
ATOM 4817 N N . GLN B 1 264 ? -17.031 0.781 17.656 1 51.66 264 GLN B N 1
ATOM 4818 C CA . GLN B 1 264 ? -17.844 1.887 18.141 1 51.66 264 GLN B CA 1
ATOM 4819 C C . GLN B 1 264 ? -17.031 3.176 18.234 1 51.66 264 GLN B C 1
ATOM 4821 O O . GLN B 1 264 ? -15.953 3.189 18.828 1 51.66 264 GLN B O 1
ATOM 4826 N N . ILE B 1 265 ? -17.219 4.086 17.297 1 53.28 265 ILE B N 1
ATOM 4827 C CA . ILE B 1 265 ? -16.547 5.383 17.422 1 53.28 265 ILE B CA 1
ATOM 4828 C C . ILE B 1 265 ? -16.969 6.051 18.734 1 53.28 265 ILE B C 1
ATOM 4830 O O . ILE B 1 265 ? -18.156 6.34 18.938 1 53.28 265 ILE B O 1
ATOM 4834 N N . PRO B 1 266 ? -16.141 5.926 19.719 1 49.31 266 PRO B N 1
ATOM 4835 C CA . PRO B 1 266 ? -16.547 6.617 20.938 1 49.31 266 PRO B CA 1
ATOM 4836 C C . PRO B 1 266 ? -16.969 8.062 20.688 1 49.31 266 PRO B C 1
ATOM 4838 O O . PRO B 1 266 ? -16.359 8.75 19.875 1 49.31 266 PRO B O 1
ATOM 4841 N N . ASP B 1 267 ? -17.984 8.43 21.375 1 53.5 267 ASP B N 1
ATOM 4842 C CA . ASP B 1 267 ? -18.5 9.789 21.484 1 53.5 267 ASP B CA 1
ATOM 4843 C C . ASP B 1 267 ? -18.906 10.336 20.109 1 53.5 267 ASP B C 1
ATOM 4845 O O . ASP B 1 267 ? -18.875 11.547 19.875 1 53.5 267 ASP B O 1
ATOM 4849 N N . GLU B 1 268 ? -19.031 9.391 19.281 1 61.03 268 GLU B N 1
ATOM 4850 C CA . GLU B 1 268 ? -19.422 9.75 17.922 1 61.03 268 GLU B CA 1
ATOM 4851 C C . GLU B 1 268 ? -20.797 10.414 17.906 1 61.03 268 GLU B C 1
ATOM 4853 O O . GLU B 1 268 ? -21.719 9.992 18.609 1 61.03 268 GLU B O 1
ATOM 4858 N N . ASP B 1 269 ? -20.734 11.617 17.406 1 70.62 269 ASP B N 1
ATOM 4859 C CA . ASP B 1 269 ? -21.984 12.266 17.047 1 70.62 269 ASP B CA 1
ATOM 4860 C C . ASP B 1 269 ? -22.906 11.312 16.281 1 70.62 269 ASP B C 1
ATOM 4862 O O . ASP B 1 269 ? -22.516 10.766 15.242 1 70.62 269 ASP B O 1
ATOM 4866 N N . PRO B 1 270 ? -24 10.898 16.984 1 77 270 PRO B N 1
ATOM 4867 C CA . PRO B 1 270 ? -24.953 9.961 16.359 1 77 270 PRO B CA 1
ATOM 4868 C C . PRO B 1 270 ? -25.266 10.312 14.906 1 77 270 PRO B C 1
ATOM 4870 O O . PRO B 1 270 ? -25.484 9.422 14.094 1 77 270 PRO B O 1
ATOM 4873 N N . LEU B 1 271 ? -25.156 11.555 14.688 1 74.25 271 LEU B N 1
ATOM 4874 C CA . LEU B 1 271 ? -25.453 11.977 13.32 1 74.25 271 LEU B CA 1
ATOM 4875 C C . LEU B 1 271 ? -24.328 11.578 12.375 1 74.25 271 LEU B C 1
ATOM 4877 O O . LEU B 1 271 ? -24.578 11.164 11.242 1 74.25 271 LEU B O 1
ATOM 4881 N N . VAL B 1 272 ? -23.203 11.68 12.883 1 78.56 272 VAL B N 1
ATOM 4882 C CA . VAL B 1 272 ? -22.047 11.289 12.086 1 78.56 272 VAL B CA 1
ATOM 4883 C C . VAL B 1 272 ? -22.062 9.781 11.852 1 78.56 272 VAL B C 1
ATOM 4885 O O . VAL B 1 272 ? -21.875 9.312 10.727 1 78.56 272 VAL B O 1
ATOM 4888 N N . LYS B 1 273 ? -22.359 9.078 12.867 1 79.12 273 LYS B N 1
ATOM 4889 C CA . LYS B 1 273 ? -22.438 7.625 12.758 1 79.12 273 LYS B CA 1
ATOM 4890 C C . LYS B 1 273 ? -23.5 7.211 11.742 1 79.12 273 LYS B C 1
ATOM 4892 O O . LYS B 1 273 ? -23.266 6.34 10.906 1 79.12 273 LYS B O 1
ATOM 4897 N N . HIS B 1 274 ? -24.641 7.855 11.867 1 77.81 274 HIS B N 1
ATOM 4898 C CA . HIS B 1 274 ? -25.734 7.543 10.961 1 77.81 274 HIS B CA 1
ATOM 4899 C C . HIS B 1 274 ? -25.359 7.816 9.508 1 77.81 274 HIS B C 1
ATOM 4901 O O . HIS B 1 274 ? -25.625 7 8.633 1 77.81 274 HIS B O 1
ATOM 4907 N N . LYS B 1 275 ? -24.719 8.883 9.32 1 76.19 275 LYS B N 1
ATOM 4908 C CA . LYS B 1 275 ? -24.328 9.25 7.961 1 76.19 275 LYS B CA 1
ATOM 4909 C C . LYS B 1 275 ? -23.297 8.266 7.406 1 76.19 275 LYS B C 1
ATOM 4911 O O . LYS B 1 275 ? -23.422 7.82 6.262 1 76.19 275 LYS B O 1
ATOM 4916 N N . LEU B 1 276 ? -22.375 7.914 8.219 1 77.75 276 LEU B N 1
ATOM 4917 C CA . LEU B 1 276 ? -21.344 6.969 7.797 1 77.75 276 LEU B CA 1
ATOM 4918 C C . LEU B 1 276 ? -21.953 5.602 7.504 1 77.75 276 LEU B C 1
ATOM 4920 O O . LEU B 1 276 ? -21.625 4.98 6.492 1 77.75 276 LEU B O 1
ATOM 4924 N N . ASP B 1 277 ? -22.812 5.188 8.359 1 77.19 277 ASP B N 1
ATOM 4925 C CA . ASP B 1 277 ? -23.469 3.896 8.172 1 77.19 277 ASP B CA 1
ATOM 4926 C C . ASP B 1 277 ? -24.312 3.891 6.898 1 77.19 277 ASP B C 1
ATOM 4928 O O . ASP B 1 277 ? -24.312 2.912 6.148 1 77.19 277 ASP B O 1
ATOM 4932 N N . THR B 1 278 ? -24.984 5.004 6.68 1 74.88 278 THR B N 1
ATOM 4933 C CA . THR B 1 278 ? -25.812 5.117 5.492 1 74.88 278 THR B CA 1
ATOM 4934 C C . THR B 1 278 ? -24.969 5.078 4.227 1 74.88 278 THR B C 1
ATOM 4936 O O . THR B 1 278 ? -25.312 4.379 3.268 1 74.88 278 THR B O 1
ATOM 4939 N N . MET B 1 279 ? -23.938 5.809 4.262 1 73.88 279 MET B N 1
ATOM 4940 C CA . MET B 1 279 ? -23.031 5.824 3.107 1 73.88 279 MET B CA 1
ATOM 4941 C C . MET B 1 279 ? -22.438 4.441 2.869 1 73.88 279 MET B C 1
ATOM 4943 O O . MET B 1 279 ? -22.312 4 1.726 1 73.88 279 MET B O 1
ATOM 4947 N N . HIS B 1 280 ? -22.062 3.812 3.908 1 77.94 280 HIS B N 1
ATOM 4948 C CA . HIS B 1 280 ? -21.516 2.465 3.822 1 77.94 280 HIS B CA 1
ATOM 4949 C C . HIS B 1 280 ? -22.516 1.494 3.225 1 77.94 280 HIS B C 1
ATOM 4951 O O . HIS B 1 280 ? -22.188 0.708 2.336 1 77.94 280 HIS B O 1
ATOM 4957 N N . ASP B 1 281 ? -23.75 1.598 3.697 1 74.5 281 ASP B N 1
ATOM 4958 C CA . ASP B 1 281 ? -24.812 0.723 3.207 1 74.5 281 ASP B CA 1
ATOM 4959 C C . ASP B 1 281 ? -25.062 0.95 1.718 1 74.5 281 ASP B C 1
ATOM 4961 O O . ASP B 1 281 ? -25.312 -0.001 0.973 1 74.5 281 ASP B O 1
ATOM 4965 N N . LEU B 1 282 ? -25.047 2.178 1.327 1 69.5 282 LEU B N 1
ATOM 4966 C CA . LEU B 1 282 ? -25.234 2.52 -0.077 1 69.5 282 LEU B CA 1
ATOM 4967 C C . LEU B 1 282 ? -24.141 1.923 -0.943 1 69.5 282 LEU B C 1
ATOM 4969 O O . LEU B 1 282 ? -24.406 1.411 -2.033 1 69.5 282 LEU B O 1
ATOM 4973 N N . PHE B 1 283 ? -22.984 1.924 -0.441 1 71.62 283 PHE B N 1
ATOM 4974 C CA . PHE B 1 283 ? -21.859 1.354 -1.168 1 71.62 283 PHE B CA 1
ATOM 4975 C C . PHE B 1 283 ? -22 -0.157 -1.303 1 71.62 283 PHE B C 1
ATOM 4977 O O . PHE B 1 283 ? -21.797 -0.714 -2.381 1 71.62 283 PHE B O 1
ATOM 4984 N N . VAL B 1 284 ? -22.297 -0.786 -0.236 1 73.69 284 VAL B N 1
ATOM 4985 C CA . VAL B 1 284 ? -22.438 -2.238 -0.235 1 73.69 284 VAL B CA 1
ATOM 4986 C C . VAL B 1 284 ? -23.516 -2.656 -1.239 1 73.69 284 VAL B C 1
ATOM 4988 O O . VAL B 1 284 ? -23.344 -3.627 -1.978 1 73.69 284 VAL B O 1
ATOM 4991 N N . ARG B 1 285 ? -24.562 -1.891 -1.282 1 73.06 285 ARG B N 1
ATOM 4992 C CA . ARG B 1 285 ? -25.641 -2.186 -2.225 1 73.06 285 ARG B CA 1
ATOM 4993 C C . ARG B 1 285 ? -25.172 -1.997 -3.664 1 73.06 285 ARG B C 1
ATOM 4995 O O . ARG B 1 285 ? -25.469 -2.82 -4.531 1 73.06 285 ARG B O 1
ATOM 5002 N N . ASP B 1 286 ? -24.5 -0.96 -3.852 1 70.12 286 ASP B N 1
ATOM 5003 C CA . ASP B 1 286 ? -23.969 -0.692 -5.184 1 70.12 286 ASP B CA 1
ATOM 5004 C C . ASP B 1 286 ? -23 -1.789 -5.621 1 70.12 286 ASP B C 1
ATOM 5006 O O . ASP B 1 286 ? -23.047 -2.244 -6.766 1 70.12 286 ASP B O 1
ATOM 5010 N N . LEU B 1 287 ? -22.156 -2.17 -4.715 1 72.31 287 LEU B N 1
ATOM 5011 C CA . LEU B 1 287 ? -21.188 -3.227 -5.008 1 72.31 287 LEU B CA 1
ATOM 5012 C C . LEU B 1 287 ? -21.906 -4.531 -5.344 1 72.31 287 LEU B C 1
ATOM 5014 O O . LEU B 1 287 ? -21.531 -5.223 -6.293 1 72.31 287 LEU B O 1
ATOM 5018 N N . ALA B 1 288 ? -22.859 -4.797 -4.609 1 74.56 288 ALA B N 1
ATOM 5019 C CA . ALA B 1 288 ? -23.641 -6.008 -4.855 1 74.56 288 ALA B CA 1
ATOM 5020 C C . ALA B 1 288 ? -24.281 -5.973 -6.238 1 74.56 288 ALA B C 1
ATOM 5022 O O . ALA B 1 288 ? -24.281 -6.98 -6.953 1 74.56 288 ALA B O 1
ATOM 5023 N N . GLU B 1 289 ? -24.812 -4.824 -6.582 1 70.69 289 GLU B N 1
ATOM 5024 C CA . GLU B 1 289 ? -25.422 -4.66 -7.895 1 70.69 289 GLU B CA 1
ATOM 5025 C C . GLU B 1 289 ? -24.406 -4.812 -9.016 1 70.69 289 GLU B C 1
ATOM 5027 O O . GLU B 1 289 ? -24.688 -5.438 -10.039 1 70.69 289 GLU B O 1
ATOM 5032 N N . ARG B 1 290 ? -23.297 -4.301 -8.781 1 70.75 290 ARG B N 1
ATOM 5033 C CA . ARG B 1 290 ? -22.234 -4.398 -9.781 1 70.75 290 ARG B CA 1
ATOM 5034 C C . ARG B 1 290 ? -21.766 -5.836 -9.93 1 70.75 290 ARG B C 1
ATOM 5036 O O . ARG B 1 290 ? -21.516 -6.305 -11.047 1 70.75 290 ARG B O 1
ATOM 5043 N N . MET B 1 291 ? -21.594 -6.484 -8.891 1 75.12 291 MET B N 1
ATOM 5044 C CA . MET B 1 291 ? -21.156 -7.879 -8.914 1 75.12 291 MET B CA 1
ATOM 5045 C C . MET B 1 291 ? -22.172 -8.75 -9.648 1 75.12 291 MET B C 1
ATOM 5047 O O . MET B 1 291 ? -21.812 -9.734 -10.297 1 75.12 291 MET B O 1
ATOM 5051 N N . ALA B 1 292 ? -23.406 -8.312 -9.531 1 77.06 292 ALA B N 1
ATOM 5052 C CA . ALA B 1 292 ? -24.484 -9.086 -10.133 1 77.06 292 ALA B CA 1
ATOM 5053 C C . ALA B 1 292 ? -24.625 -8.766 -11.617 1 77.06 292 ALA B C 1
ATOM 5055 O O . ALA B 1 292 ? -25.234 -9.531 -12.367 1 77.06 292 ALA B O 1
ATOM 5056 N N . SER B 1 293 ? -24.078 -7.652 -11.984 1 74.44 293 SER B N 1
ATOM 5057 C CA . SER B 1 293 ? -24.203 -7.227 -13.375 1 74.44 293 SER B CA 1
ATOM 5058 C C . SER B 1 293 ? -23.297 -8.047 -14.289 1 74.44 293 SER B C 1
ATOM 5060 O O . SER B 1 293 ? -22.172 -8.367 -13.922 1 74.44 293 SER B O 1
ATOM 5062 N N . ALA B 1 294 ? -23.75 -8.398 -15.469 1 69.12 294 ALA B N 1
ATOM 5063 C CA . ALA B 1 294 ? -22.984 -9.18 -16.453 1 69.12 294 ALA B CA 1
ATOM 5064 C C . ALA B 1 294 ? -21.828 -8.359 -17.016 1 69.12 294 ALA B C 1
ATOM 5066 O O . ALA B 1 294 ? -20.844 -8.914 -17.5 1 69.12 294 ALA B O 1
ATOM 5067 N N . GLU B 1 295 ? -22.031 -7.07 -16.938 1 67.75 295 GLU B N 1
ATOM 5068 C CA . GLU B 1 295 ? -21.047 -6.188 -17.547 1 67.75 295 GLU B CA 1
ATOM 5069 C C . GLU B 1 295 ? -19.828 -6.004 -16.641 1 67.75 295 GLU B C 1
ATOM 5071 O O . GLU B 1 295 ? -18.703 -5.879 -17.125 1 67.75 295 GLU B O 1
ATOM 5076 N N . VAL B 1 296 ? -20.094 -6.082 -15.352 1 71.12 296 VAL B N 1
ATOM 5077 C CA . VAL B 1 296 ? -19.031 -5.684 -14.43 1 71.12 296 VAL B CA 1
ATOM 5078 C C . VAL B 1 296 ? -18.609 -6.875 -13.57 1 71.12 296 VAL B C 1
ATOM 5080 O O . VAL B 1 296 ? -17.422 -7.082 -13.312 1 71.12 296 VAL B O 1
ATOM 5083 N N . GLY B 1 297 ? -19.531 -7.605 -13.227 1 79.31 297 GLY B N 1
ATOM 5084 C CA . GLY B 1 297 ? -19.281 -8.727 -12.336 1 79.31 297 GLY B CA 1
ATOM 5085 C C . GLY B 1 297 ? -18.578 -9.891 -13.031 1 79.31 297 GLY B C 1
ATOM 5086 O O . GLY B 1 297 ? -18.812 -10.141 -14.211 1 79.31 297 GLY B O 1
ATOM 5087 N N . GLN B 1 298 ? -17.719 -10.562 -12.312 1 85.06 298 GLN B N 1
ATOM 5088 C CA . GLN B 1 298 ? -17.047 -11.758 -12.812 1 85.06 298 GLN B CA 1
ATOM 5089 C C . GLN B 1 298 ? -17.281 -12.953 -11.898 1 85.06 298 GLN B C 1
ATOM 5091 O O . GLN B 1 298 ? -17.516 -12.781 -10.695 1 85.06 298 GLN B O 1
ATOM 5096 N N . SER B 1 299 ? -17.312 -14.047 -12.539 1 87 299 SER B N 1
ATOM 5097 C CA . SER B 1 299 ? -17.312 -15.258 -11.727 1 87 299 SER B CA 1
ATOM 5098 C C . SER B 1 299 ? -15.891 -15.633 -11.312 1 87 299 SER B C 1
ATOM 5100 O O . SER B 1 299 ? -14.922 -15.172 -11.914 1 87 299 SER B O 1
ATOM 5102 N N . SER B 1 300 ? -15.789 -16.438 -10.289 1 91.31 300 SER B N 1
ATOM 5103 C CA . SER B 1 300 ? -14.484 -16.922 -9.852 1 91.31 300 SER B CA 1
ATOM 5104 C C . SER B 1 300 ? -13.773 -17.672 -10.969 1 91.31 300 SER B C 1
ATOM 5106 O O . SER B 1 300 ? -12.555 -17.562 -11.125 1 91.31 300 SER B O 1
ATOM 5108 N N . ALA B 1 301 ? -14.523 -18.391 -11.773 1 92.12 301 ALA B N 1
ATOM 5109 C CA . ALA B 1 301 ? -13.969 -19.141 -12.898 1 92.12 301 ALA B CA 1
ATOM 5110 C C . ALA B 1 301 ? -13.391 -18.203 -13.953 1 92.12 301 ALA B C 1
ATOM 5112 O O . ALA B 1 301 ? -12.344 -18.484 -14.539 1 92.12 301 ALA B O 1
ATOM 5113 N N . GLN B 1 302 ? -14.094 -17.125 -14.18 1 89.31 302 GLN B N 1
ATOM 5114 C CA . GLN B 1 302 ? -13.609 -16.141 -15.141 1 89.31 302 GLN B CA 1
ATOM 5115 C C . GLN B 1 302 ? -12.266 -15.57 -14.703 1 89.31 302 GLN B C 1
ATOM 5117 O O . GLN B 1 302 ? -11.352 -15.43 -15.516 1 89.31 302 GLN B O 1
ATOM 5122 N N . VAL B 1 303 ? -12.125 -15.258 -13.453 1 92.25 303 VAL B N 1
ATOM 5123 C CA . VAL B 1 303 ? -10.875 -14.727 -12.922 1 92.25 303 VAL B CA 1
ATOM 5124 C C . VAL B 1 303 ? -9.781 -15.789 -13 1 92.25 303 VAL B C 1
ATOM 5126 O O . VAL B 1 303 ? -8.633 -15.492 -13.336 1 92.25 303 VAL B O 1
ATOM 5129 N N . ALA B 1 304 ? -10.164 -17.016 -12.742 1 95.25 304 ALA B N 1
ATOM 5130 C CA . ALA B 1 304 ? -9.203 -18.109 -12.797 1 95.25 304 ALA B CA 1
ATOM 5131 C C . ALA B 1 304 ? -8.594 -18.25 -14.188 1 95.25 304 ALA B C 1
ATOM 5133 O O . ALA B 1 304 ? -7.41 -18.562 -14.328 1 95.25 304 ALA B O 1
ATOM 5134 N N . VAL B 1 305 ? -9.352 -18 -15.234 1 93.12 305 VAL B N 1
ATOM 5135 C CA . VAL B 1 305 ? -8.852 -18.047 -16.609 1 93.12 305 VAL B CA 1
ATOM 5136 C C . VAL B 1 305 ? -7.734 -17.031 -16.797 1 93.12 305 VAL B C 1
ATOM 5138 O O . VAL B 1 305 ? -6.707 -17.328 -17.406 1 93.12 305 VAL B O 1
ATOM 5141 N N . SER B 1 306 ? -7.926 -15.875 -16.234 1 92.75 306 SER B N 1
ATOM 5142 C CA . SER B 1 306 ? -6.914 -14.828 -16.328 1 92.75 306 SER B CA 1
ATOM 5143 C C . SER B 1 306 ? -5.648 -15.219 -15.562 1 92.75 306 SER B C 1
ATOM 5145 O O . SER B 1 306 ? -4.539 -14.883 -15.984 1 92.75 306 SER B O 1
ATOM 5147 N N . ILE B 1 307 ? -5.832 -15.867 -14.438 1 95.44 307 ILE B N 1
ATOM 5148 C CA . ILE B 1 307 ? -4.684 -16.328 -13.664 1 95.44 307 ILE B CA 1
ATOM 5149 C C . ILE B 1 307 ? -3.92 -17.391 -14.453 1 95.44 307 ILE B C 1
ATOM 5151 O O . ILE B 1 307 ? -2.688 -17.375 -14.492 1 95.44 307 ILE B O 1
ATOM 5155 N N . VAL B 1 308 ? -4.664 -18.312 -15.109 1 94.44 308 VAL B N 1
ATOM 5156 C CA . VAL B 1 308 ? -4.043 -19.312 -15.961 1 94.44 308 VAL B CA 1
ATOM 5157 C C . VAL B 1 308 ? -3.252 -18.641 -17.078 1 94.44 308 VAL B C 1
ATOM 5159 O O . VAL B 1 308 ? -2.125 -19.031 -17.375 1 94.44 308 VAL B O 1
ATOM 5162 N N . GLN B 1 309 ? -3.826 -17.594 -17.641 1 91 309 GLN B N 1
ATOM 5163 C CA . GLN B 1 309 ? -3.117 -16.828 -18.656 1 91 309 GLN B CA 1
ATOM 5164 C C . GLN B 1 309 ? -1.823 -16.25 -18.109 1 91 309 GLN B C 1
ATOM 5166 O O . GLN B 1 309 ? -0.783 -16.281 -18.766 1 91 309 GLN B O 1
ATOM 5171 N N . ALA B 1 310 ? -1.892 -15.688 -16.938 1 92.31 310 ALA B N 1
ATOM 5172 C CA . ALA B 1 310 ? -0.706 -15.109 -16.297 1 92.31 310 ALA B CA 1
ATOM 5173 C C . ALA B 1 310 ? 0.363 -16.172 -16.078 1 92.31 310 ALA B C 1
ATOM 5175 O O . ALA B 1 310 ? 1.557 -15.914 -16.234 1 92.31 310 ALA B O 1
ATOM 5176 N N . VAL B 1 311 ? -0.075 -17.375 -15.664 1 94 311 VAL B N 1
ATOM 5177 C CA . VAL B 1 311 ? 0.848 -18.484 -15.469 1 94 311 VAL B CA 1
ATOM 5178 C C . VAL B 1 311 ? 1.55 -18.812 -16.781 1 94 311 VAL B C 1
ATOM 5180 O O . VAL B 1 311 ? 2.777 -18.922 -16.828 1 94 311 VAL B O 1
ATOM 5183 N N . VAL B 1 312 ? 0.788 -18.938 -17.844 1 89.88 312 VAL B N 1
ATOM 5184 C CA . VAL B 1 312 ? 1.326 -19.297 -19.156 1 89.88 312 VAL B CA 1
ATOM 5185 C C . VAL B 1 312 ? 2.289 -18.219 -19.641 1 89.88 312 VAL B C 1
ATOM 5187 O O . VAL B 1 312 ? 3.414 -18.516 -20.047 1 89.88 312 VAL B O 1
ATOM 5190 N N . ASP B 1 313 ? 1.854 -16.984 -19.547 1 87.56 313 ASP B N 1
ATOM 5191 C CA . ASP B 1 313 ? 2.695 -15.875 -19.984 1 87.56 313 ASP B CA 1
ATOM 5192 C C . ASP B 1 313 ? 3.963 -15.789 -19.141 1 87.56 313 ASP B C 1
ATOM 5194 O O . ASP B 1 313 ? 5.051 -15.531 -19.656 1 87.56 313 ASP B O 1
ATOM 5198 N N . GLY B 1 314 ? 3.783 -15.945 -17.859 1 90.25 314 GLY B N 1
ATOM 5199 C CA . GLY B 1 314 ? 4.914 -15.859 -16.953 1 90.25 314 GLY B CA 1
ATOM 5200 C C . GLY B 1 314 ? 5.965 -16.922 -17.203 1 90.25 314 GLY B C 1
ATOM 5201 O O . GLY B 1 314 ? 7.164 -16.641 -17.125 1 90.25 314 GLY B O 1
ATOM 5202 N N . LEU B 1 315 ? 5.527 -18.109 -17.5 1 89.94 315 LEU B N 1
ATOM 5203 C CA . LEU B 1 315 ? 6.445 -19.219 -17.734 1 89.94 315 LEU B CA 1
ATOM 5204 C C . LEU B 1 315 ? 7.125 -19.094 -19.094 1 89.94 315 LEU B C 1
ATOM 5206 O O . LEU B 1 315 ? 8.297 -19.469 -19.234 1 89.94 315 LEU B O 1
ATOM 5210 N N . SER B 1 316 ? 6.387 -18.688 -20.141 1 76.94 316 SER B N 1
ATOM 5211 C CA . SER B 1 316 ? 6.793 -18.953 -21.516 1 76.94 316 SER B CA 1
ATOM 5212 C C . SER B 1 316 ? 7.441 -17.719 -22.141 1 76.94 316 SER B C 1
ATOM 5214 O O . SER B 1 316 ? 8.203 -17.828 -23.094 1 76.94 316 SER B O 1
ATOM 5216 N N . LEU B 1 317 ? 7.008 -16.5 -21.828 1 61.59 317 LEU B N 1
ATOM 5217 C CA . LEU B 1 317 ? 7.332 -15.359 -22.672 1 61.59 317 LEU B C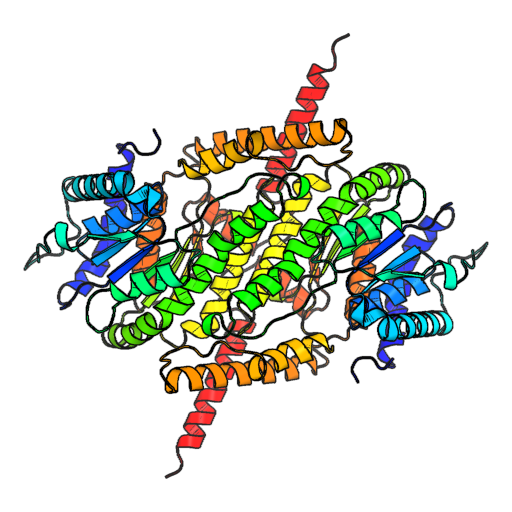A 1
ATOM 5218 C C . LEU B 1 317 ? 8.812 -15.016 -22.578 1 61.59 317 LEU B C 1
ATOM 5220 O O . LEU B 1 317 ? 9.414 -15.125 -21.516 1 61.59 317 LEU B O 1
ATOM 5224 N N . SER B 1 318 ? 9.195 -14.93 -23.781 1 58.09 318 SER B N 1
ATOM 5225 C CA . SER B 1 318 ? 10.555 -14.406 -23.875 1 58.09 318 SER B CA 1
ATOM 5226 C C . SER B 1 318 ? 10.625 -12.961 -23.391 1 58.09 318 SER B C 1
ATOM 5228 O O . SER B 1 318 ? 11.609 -12.547 -22.781 1 58.09 318 SER B O 1
ATOM 5230 N N . GLU B 1 319 ? 9.438 -12.32 -23.688 1 62.19 319 GLU B N 1
ATOM 5231 C CA . GLU B 1 319 ? 9.406 -10.93 -23.234 1 62.19 319 GLU B CA 1
ATOM 5232 C C . GLU B 1 319 ? 8.836 -10.828 -21.828 1 62.19 319 GLU B C 1
ATOM 5234 O O . GLU B 1 319 ? 7.977 -11.617 -21.438 1 62.19 319 GLU B O 1
ATOM 5239 N N . ALA B 1 320 ? 9.336 -10.023 -21.125 1 66.69 320 ALA B N 1
ATOM 5240 C CA . ALA B 1 320 ? 8.875 -9.812 -19.75 1 66.69 320 ALA B CA 1
ATOM 5241 C C . ALA B 1 320 ? 7.367 -9.562 -19.719 1 66.69 320 ALA B C 1
ATOM 5243 O O . ALA B 1 320 ? 6.852 -8.734 -20.469 1 66.69 320 ALA B O 1
ATOM 5244 N N . PRO B 1 321 ? 6.715 -10.406 -18.984 1 71.25 321 PRO B N 1
ATOM 5245 C CA . PRO B 1 321 ? 5.27 -10.188 -18.875 1 71.25 321 PRO B CA 1
ATOM 5246 C C . PRO B 1 321 ? 4.918 -8.844 -18.234 1 71.25 321 PRO B C 1
ATOM 5248 O O . PRO B 1 321 ? 5.766 -8.234 -17.578 1 71.25 321 PRO B O 1
ATOM 5251 N N . SER B 1 322 ? 3.729 -8.438 -18.484 1 74.5 322 SER B N 1
ATOM 5252 C CA . SER B 1 322 ? 3.209 -7.266 -17.797 1 74.5 322 SER B CA 1
ATOM 5253 C C . SER B 1 322 ? 3.148 -7.496 -16.281 1 74.5 322 SER B C 1
ATOM 5255 O O . SER B 1 322 ? 2.945 -8.625 -15.836 1 74.5 322 SER B O 1
ATOM 5257 N N . LEU B 1 323 ? 3.357 -6.449 -15.586 1 80.31 323 LEU B N 1
ATOM 5258 C CA . LEU B 1 323 ? 3.234 -6.547 -14.141 1 80.31 323 LEU B CA 1
ATOM 5259 C C . LEU B 1 323 ? 1.787 -6.801 -13.734 1 80.31 323 LEU B C 1
ATOM 5261 O O . LEU B 1 323 ? 1.527 -7.531 -12.773 1 80.31 323 LEU B O 1
ATOM 5265 N N . HIS B 1 324 ? 0.885 -6.211 -14.523 1 83.31 324 HIS B N 1
ATOM 5266 C CA . HIS B 1 324 ? -0.52 -6.262 -14.133 1 83.31 324 HIS B CA 1
ATOM 5267 C C . HIS B 1 324 ? -1.35 -7.02 -15.164 1 83.31 324 HIS B C 1
ATOM 5269 O O . HIS B 1 324 ? -1.236 -6.766 -16.359 1 83.31 324 HIS B O 1
ATOM 5275 N N . TYR B 1 325 ? -2.141 -7.922 -14.703 1 82.94 325 TYR B N 1
ATOM 5276 C CA . TYR B 1 325 ? -3.143 -8.625 -15.5 1 82.94 325 TYR B CA 1
ATOM 5277 C C . TYR B 1 325 ? -4.547 -8.32 -15 1 82.94 325 TYR B C 1
ATOM 5279 O O . TYR B 1 325 ? -4.945 -8.773 -13.922 1 82.94 325 TYR B O 1
ATOM 5287 N N . GLY B 1 326 ? -5.227 -7.508 -15.773 1 82.88 326 GLY B N 1
ATOM 5288 C CA . GLY B 1 326 ? -6.637 -7.312 -15.461 1 82.88 326 GLY B CA 1
ATOM 5289 C C . GLY B 1 326 ? -7.496 -8.508 -15.812 1 82.88 326 GLY B C 1
ATOM 5290 O O . GLY B 1 326 ? -7.195 -9.242 -16.75 1 82.88 326 GLY B O 1
ATOM 5291 N N . THR B 1 327 ? -8.625 -8.648 -15.117 1 87.94 327 THR B N 1
ATOM 5292 C CA . THR B 1 327 ? -9.422 -9.859 -15.312 1 87.94 327 THR B CA 1
ATOM 5293 C C . THR B 1 327 ? -10.727 -9.531 -16.031 1 87.94 327 THR B C 1
ATOM 5295 O O . THR B 1 327 ? -11.586 -10.398 -16.203 1 87.94 327 THR B O 1
ATOM 5298 N N . SER B 1 328 ? -10.945 -8.297 -16.328 1 78.44 328 SER B N 1
ATOM 5299 C CA . SER B 1 328 ? -12.117 -7.852 -17.078 1 78.44 328 SER B CA 1
ATOM 5300 C C . SER B 1 328 ? -11.828 -6.57 -17.844 1 78.44 328 SER B C 1
ATOM 5302 O O . SER B 1 328 ? -10.844 -5.883 -17.562 1 78.44 328 SER B O 1
ATOM 5304 N N . PRO B 1 329 ? -12.688 -6.309 -18.797 1 69.56 329 PRO B N 1
ATOM 5305 C CA . PRO B 1 329 ? -12.484 -5.055 -19.516 1 69.56 329 PRO B CA 1
ATOM 5306 C C . PRO B 1 329 ? -12.523 -3.83 -18.609 1 69.56 329 PRO B C 1
ATOM 5308 O O . PRO B 1 329 ? -11.797 -2.863 -18.844 1 69.56 329 PRO B O 1
ATOM 5311 N N . VAL B 1 330 ? -13.32 -3.934 -17.609 1 67.81 330 VAL B N 1
ATOM 5312 C CA . VAL B 1 330 ? -13.43 -2.809 -16.688 1 67.81 330 VAL B CA 1
ATOM 5313 C C . VAL B 1 330 ? -12.102 -2.609 -15.961 1 67.81 330 VAL B C 1
ATOM 5315 O O . VAL B 1 330 ? -11.633 -1.479 -15.805 1 67.81 330 VAL B O 1
ATOM 5318 N N . VAL B 1 331 ? -11.508 -3.662 -15.523 1 72.12 331 VAL B N 1
ATOM 5319 C CA . VAL B 1 331 ? -10.234 -3.574 -14.812 1 72.12 331 VAL B CA 1
ATOM 5320 C C . VAL B 1 331 ? -9.141 -3.109 -15.766 1 72.12 331 VAL B C 1
ATOM 5322 O O . VAL B 1 331 ? -8.32 -2.26 -15.414 1 72.12 331 VAL B O 1
ATOM 5325 N N . ASP B 1 332 ? -9.234 -3.641 -16.953 1 70.69 332 ASP B N 1
ATOM 5326 C CA . ASP B 1 332 ? -8.242 -3.242 -17.938 1 70.69 332 ASP B CA 1
ATOM 5327 C C . ASP B 1 332 ? -8.312 -1.744 -18.219 1 70.69 332 ASP B C 1
ATOM 5329 O O . ASP B 1 332 ? -7.285 -1.08 -18.359 1 70.69 332 ASP B O 1
ATOM 5333 N N . GLU B 1 333 ? -9.594 -1.291 -18.266 1 66.56 333 GLU B N 1
ATOM 5334 C CA . GLU B 1 333 ? -9.773 0.141 -18.484 1 66.56 333 GLU B CA 1
ATOM 5335 C C . GLU B 1 333 ? -9.242 0.948 -17.297 1 66.56 333 GLU B C 1
ATOM 5337 O O . GLU B 1 333 ? -8.648 2.008 -17.484 1 66.56 333 GLU B O 1
ATOM 5342 N N . THR B 1 334 ? -9.461 0.432 -16.125 1 65.94 334 THR B N 1
ATOM 5343 C CA . THR B 1 334 ? -8.961 1.105 -14.93 1 65.94 334 THR B CA 1
ATOM 5344 C C . THR B 1 334 ? -7.441 1.172 -14.938 1 65.94 334 THR B C 1
ATOM 5346 O O . THR B 1 334 ? -6.859 2.219 -14.648 1 65.94 334 THR B O 1
ATOM 5349 N N . ILE B 1 335 ? -6.906 0.108 -15.25 1 66.06 335 ILE B N 1
ATOM 5350 C CA . ILE B 1 335 ? -5.453 0.045 -15.336 1 66.06 335 ILE B CA 1
ATOM 5351 C C . ILE B 1 335 ? -4.949 1.057 -16.359 1 66.06 335 ILE B C 1
ATOM 5353 O O . ILE B 1 335 ? -3.982 1.779 -16.109 1 66.06 335 ILE B O 1
ATOM 5357 N N . ARG B 1 336 ? -5.719 1.167 -17.375 1 61.81 336 ARG B N 1
ATOM 5358 C CA . ARG B 1 336 ? -5.355 2.113 -18.438 1 61.81 336 ARG B CA 1
ATOM 5359 C C . ARG B 1 336 ? -5.5 3.553 -17.953 1 61.81 336 ARG B C 1
ATOM 5361 O O . ARG B 1 336 ? -4.645 4.395 -18.219 1 61.81 336 ARG B O 1
ATOM 5368 N N . CYS B 1 337 ? -6.633 3.844 -17.219 1 60.44 337 CYS B N 1
ATOM 5369 C CA . CYS B 1 337 ? -6.914 5.195 -16.734 1 60.44 337 CYS B CA 1
ATOM 5370 C C . CYS B 1 337 ? -5.887 5.629 -15.695 1 60.44 337 CYS B C 1
ATOM 5372 O O . CYS B 1 337 ? -5.496 6.797 -15.656 1 60.44 337 CYS B O 1
ATOM 5374 N N . LEU B 1 338 ? -5.559 4.711 -14.828 1 60.06 338 LEU B N 1
ATOM 5375 C CA . LEU B 1 338 ? -4.547 5.035 -13.828 1 60.06 338 LEU B CA 1
ATOM 5376 C C . LEU B 1 338 ? -3.252 5.496 -14.492 1 60.06 338 LEU B C 1
ATOM 5378 O O . LEU B 1 338 ? -2.541 6.344 -13.953 1 60.06 338 LEU B O 1
ATOM 5382 N N . ARG B 1 339 ? -3.17 4.977 -15.578 1 49.59 339 ARG B N 1
ATOM 5383 C CA . ARG B 1 339 ? -1.997 5.344 -16.359 1 49.59 339 ARG B CA 1
ATOM 5384 C C . ARG B 1 339 ? -2.119 6.77 -16.891 1 49.59 339 ARG B C 1
ATOM 5386 O O . ARG B 1 339 ? -1.109 7.422 -17.172 1 49.59 339 ARG B O 1
ATOM 5393 N N . THR B 1 340 ? -3.342 7.254 -16.984 1 46.78 340 THR B N 1
ATOM 5394 C CA . THR B 1 340 ? -3.547 8.539 -17.641 1 46.78 340 THR B CA 1
ATOM 5395 C C . THR B 1 340 ? -3.76 9.641 -16.609 1 46.78 340 THR B C 1
ATOM 5397 O O . THR B 1 340 ? -3.379 10.797 -16.828 1 46.78 340 THR B O 1
ATOM 5400 N N . ASP B 1 341 ? -4.531 9.453 -15.43 1 44.53 341 ASP B N 1
ATOM 5401 C CA . ASP B 1 341 ? -4.809 10.453 -14.406 1 44.53 341 ASP B CA 1
ATOM 5402 C C . ASP B 1 341 ? -4.766 9.844 -13.008 1 44.53 341 ASP B C 1
ATOM 5404 O O . ASP B 1 341 ? -5.785 9.375 -12.5 1 44.53 341 ASP B O 1
ATOM 5408 N N . PRO B 1 342 ? -3.496 9.641 -12.555 1 45.69 342 PRO B N 1
ATOM 5409 C CA . PRO B 1 342 ? -3.408 9.023 -11.234 1 45.69 342 PRO B CA 1
ATOM 5410 C C . PRO B 1 342 ? -4.309 9.703 -10.203 1 45.69 342 PRO B C 1
ATOM 5412 O O . PRO B 1 342 ? -4.68 9.086 -9.203 1 45.69 342 PRO B O 1
ATOM 5415 N N . ALA B 1 343 ? -4.375 11.094 -10.141 1 43.25 343 ALA B N 1
ATOM 5416 C CA . ALA B 1 343 ? -5.148 11.906 -9.203 1 43.25 343 ALA B CA 1
ATOM 5417 C C . ALA B 1 343 ? -6.645 11.789 -9.484 1 43.25 343 ALA B C 1
ATOM 5419 O O . ALA B 1 343 ? -7.43 12.633 -9.039 1 43.25 343 ALA B O 1
ATOM 5420 N N . ALA B 1 344 ? -7.09 10.984 -10.375 1 40 344 ALA B N 1
ATOM 5421 C CA . ALA B 1 344 ? -8.391 11.219 -11 1 40 344 ALA B CA 1
ATOM 5422 C C . ALA B 1 344 ? -9.484 11.344 -9.953 1 40 344 ALA B C 1
ATOM 5424 O O . ALA B 1 344 ? -9.977 10.336 -9.438 1 40 344 ALA B O 1
ATOM 5425 N N . ARG B 1 345 ? -9.461 12.156 -9.008 1 39.31 345 ARG B N 1
ATOM 5426 C CA . ARG B 1 345 ? -10.727 12.539 -8.391 1 39.31 345 ARG B CA 1
ATOM 5427 C C . ARG B 1 345 ? -11.883 12.336 -9.367 1 39.31 345 ARG B C 1
ATOM 5429 O O . ARG B 1 345 ? -13.031 12.148 -8.945 1 39.31 345 ARG B O 1
ATOM 5436 N N . THR B 1 346 ? -11.609 12.469 -10.562 1 40.59 346 THR B N 1
ATOM 5437 C CA . THR B 1 346 ? -12.602 12.391 -11.625 1 40.59 346 THR B CA 1
ATOM 5438 C C . THR B 1 346 ? -12.773 10.953 -12.102 1 40.59 346 THR B C 1
ATOM 5440 O O . THR B 1 346 ? -13.344 10.711 -13.164 1 40.59 346 THR B O 1
ATOM 5443 N N . SER B 1 347 ? -12.32 10.164 -11.258 1 43.06 347 SER B N 1
ATOM 5444 C CA . SER B 1 347 ? -12.469 8.797 -11.742 1 43.06 347 SER B CA 1
ATOM 5445 C C . SER B 1 347 ? -13.914 8.32 -11.625 1 43.06 347 SER B C 1
ATOM 5447 O O . SER B 1 347 ? -14.695 8.883 -10.859 1 43.06 347 SER B O 1
ATOM 5449 N N . GLU B 1 348 ? -14.156 7.477 -12.445 1 46 348 GLU B N 1
ATOM 5450 C CA . GLU B 1 348 ? -15.508 6.934 -12.547 1 46 348 GLU B CA 1
ATOM 5451 C C . GLU B 1 348 ? -15.977 6.348 -11.219 1 46 348 GLU B C 1
ATOM 5453 O O . GLU B 1 348 ? -17.094 6.613 -10.781 1 46 348 GLU B O 1
ATOM 5458 N N . PRO B 1 349 ? -15.117 5.785 -10.453 1 44.31 349 PRO B N 1
ATOM 5459 C CA . PRO B 1 349 ? -15.68 5.277 -9.203 1 44.31 349 PRO B CA 1
ATOM 5460 C C . PRO B 1 349 ? -16.016 6.391 -8.219 1 44.31 349 PRO B C 1
ATOM 5462 O O . PRO B 1 349 ? -17.031 6.32 -7.523 1 44.31 349 PRO B O 1
ATOM 5465 N N . TYR B 1 350 ? -15.102 7.398 -8.172 1 45.22 350 TYR B N 1
ATOM 5466 C CA . TYR B 1 350 ? -15.359 8.531 -7.297 1 45.22 350 TYR B CA 1
ATOM 5467 C C . TYR B 1 350 ? -16.641 9.258 -7.707 1 45.22 350 TYR B C 1
ATOM 5469 O O . TYR B 1 350 ? -17.516 9.5 -6.875 1 45.22 350 TYR B O 1
ATOM 5477 N N . ARG B 1 351 ? -16.656 9.5 -9.023 1 49.72 351 ARG B N 1
ATOM 5478 C CA . ARG B 1 351 ? -17.859 10.172 -9.516 1 49.72 351 ARG B CA 1
ATOM 5479 C C . ARG B 1 351 ? -19.109 9.328 -9.266 1 49.72 351 ARG B C 1
ATOM 5481 O O . ARG B 1 351 ? -20.125 9.844 -8.82 1 49.72 351 ARG B O 1
ATOM 5488 N N . ARG B 1 352 ? -18.938 8.039 -9.516 1 48.03 352 ARG B N 1
ATOM 5489 C CA . ARG B 1 352 ? -20.078 7.156 -9.352 1 48.03 352 ARG B CA 1
ATOM 5490 C C . ARG B 1 352 ? -20.531 7.094 -7.895 1 48.03 352 ARG B C 1
ATOM 5492 O O . ARG B 1 352 ? -21.719 7.082 -7.602 1 48.03 352 ARG B O 1
ATOM 5499 N N . PHE B 1 353 ? -19.516 7.027 -7.094 1 48.81 353 PHE B N 1
ATOM 5500 C CA . PHE B 1 353 ? -19.844 7 -5.672 1 48.81 353 PHE B CA 1
ATOM 5501 C C . PHE B 1 353 ? -20.547 8.289 -5.254 1 48.81 353 PHE B C 1
ATOM 5503 O O . PHE B 1 353 ? -21.609 8.258 -4.652 1 48.81 353 PHE B O 1
ATOM 5510 N N . TRP B 1 354 ? -19.953 9.328 -5.656 1 52.28 354 TRP B N 1
ATOM 5511 C CA . TRP B 1 354 ? -20.5 10.602 -5.207 1 52.28 354 TRP B CA 1
ATOM 5512 C C . TRP B 1 354 ? -21.859 10.859 -5.871 1 52.28 354 TRP B C 1
ATOM 5514 O O . TRP B 1 354 ? -22.75 11.469 -5.27 1 52.28 354 TRP B O 1
ATOM 5524 N N . ASP B 1 355 ? -21.953 10.297 -7.133 1 54.06 355 ASP B N 1
ATOM 5525 C CA . ASP B 1 355 ? -23.266 10.352 -7.77 1 54.06 355 ASP B CA 1
ATOM 5526 C C . ASP B 1 355 ? -24.281 9.531 -6.992 1 54.06 355 ASP B C 1
ATOM 5528 O O . ASP B 1 355 ? -25.422 9.969 -6.797 1 54.06 355 ASP B O 1
ATOM 5532 N N . ALA B 1 356 ? -23.906 8.43 -6.504 1 49.53 356 ALA B N 1
ATOM 5533 C CA . ALA B 1 356 ? -24.797 7.555 -5.738 1 49.53 356 ALA B CA 1
ATOM 5534 C C . ALA B 1 356 ? -25.141 8.18 -4.391 1 49.53 356 ALA B C 1
ATOM 5536 O O . ALA B 1 356 ? -26.297 8.141 -3.963 1 49.53 356 ALA B O 1
ATOM 5537 N N . VAL B 1 357 ? -24.188 8.766 -3.805 1 49.94 357 VAL B N 1
ATOM 5538 C CA . VAL B 1 357 ? -24.391 9.438 -2.525 1 49.94 357 VAL B CA 1
ATOM 5539 C C . VAL B 1 357 ? -25.359 10.609 -2.707 1 49.94 357 VAL B C 1
ATOM 5541 O O . VAL B 1 357 ? -26.297 10.773 -1.923 1 49.94 357 VAL B O 1
ATOM 5544 N N . ALA B 1 358 ? -24.938 11.32 -3.77 1 53.22 358 ALA B N 1
ATOM 5545 C CA . ALA B 1 358 ? -25.812 12.461 -4.055 1 53.22 358 ALA B CA 1
ATOM 5546 C C . ALA B 1 358 ? -27.25 12.008 -4.285 1 53.22 358 ALA B C 1
ATOM 5548 O O . ALA B 1 358 ? -28.188 12.648 -3.803 1 53.22 358 ALA B O 1
ATOM 5549 N N . ARG B 1 359 ? -27.438 10.914 -5.031 1 52.44 359 ARG B N 1
ATOM 5550 C CA . ARG B 1 359 ? -28.766 10.367 -5.301 1 52.44 359 ARG B CA 1
ATOM 5551 C C . ARG B 1 359 ? -29.453 9.93 -4.012 1 52.44 359 ARG B C 1
ATOM 5553 O O . ARG B 1 359 ? -30.641 10.188 -3.812 1 52.44 359 ARG B O 1
ATOM 5560 N N . ALA B 1 360 ? -28.641 9.383 -3.197 1 47.75 360 ALA B N 1
ATOM 5561 C CA . ALA B 1 360 ? -29.188 8.898 -1.935 1 47.75 360 ALA B CA 1
ATOM 5562 C C . ALA B 1 360 ? -29.578 10.055 -1.026 1 47.75 360 ALA B C 1
ATOM 5564 O O . ALA B 1 360 ? -30.625 9.992 -0.354 1 47.75 360 ALA B O 1
ATOM 5565 N N . GLN B 1 361 ? -28.719 10.977 -0.981 1 46.59 361 GLN B N 1
ATOM 5566 C CA . GLN B 1 361 ? -29.031 12.164 -0.193 1 46.59 361 GLN B CA 1
ATOM 5567 C C . GLN B 1 361 ? -30.297 12.852 -0.708 1 46.59 361 GLN B C 1
ATOM 5569 O O . GLN B 1 361 ? -31.125 13.305 0.08 1 46.59 361 GLN B O 1
ATOM 5574 N N . LYS B 1 362 ? -30.297 13.031 -2.014 1 52.69 362 LYS B N 1
ATOM 5575 C CA . LYS B 1 362 ? -31.484 13.617 -2.631 1 52.69 362 LYS B CA 1
ATOM 5576 C C . LYS B 1 362 ? -32.75 12.797 -2.307 1 52.69 362 LYS B C 1
ATOM 5578 O O . LYS B 1 362 ? -33.781 13.359 -2.01 1 52.69 362 LYS B O 1
ATOM 5583 N N . GLN B 1 363 ? -32.625 11.508 -2.383 1 46.16 363 GLN B N 1
ATOM 5584 C CA . GLN B 1 363 ? -33.75 10.633 -2.068 1 46.16 363 GLN B CA 1
ATOM 5585 C C . GLN B 1 363 ? -34.156 10.773 -0.604 1 46.16 363 GLN B C 1
ATOM 5587 O O . GLN B 1 363 ? -35.344 10.75 -0.28 1 46.16 363 GLN B O 1
ATOM 5592 N N . ALA B 1 364 ? -33.125 10.961 0.16 1 45.25 364 ALA B N 1
ATOM 5593 C CA . ALA B 1 364 ? -33.406 11.164 1.579 1 45.25 364 ALA B CA 1
ATOM 5594 C C . ALA B 1 364 ? -34.062 12.523 1.818 1 45.25 364 ALA B C 1
ATOM 5596 O O . ALA B 1 364 ? -34.969 12.641 2.646 1 45.25 364 ALA B O 1
ATOM 5597 N N . THR B 1 365 ? -33.531 13.43 1.228 1 46.59 365 THR B N 1
ATOM 5598 C CA . THR B 1 365 ? -34.156 14.742 1.329 1 46.59 365 THR B CA 1
ATOM 5599 C C . THR B 1 365 ? -35.531 14.719 0.722 1 46.59 365 THR B C 1
ATOM 5601 O O . THR B 1 365 ? -36.469 15.344 1.252 1 46.59 365 THR B O 1
ATOM 5604 N N . ASP B 1 366 ? -35.656 14.109 -0.361 1 47.16 366 ASP B N 1
ATOM 5605 C CA . ASP B 1 366 ? -36.969 14.008 -0.987 1 47.16 366 ASP B CA 1
ATOM 5606 C C . ASP B 1 366 ? -37.938 13.211 -0.112 1 47.16 366 ASP B C 1
ATOM 5608 O O . ASP B 1 366 ? -39.125 13.5 -0.082 1 47.16 366 ASP B O 1
ATOM 5612 N N . THR B 1 367 ? -37.438 12.328 0.519 1 38.97 367 THR B N 1
ATOM 5613 C CA . THR B 1 367 ? -38.344 11.57 1.403 1 38.97 367 THR B CA 1
ATOM 5614 C C . THR B 1 367 ? -38.562 12.328 2.707 1 38.97 367 THR B C 1
ATOM 5616 O O . THR B 1 367 ? -39.562 12.102 3.387 1 38.97 367 THR B O 1
ATOM 5619 N N . ALA B 1 368 ? -37.656 13.172 3.242 1 40.06 368 ALA B N 1
ATOM 5620 C CA . ALA B 1 368 ? -37.906 13.977 4.434 1 40.06 368 ALA B CA 1
ATOM 5621 C C . ALA B 1 368 ? -38.875 15.117 4.141 1 40.06 368 ALA B C 1
ATOM 5623 O O . ALA B 1 368 ? -39.344 15.789 5.059 1 40.06 368 ALA B O 1
ATOM 5624 N N . GLY B 1 369 ? -39.125 15.398 3.025 1 30.73 369 GLY B N 1
ATOM 5625 C CA . GLY B 1 369 ? -40.219 16.297 2.754 1 30.73 369 GLY B CA 1
ATOM 5626 C C . GLY B 1 369 ? -41.594 15.68 3 1 30.73 369 GLY B C 1
ATOM 5627 O O . GLY B 1 369 ? -42.594 16.109 2.418 1 30.73 369 GLY B O 1
ATOM 5628 N N . MET B 1 370 ? -41.844 14.734 3.744 1 26.3 370 MET B N 1
ATOM 5629 C CA . MET B 1 370 ? -43.25 14.695 4.141 1 26.3 370 MET B CA 1
ATOM 5630 C C . MET B 1 370 ? -43.594 15.906 5.008 1 26.3 370 MET B C 1
ATOM 5632 O O . MET B 1 370 ? -42.812 16.297 5.871 1 26.3 370 MET B O 1
ATOM 5636 N N . PRO B 1 371 ? -44.688 16.609 4.711 1 27.91 371 PRO B N 1
ATOM 5637 C CA . PRO B 1 371 ? -45.406 17.453 5.668 1 27.91 371 PRO B CA 1
ATOM 5638 C C . PRO B 1 371 ? -45.594 16.781 7.027 1 27.91 371 PRO B C 1
ATOM 5640 O O . PRO B 1 371 ? -45.625 15.555 7.113 1 27.91 371 PRO B O 1
#

Organism: Cyanidioschyzon merolae (strain NIES-3377 / 10D) (NCBI:txid280699)

InterPro domains:
  IPR002347 Short-chain dehydrogenase/reductase SDR [PF00106] (35-250)
  IPR002347 Short-chain dehydrogenase/reductase SDR [PR00080] (131-142)
  IPR002347 Short-chain dehydrogenase/reductase SDR [PR00080] (212-231)
  IPR002347 Short-chain dehydrogenase/reductase SDR [PR00081] (35-52)
  IPR002347 Short-chain dehydrogenase/reductase SDR [PR00081] (212-231)
  IPR002347 Short-chain dehydrogenase/reductase SDR [PR00081] (233-250)
  IPR020904 Short-chain dehydrogenase/reductase, conserved site [PS00061] (199-227)
  IPR036291 NAD(P)-binding domain superfamily [SSF51735] (35-255)

Radius of gyration: 26.81 Å; Cα contacts (8 Å, |Δi|>4): 1393; chains: 2; bounding box: 90×87×56 Å

Secondary structure (DSSP, 8-state):
-TTS--HHHHHHHHHHHHHHHHHHHHHTT-SSPPEEEES--SSHHHHHHHHHHHHTTS-EEEEEE-GGGHHHHHHHHHHHHHHHHHTS--S--SSS-----HHHHEEEEE--TT-HHHHHHHHTTSSTTTT--SEEEE-------B-TTTS-HHHHHHHHHHHTHHHHHHHHHHHHHHHHHHHHHHHTTB-EEEEEE--GGGTS--TTBHHHHHHHHHHHHHHHHHHHHHGGGTEEEEEEE---EESHHHHHHHHHHHHS-----TT--HHHHHHHHHHHHHHHHHHHHHHHSTTT-EEHHHHHHHHHHHHHHHHBSSS---SEEESSHHHHHHHHHHTT-TT-TT-HHHHHHHHHHHHHHHHHHHHH---/-TTS--HHHHHHHHHHHHHHHHHHHHHTT-SSPPEEEES--SSHHHHHHHHHHHHTTS-EEEEEE-GGGHHHHHHHHHHHHHHHHHTS-----SSS-----HHHHEEEEE--TT-HHHHHHHHHTSSTTTT--SEEEE-------B-TTTS-HHHHHHHHHHHTHHHHHHHHHHHHHHHHHHHHHHHTT--EEEEEE--GGGTS--TTBHHHHHHHHHHHHHHHHHHHHHGGGTEEEEEEE---EESHHHHHHHHHHHHS-----TT--HHHHHHHHHHHHHHHHHHHHHHHSTTT-EEHHHHHHHHHHHHHHHHH-SSPPPSEEESSHHHHHHHHHHTT-TT-TT-HHHHHHHHHHHHHHHHHHHHHT--

Nearest PDB structures (foldseek):
  4bmv-assembly4_I  TM=8.156E-01  e=6.782E-14  Sphingobium yanoikuyae
  6b9u-assembly2_B  TM=7.661E-01  e=2.841E-12  Brucella abortus 2308
  7lg9-assembly1_A  TM=8.380E-01  e=1.269E-09  Mycobacterium tuberculosis
  7lgb-assembly1_A-2  TM=7.416E-01  e=2.122E-10  Mycobacterium tuberculosis
  7lg9-assembly1_B  TM=7.522E-01  e=5.190E-10  Mycobacterium tuberculosis

Sequence (742 aa):
MFDAFEADDLQQWGYAQATLKPLASRFEHATSLPVVVVTGTTTGIGLHTAAMLAASGLFRVIATMRPSSLPTGEPRLRELVQRYTESGNTVTTTTTTRKVASADALRVCALDVTSEASWKALATQLPGPERRVDVLINNAGYGVSGSTEQVTVEQAQQLFDTNVFGVMRGVQVLAPYMRAQSKRNQAQGLYTVLIQISSLAGLRAVPFSDLYSASKFALEGLTEAMRYSLEPFGIRCICVNPGPVRSAFSTRFGIASRDRGCRQIPDEDPLVKHKLDTMHDLFVRDLAERMASAEVGQSSAQVAVSIVQAVVDGLSLSEAPSLHYGTSPVVDETIRCLRTDPAARTSEPYRRFWDAVARAQKQATDTAGMPMFDAFEADDLQQWGYAQATLKPLASRFEHATSLPVVVVTGTTTGIGLHTAAMLAASGLFRVIATMRPSSLPTGEPRLRELVQRYTESGNTVTTTTTTRKVASADALRVCALDVTSEASWKALATQLPGPERRVDVLINNAGYGVSGSTEQVTVEQAQQLFDTNVFGVMRGVQVLAPYMRAQSKRNQAQGLYTVLIQISSLAGLRAVPFSDLYSASKFALEGLTEAMRYSLEPFGIRCICVNPGPVRSAFSTRFGIASRDRGCRQIPDEDPLVKHKLDTMHDLFVRDLAERMASAEVGQSSAQVAVSIVQAVVDGLSLSEAPSLHYGTSPVVDETIRCLRTDPAARTSEPYRRFWDAVARAQKQATDTAGMP